Protein AF-A0A6N9PZ25-F1 (afdb_monomer_lite)

Foldseek 3Di:
DDDDDDDDDDDDDDDDDPPPPVPVPDDDLQRLQVVCVVLVLDDDDPVRDLQQQAFDFQLNLLSNLCSLLVFDLPDFDPDQQAPPQDPPDPSRSSQRRLVVLVLADADDPRHNRRGHTDFQLSSLSSLQSSCCSVPVDDQDPDDAAAAADDPVRGSSVVSCVVLVLFDHDNHRGDGDGNSSSSSNSSSSSVVVVVVVLLVVLVQFAEEAEQEDQDPVDCLQVVLCVVCVVLHQEYEYQFWEADLQLAIDGDQSLSNLVVCVVSNRAYAHEYEHDDPQDQVSVVSQLVDPVSLVSNLVNRVVVCVVNVHQAYEYERWQHQLVCQVSVLVSLQVSLVVAVVVRYFYEYEAEQDLDADSRDGGHNSHQLQSNQVRGQAYEYQQFPPDALVDDDDARRFLLSQVSSLVNNVVRHVQLRYAYEDEQWKWKAFPVDSVPIDIGGVQRVVVVVVVFPQKDKDADPRRRWIKIWGQDPVRIIMIITHDFLRNLLSSQLVCVVSVHSHYYYPHGSSDDPRNSVSNSNSSD

Sequence (520 aa):
MKKILSALLTSAMVFSLMTTFTTVEAKTTEQMFKELKDEKIFSGYEDGLPHLEDKMNREQAAKIIALLFELDLSNISEDPTFSDVHKSSWSYKYIEAAAEFGIINGIGDGKFAPKETVTYEQFAKMLTVGYEKINGEKIAKKQNVEGNVSTWAVNYVAAALNWKFIKSHEDYTISANRKFLVESAYSVFSIVKEKSSLSDVEDKKVLAFYTKYSSQDLSSYDSLMLYKDSINSIATTTFTLTESGEIDGLFAKKGVNFANDNNITTYAAINNGHDFDSDLASLILNDEQLSKRTINNIEKLLKDYDYNGVNLDIENMHPEDRDVYTQFVQKLANQLQPKGYEVIVSVSAKSSDNPNAAWSGAFDYAALGEIVDYVQLMSYDQNGPWGSAGPVSGLNWVEDVVKYAVSQIDYNKILIGIPSYGYDWNLDDSSKNKTILWSELSKIMTNNESTKMYRDEAANSPYLTYTDANGQEHIVWYEDSESVIDKVELIDQYGLAGVSVWEIGSTNDGFWAAVEKGLQ

InterPro domains:
  IPR001119 S-layer homology domain [PF00395] (81-124)
  IPR001119 S-layer homology domain [PS51272] (78-141)
  IPR001223 Glycoside hydrolase family 18, catalytic domain [PF00704] (259-505)
  IPR001223 Glycoside hydrolase family 18, catalytic domain [PS51910] (204-520)
  IPR001579 Glycosyl hydrolase family 18, active site [PS01095] (307-315)
  IPR011583 Chitinase II/V-like, catalytic domain [SM00636] (204-507)
  IPR017853 Glycoside hydrolase superfamily [SSF51445] (204-512)
  IPR029070 Chitinase insertion domain superfamily [G3DSA:3.10.50.10] (421-478)
  IPR041704 CFLE, GH18 catalytic domain [cd02874] (206-512)

Structure (mmCIF, N/CA/C/O backbone):
data_AF-A0A6N9PZ25-F1
#
_entry.id   AF-A0A6N9PZ25-F1
#
loop_
_atom_site.group_PDB
_atom_site.id
_atom_site.type_symbol
_atom_site.label_atom_id
_atom_site.label_alt_id
_atom_site.label_comp_id
_atom_site.label_asym_id
_atom_site.label_entity_id
_atom_site.label_seq_id
_atom_site.pdbx_PDB_ins_code
_atom_site.Cartn_x
_atom_site.Cartn_y
_atom_site.Cartn_z
_atom_site.occupancy
_atom_site.B_iso_or_equiv
_atom_site.auth_seq_id
_atom_site.auth_comp_id
_atom_site.auth_asym_id
_atom_site.auth_atom_id
_atom_site.pdbx_PDB_model_num
ATOM 1 N N . MET A 1 1 ? 62.758 -10.212 -29.746 1.00 33.06 1 MET A N 1
ATOM 2 C CA . MET A 1 1 ? 62.118 -10.129 -31.083 1.00 33.06 1 MET A CA 1
ATOM 3 C C . MET A 1 1 ? 60.966 -11.123 -31.090 1.00 33.06 1 MET A C 1
ATOM 5 O O . MET A 1 1 ? 61.229 -12.276 -30.809 1.00 33.06 1 MET A O 1
ATOM 9 N N . LYS A 1 2 ? 59.711 -10.640 -31.069 1.00 32.47 2 LYS A N 1
ATOM 10 C CA . LYS A 1 2 ? 58.733 -10.714 -32.189 1.00 32.47 2 LYS A CA 1
ATOM 11 C C . LYS A 1 2 ? 58.404 -12.172 -32.580 1.00 32.47 2 LYS A C 1
ATOM 13 O O . LYS A 1 2 ? 59.335 -12.894 -32.875 1.00 32.47 2 LYS A O 1
ATOM 18 N N . LYS A 1 3 ? 57.176 -12.672 -32.738 1.00 33.25 3 LYS A N 1
ATOM 19 C CA . LYS A 1 3 ? 55.792 -12.163 -32.857 1.00 33.25 3 LYS A CA 1
ATOM 20 C C . LYS A 1 3 ? 54.929 -13.456 -33.062 1.00 33.25 3 LYS A C 1
ATOM 22 O O . LYS A 1 3 ? 55.425 -14.356 -33.720 1.00 33.25 3 LYS A O 1
ATOM 27 N N . ILE A 1 4 ? 53.786 -13.648 -32.388 1.00 32.91 4 ILE A N 1
ATOM 28 C CA . ILE A 1 4 ? 52.396 -13.521 -32.914 1.00 32.91 4 ILE A CA 1
ATOM 29 C C . ILE A 1 4 ? 51.785 -14.775 -33.609 1.00 32.91 4 ILE A C 1
ATOM 31 O O . ILE A 1 4 ? 52.372 -15.293 -34.549 1.00 32.91 4 ILE A O 1
ATOM 35 N N . LEU A 1 5 ? 50.529 -15.073 -33.198 1.00 29.06 5 LEU A N 1
ATOM 36 C CA . LEU A 1 5 ? 49.408 -15.835 -33.818 1.00 29.06 5 LEU A CA 1
ATOM 37 C C . LEU A 1 5 ? 49.567 -17.360 -34.032 1.00 29.06 5 LEU A C 1
ATOM 39 O O . LEU A 1 5 ? 50.644 -17.823 -34.362 1.00 29.06 5 LEU A O 1
ATOM 43 N N . SER A 1 6 ? 48.523 -18.200 -34.049 1.00 26.27 6 SER A N 1
ATOM 44 C CA . SER A 1 6 ? 47.135 -18.229 -33.533 1.00 26.27 6 SER A CA 1
ATOM 45 C C . SER A 1 6 ? 46.455 -19.479 -34.125 1.00 26.27 6 SER A C 1
ATOM 47 O O . SER A 1 6 ? 46.786 -19.869 -35.239 1.00 26.27 6 SER A O 1
ATOM 49 N N . ALA A 1 7 ? 45.501 -20.030 -33.367 1.00 26.94 7 ALA A N 1
ATOM 50 C CA . ALA A 1 7 ? 44.284 -20.747 -33.770 1.00 26.94 7 ALA A CA 1
ATOM 51 C C . ALA A 1 7 ? 44.344 -21.886 -34.808 1.00 26.94 7 ALA A C 1
ATOM 53 O O . ALA A 1 7 ? 44.575 -21.653 -35.988 1.00 26.94 7 ALA A O 1
ATOM 54 N N . LEU A 1 8 ? 43.917 -23.082 -34.377 1.00 26.61 8 LEU A N 1
ATOM 55 C CA . LEU A 1 8 ? 42.761 -23.807 -34.942 1.00 26.61 8 LEU A CA 1
ATOM 56 C C . LEU A 1 8 ? 42.607 -25.169 -34.248 1.00 26.61 8 LEU A C 1
ATOM 58 O O . LEU A 1 8 ? 43.338 -26.104 -34.551 1.00 26.61 8 LEU A O 1
ATOM 62 N N . LEU A 1 9 ? 41.627 -25.292 -33.352 1.00 29.33 9 LEU A N 1
ATOM 63 C CA . LEU A 1 9 ? 40.968 -26.572 -33.081 1.00 29.33 9 LEU A CA 1
ATOM 64 C C . LEU A 1 9 ? 39.541 -26.291 -32.593 1.00 29.33 9 LEU A C 1
ATOM 66 O O . LEU A 1 9 ? 39.267 -26.124 -31.409 1.00 29.33 9 LEU A O 1
ATOM 70 N N . THR A 1 10 ? 38.644 -26.158 -33.562 1.00 31.67 10 THR A N 1
ATOM 71 C CA . THR A 1 10 ? 37.194 -26.135 -33.394 1.00 31.67 10 THR A CA 1
ATOM 72 C C . THR A 1 10 ? 36.659 -27.546 -33.616 1.00 31.67 10 THR A C 1
ATOM 74 O O . THR A 1 10 ? 36.907 -28.127 -34.668 1.00 31.67 10 THR A O 1
ATOM 77 N N . SER A 1 11 ? 35.931 -28.084 -32.633 1.00 28.20 11 SER A N 1
ATOM 78 C CA . SER A 1 11 ? 34.731 -28.927 -32.802 1.00 28.20 11 SER A CA 1
ATOM 79 C C . SER A 1 11 ? 34.497 -29.791 -31.559 1.00 28.20 11 SER A C 1
ATOM 81 O O . SER A 1 11 ? 35.117 -30.843 -31.427 1.00 28.20 11 SER A O 1
ATOM 83 N N . ALA A 1 12 ? 33.562 -29.382 -30.696 1.00 28.41 12 ALA A N 1
ATOM 84 C CA . ALA A 1 12 ? 32.539 -30.267 -30.124 1.00 28.41 12 ALA A CA 1
ATOM 85 C C . ALA A 1 12 ? 31.560 -29.467 -29.243 1.00 28.41 12 ALA A C 1
ATOM 87 O O . ALA A 1 12 ? 31.976 -28.787 -28.314 1.00 28.41 12 ALA A O 1
ATOM 88 N N . MET A 1 13 ? 30.265 -29.626 -29.535 1.00 27.89 13 MET A N 1
ATOM 89 C CA . MET A 1 13 ? 29.093 -29.257 -28.725 1.00 27.89 13 MET A CA 1
ATOM 90 C C . MET A 1 13 ? 28.791 -27.763 -28.532 1.00 27.89 13 MET A C 1
ATOM 92 O O . MET A 1 13 ? 28.939 -27.201 -27.456 1.00 27.89 13 MET A O 1
ATOM 96 N N . VAL A 1 14 ? 28.194 -27.169 -29.567 1.00 28.67 14 VAL A N 1
ATOM 97 C CA . VAL A 1 14 ? 27.127 -26.178 -29.378 1.00 28.67 14 VAL A CA 1
ATOM 98 C C . VAL A 1 14 ? 25.833 -26.865 -29.803 1.00 28.67 14 VAL A C 1
ATOM 100 O O . VAL A 1 14 ? 25.542 -26.972 -30.991 1.00 28.67 14 VAL A O 1
ATOM 103 N N . PHE A 1 15 ? 25.086 -27.389 -28.834 1.00 31.14 15 PHE A N 1
ATOM 104 C CA . PHE A 1 15 ? 23.665 -27.673 -28.992 1.00 31.14 15 PHE A CA 1
ATOM 105 C C . PHE A 1 15 ? 22.923 -26.705 -28.070 1.00 31.14 15 PHE A C 1
ATOM 107 O O . PHE A 1 15 ? 22.952 -26.850 -26.857 1.00 31.14 15 PHE A O 1
ATOM 114 N N . SER A 1 16 ? 22.307 -25.701 -28.697 1.00 35.66 16 SER A N 1
ATOM 115 C CA . SER A 1 16 ? 20.963 -25.217 -28.382 1.00 35.66 16 SER A CA 1
ATOM 116 C C . SER A 1 16 ? 20.622 -24.944 -26.911 1.00 35.66 16 SER A C 1
ATOM 118 O O . SER A 1 16 ? 19.970 -25.757 -26.264 1.00 35.66 16 SER A O 1
ATOM 120 N N . LEU A 1 17 ? 20.870 -23.710 -26.480 1.00 30.30 17 LEU A N 1
ATOM 121 C CA . LEU A 1 17 ? 19.859 -22.923 -25.772 1.00 30.30 17 LEU A CA 1
ATOM 122 C C . LEU A 1 17 ? 19.790 -21.565 -26.479 1.00 30.30 17 LEU A C 1
ATOM 124 O O . LEU A 1 17 ? 20.341 -20.567 -26.030 1.00 30.30 17 LEU A O 1
ATOM 128 N N . MET A 1 18 ? 19.166 -21.558 -27.661 1.00 30.47 18 MET A N 1
ATOM 129 C CA . MET A 1 18 ? 18.490 -20.348 -28.117 1.00 30.47 18 MET A CA 1
ATOM 130 C C . MET A 1 18 ? 17.415 -20.091 -27.065 1.00 30.47 18 MET A C 1
ATOM 132 O O . MET A 1 18 ? 16.463 -20.863 -26.967 1.00 30.47 18 MET A O 1
ATOM 136 N N . THR A 1 19 ? 17.602 -19.068 -26.241 1.00 29.61 19 THR A N 1
ATOM 137 C CA . THR A 1 19 ? 16.516 -18.461 -25.482 1.00 29.61 19 THR A CA 1
ATOM 138 C C . THR A 1 19 ? 15.441 -18.091 -26.491 1.00 29.61 19 THR A C 1
ATOM 140 O O . THR A 1 19 ? 15.568 -17.128 -27.247 1.00 29.61 19 THR A O 1
ATOM 143 N N . THR A 1 20 ? 14.389 -18.900 -26.565 1.00 27.39 20 THR A N 1
ATOM 144 C CA . THR A 1 20 ? 13.146 -18.465 -27.175 1.00 27.39 20 THR A CA 1
ATOM 145 C C . THR A 1 20 ? 12.624 -17.371 -26.261 1.00 27.39 20 THR A C 1
ATOM 147 O O . THR A 1 20 ? 11.952 -17.652 -25.274 1.00 27.39 20 THR A O 1
ATOM 150 N N . PHE A 1 21 ? 12.936 -16.114 -26.579 1.00 30.59 21 PHE A N 1
ATOM 151 C CA . PHE A 1 21 ? 11.940 -15.080 -26.369 1.00 30.59 21 PHE A CA 1
ATOM 152 C C . PHE A 1 21 ? 10.710 -15.604 -27.099 1.00 30.59 21 PHE A C 1
ATOM 154 O O . PHE A 1 21 ? 10.679 -15.628 -28.330 1.00 30.59 21 PHE A O 1
ATOM 161 N N . THR A 1 22 ? 9.737 -16.133 -26.363 1.00 27.70 22 THR A N 1
ATOM 162 C CA . THR A 1 22 ? 8.388 -16.206 -26.890 1.00 27.70 22 THR A CA 1
ATOM 163 C C . THR A 1 22 ? 8.016 -14.755 -27.130 1.00 27.70 22 THR A C 1
ATOM 165 O O . THR A 1 22 ? 7.612 -14.043 -26.216 1.00 27.70 22 THR A O 1
ATOM 168 N N . THR A 1 23 ? 8.244 -14.271 -28.351 1.00 33.62 23 THR A N 1
ATOM 169 C CA . THR A 1 23 ? 7.483 -13.140 -28.855 1.00 33.62 23 THR A CA 1
ATOM 170 C C . THR A 1 23 ? 6.043 -13.504 -28.555 1.00 33.62 23 THR A C 1
ATOM 172 O O . THR A 1 23 ? 5.601 -14.562 -29.009 1.00 33.62 23 THR A O 1
ATOM 175 N N . VAL A 1 24 ? 5.343 -12.709 -27.745 1.00 37.38 24 VAL A N 1
ATOM 176 C CA . VAL A 1 24 ? 3.887 -12.819 -27.676 1.00 37.38 24 VAL A CA 1
ATOM 177 C C . VAL A 1 24 ? 3.439 -12.736 -29.129 1.00 37.38 24 VAL A C 1
ATOM 179 O O . VAL A 1 24 ? 3.662 -11.714 -29.781 1.00 37.38 24 VAL A O 1
ATOM 182 N N . GLU A 1 25 ? 2.981 -13.853 -29.694 1.00 48.47 25 GLU A N 1
ATOM 183 C CA . GLU A 1 25 ? 2.569 -13.869 -31.090 1.00 48.47 25 GLU A CA 1
ATOM 184 C C . GLU A 1 25 ? 1.486 -12.804 -31.238 1.00 48.47 25 GLU A C 1
ATOM 186 O O . GLU A 1 25 ? 0.527 -12.764 -30.462 1.00 48.47 25 GLU A O 1
ATOM 191 N N . ALA A 1 26 ? 1.668 -11.894 -32.196 1.00 64.44 26 ALA A N 1
ATOM 192 C CA . ALA A 1 26 ? 0.661 -10.885 -32.472 1.00 64.44 26 ALA A CA 1
ATOM 193 C C . ALA A 1 26 ? -0.659 -11.604 -32.777 1.00 64.44 26 ALA A C 1
ATOM 195 O O . ALA A 1 26 ? -0.700 -12.459 -33.667 1.00 64.44 26 ALA A O 1
ATOM 196 N N . LYS A 1 27 ? -1.721 -11.277 -32.027 1.00 81.00 27 LYS A N 1
ATOM 197 C CA . LYS A 1 27 ? -3.028 -11.919 -32.202 1.00 81.00 27 LYS A CA 1
ATOM 198 C C . LYS A 1 27 ? -3.468 -11.818 -33.662 1.00 81.00 27 LYS A C 1
ATOM 200 O O . LYS A 1 27 ? -3.368 -10.769 -34.299 1.00 81.00 27 LYS A O 1
ATOM 205 N N . THR A 1 28 ? -3.975 -12.926 -34.182 1.00 91.94 28 THR A N 1
ATOM 206 C CA . THR A 1 28 ? -4.643 -12.975 -35.485 1.00 91.94 28 THR A CA 1
ATOM 207 C C . THR A 1 28 ? -5.952 -12.188 -35.437 1.00 91.94 28 THR A C 1
ATOM 209 O O . THR A 1 28 ? -6.567 -12.050 -34.374 1.00 91.94 28 THR A O 1
ATOM 212 N N . THR A 1 29 ? -6.423 -11.697 -36.585 1.00 90.19 29 THR A N 1
ATOM 213 C CA . THR A 1 29 ? -7.697 -10.969 -36.646 1.00 90.19 29 THR A CA 1
ATOM 214 C C . THR A 1 29 ? -8.871 -11.848 -36.195 1.00 90.19 29 THR A C 1
ATOM 216 O O . THR A 1 29 ? -9.829 -11.359 -35.606 1.00 90.19 29 THR A O 1
ATOM 219 N N . GLU A 1 30 ? -8.796 -13.161 -36.411 1.00 89.38 30 GLU A N 1
ATOM 220 C CA . GLU A 1 30 ? -9.778 -14.141 -35.951 1.00 89.38 30 GLU A CA 1
ATOM 221 C C . GLU A 1 30 ? -9.820 -14.255 -34.421 1.00 89.38 30 GLU A C 1
ATOM 223 O O . GLU A 1 30 ? -10.906 -14.349 -33.846 1.00 89.38 30 GLU A O 1
ATOM 228 N N . GLN A 1 31 ? -8.663 -14.212 -33.752 1.00 89.50 31 GLN A N 1
ATOM 229 C CA . GLN A 1 31 ? -8.587 -14.179 -32.287 1.00 89.50 31 GLN A CA 1
ATOM 230 C C . GLN A 1 31 ? -9.154 -12.867 -31.736 1.00 89.50 31 GLN A C 1
ATOM 232 O O . GLN A 1 31 ? -9.988 -12.900 -30.834 1.00 89.50 31 GLN A O 1
ATOM 237 N N . MET A 1 32 ? -8.784 -11.731 -32.336 1.00 91.06 32 MET A N 1
ATOM 238 C CA . MET A 1 32 ? -9.342 -10.419 -31.980 1.00 91.06 32 MET A CA 1
ATOM 239 C C . MET A 1 32 ? -10.869 -10.398 -32.135 1.00 91.06 32 MET A C 1
ATOM 241 O O . MET A 1 32 ? -11.589 -9.949 -31.247 1.00 91.06 32 MET A O 1
ATOM 245 N N . PHE A 1 33 ? -11.378 -10.938 -33.247 1.00 91.50 33 PHE A N 1
ATOM 246 C CA . PHE A 1 33 ? -12.812 -11.056 -33.495 1.00 91.50 33 PHE A CA 1
ATOM 247 C C . PHE A 1 33 ? -13.510 -11.918 -32.442 1.00 91.50 33 PHE A C 1
ATOM 249 O O . PHE A 1 33 ? -14.601 -11.566 -31.995 1.00 91.50 33 PHE A O 1
ATOM 256 N N . LYS A 1 34 ? -12.902 -13.047 -32.060 1.00 89.75 34 LYS A N 1
ATOM 257 C CA . LYS A 1 34 ? -13.455 -13.941 -31.043 1.00 89.75 34 LYS A CA 1
ATOM 258 C C . LYS A 1 34 ? -13.627 -13.213 -29.710 1.00 89.75 34 LYS A C 1
ATOM 260 O O . LYS A 1 34 ? -14.714 -13.256 -29.154 1.00 89.75 34 LYS A O 1
ATOM 265 N N . GLU A 1 35 ? -12.610 -12.490 -29.256 1.00 89.06 35 GLU A N 1
ATOM 266 C CA . GLU A 1 35 ? -12.670 -11.757 -27.985 1.00 89.06 35 GLU A CA 1
ATOM 267 C C . GLU A 1 35 ? -13.707 -10.638 -28.013 1.00 89.06 35 GLU A C 1
ATOM 269 O O . GLU A 1 35 ? -14.569 -10.571 -27.143 1.00 89.06 35 GLU A O 1
ATOM 274 N N . LEU A 1 36 ? -13.725 -9.825 -29.072 1.00 90.06 36 LEU A N 1
ATOM 275 C CA . LEU A 1 36 ? -14.751 -8.791 -29.224 1.00 90.06 36 LEU A CA 1
ATOM 276 C C . LEU A 1 36 ? -16.170 -9.371 -29.321 1.00 90.06 36 LEU A C 1
ATOM 278 O O . LEU A 1 36 ? -17.145 -8.693 -28.997 1.00 90.06 36 LEU A O 1
ATOM 282 N N . LYS A 1 37 ? -16.318 -10.605 -29.811 1.00 89.44 37 LYS A N 1
ATOM 283 C CA . LYS A 1 37 ? -17.600 -11.314 -29.839 1.00 89.44 37 LYS A CA 1
ATOM 284 C C . LYS A 1 37 ? -17.995 -11.818 -28.451 1.00 89.44 37 LYS A C 1
ATOM 286 O O . LYS A 1 37 ? -19.175 -11.723 -28.114 1.00 89.44 37 LYS A O 1
ATOM 291 N N . ASP A 1 38 ? -17.046 -12.326 -27.669 1.00 88.38 38 ASP A N 1
ATOM 292 C CA . ASP A 1 38 ? -17.275 -12.785 -26.293 1.00 88.38 38 ASP A CA 1
ATOM 293 C C . ASP A 1 38 ? -17.734 -11.615 -25.399 1.00 88.38 38 ASP A C 1
ATOM 295 O O . ASP A 1 38 ? -18.691 -11.752 -24.637 1.00 88.38 38 ASP A O 1
ATOM 299 N N . GLU A 1 39 ? -17.180 -10.422 -25.630 1.00 85.69 39 GLU A N 1
ATOM 300 C CA . GLU A 1 39 ? -17.580 -9.151 -24.998 1.00 85.69 39 GLU A CA 1
ATOM 301 C C . GLU A 1 39 ? -18.834 -8.518 -25.629 1.00 85.69 39 GLU A C 1
ATOM 303 O O . GLU A 1 39 ? -19.258 -7.419 -25.281 1.00 85.69 39 GLU A O 1
ATOM 308 N N . LYS A 1 40 ? -19.461 -9.204 -26.593 1.00 90.44 40 LYS A N 1
ATOM 309 C CA . LYS A 1 40 ? -20.685 -8.790 -27.305 1.00 90.44 40 LYS A CA 1
ATOM 310 C C . LYS A 1 40 ? -20.557 -7.517 -28.155 1.00 90.44 40 LYS A C 1
ATOM 312 O O . LYS A 1 40 ? -21.553 -7.118 -28.767 1.00 90.44 40 LYS A O 1
ATOM 317 N N . ILE A 1 41 ? -19.363 -6.932 -28.274 1.00 90.94 41 ILE A N 1
ATOM 318 C CA . ILE A 1 41 ? -19.057 -5.772 -29.130 1.00 90.94 41 ILE A CA 1
ATOM 319 C C . ILE A 1 41 ? -19.283 -6.132 -30.605 1.00 90.94 41 ILE A C 1
ATOM 321 O O . ILE A 1 41 ? -19.920 -5.385 -31.354 1.00 90.94 41 ILE A O 1
ATOM 325 N N . PHE A 1 42 ? -18.829 -7.318 -31.019 1.00 91.94 42 PHE A N 1
ATOM 326 C CA . PHE A 1 42 ? -19.110 -7.883 -32.337 1.00 91.94 42 PHE A CA 1
ATOM 327 C C . PHE A 1 42 ? -20.163 -8.991 -32.273 1.00 91.94 42 PHE A C 1
ATOM 329 O O . PHE A 1 42 ? -20.321 -9.712 -31.294 1.00 91.94 42 PHE A O 1
ATOM 336 N N . SER A 1 43 ? -20.901 -9.161 -33.368 1.00 81.19 43 SER A N 1
ATOM 337 C CA . SER A 1 43 ? -21.823 -10.288 -33.560 1.00 81.19 43 SER A CA 1
ATOM 338 C C . SER A 1 43 ? -21.368 -11.109 -34.759 1.00 81.19 43 SER A C 1
ATOM 340 O O . SER A 1 43 ? -20.985 -10.526 -35.769 1.00 81.19 43 SER A O 1
ATOM 342 N N . GLY A 1 44 ? -21.384 -12.440 -34.654 1.00 72.75 44 GLY A N 1
ATOM 343 C CA . GLY A 1 44 ? -21.073 -13.337 -35.774 1.00 72.75 44 GLY A CA 1
ATOM 344 C C . GLY A 1 44 ? -22.235 -13.499 -36.751 1.00 72.75 44 GLY A C 1
ATOM 345 O O . GLY A 1 44 ? -23.364 -13.123 -36.441 1.00 72.75 44 GLY A O 1
ATOM 346 N N . TYR A 1 45 ? -21.942 -14.071 -37.917 1.00 76.44 45 TYR A N 1
ATOM 347 C CA . TYR A 1 45 ? -22.958 -14.535 -38.860 1.00 76.44 45 TYR A CA 1
ATOM 348 C C . TYR A 1 45 ? -23.515 -15.899 -38.417 1.00 76.44 45 TYR A C 1
ATOM 350 O O . TYR A 1 45 ? -22.936 -16.559 -37.550 1.00 76.44 45 TYR A O 1
ATOM 358 N N . GLU A 1 46 ? -24.646 -16.319 -38.993 1.00 75.31 46 GLU A N 1
ATOM 359 C CA . GLU A 1 46 ? -25.326 -17.581 -38.642 1.00 75.31 46 GLU A CA 1
ATOM 360 C C . GLU A 1 46 ? -24.447 -18.823 -38.852 1.00 75.31 46 GLU A C 1
ATOM 362 O O . GLU A 1 46 ? -24.608 -19.822 -38.156 1.00 75.31 46 GLU A O 1
ATOM 367 N N . ASP A 1 47 ? -23.482 -18.747 -39.767 1.00 77.94 47 ASP A N 1
ATOM 368 C CA . ASP A 1 47 ? -22.517 -19.813 -40.047 1.00 77.94 47 ASP A CA 1
ATOM 369 C C . ASP A 1 47 ? -21.333 -19.859 -39.064 1.00 77.94 47 ASP A C 1
ATOM 371 O O . ASP A 1 47 ? -20.467 -20.727 -39.169 1.00 77.94 47 ASP A O 1
ATOM 375 N N . GLY A 1 48 ? -21.285 -18.939 -38.096 1.00 69.62 48 GLY A N 1
ATOM 376 C CA . GLY A 1 48 ? -20.245 -18.871 -37.075 1.00 69.62 48 GLY A CA 1
ATOM 377 C C . GLY A 1 48 ? -18.905 -18.308 -37.556 1.00 69.62 48 GLY A C 1
ATOM 378 O O . GLY A 1 48 ? -17.993 -18.190 -36.734 1.00 69.62 48 GLY A O 1
ATOM 379 N N . LEU A 1 49 ? -18.781 -17.924 -38.831 1.00 78.44 49 LEU A N 1
ATOM 380 C CA . LEU A 1 49 ? -17.546 -17.399 -39.414 1.00 78.44 49 LEU A CA 1
ATOM 381 C C . LEU A 1 49 ? -17.424 -15.870 -39.239 1.00 78.44 49 LEU A C 1
ATOM 383 O O . LEU A 1 49 ? -18.427 -15.166 -39.066 1.00 78.44 49 LEU A O 1
ATOM 387 N N . PRO A 1 50 ? -16.191 -15.322 -39.258 1.00 80.38 50 PRO A N 1
ATOM 388 C CA . PRO A 1 50 ? -15.960 -13.898 -39.030 1.00 80.38 50 PRO A CA 1
ATOM 389 C C . PRO A 1 50 ? -16.256 -13.012 -40.250 1.00 80.38 50 PRO A C 1
ATOM 391 O O . PRO A 1 50 ? -16.510 -11.828 -40.047 1.00 80.38 50 PRO A O 1
ATOM 394 N N . HIS A 1 51 ? -16.223 -13.561 -41.476 1.00 90.31 51 HIS A N 1
ATOM 395 C CA . HIS A 1 51 ? -16.418 -12.854 -42.762 1.00 90.31 51 HIS A CA 1
ATOM 396 C C . HIS A 1 51 ? -15.626 -11.544 -42.879 1.00 90.31 51 HIS A C 1
ATOM 398 O O . HIS A 1 51 ? -16.165 -10.482 -43.177 1.00 90.31 51 HIS A O 1
ATOM 404 N N . LEU A 1 52 ? -14.320 -11.608 -42.606 1.00 91.19 52 LEU A N 1
ATOM 405 C CA . LEU A 1 52 ? -13.456 -10.429 -42.470 1.00 91.19 52 LEU A CA 1
ATOM 406 C C . LEU A 1 52 ? -13.379 -9.546 -43.733 1.00 91.19 52 LEU A C 1
ATOM 408 O O . LEU A 1 52 ? -13.125 -8.349 -43.624 1.00 91.19 52 LEU A O 1
ATOM 412 N N . GLU A 1 53 ? -13.651 -10.092 -44.915 1.00 93.19 53 GLU A N 1
ATOM 413 C CA . GLU A 1 53 ? -13.617 -9.332 -46.172 1.00 93.19 53 GLU A CA 1
ATOM 414 C C . GLU A 1 53 ? -14.920 -8.576 -46.482 1.00 93.19 53 GLU A C 1
ATOM 416 O O . GLU A 1 53 ? -14.949 -7.738 -47.386 1.00 93.19 53 GLU A O 1
ATOM 421 N N . ASP A 1 54 ? -15.991 -8.816 -45.722 1.00 94.12 54 ASP A N 1
ATOM 422 C CA . ASP A 1 54 ? -17.275 -8.157 -45.947 1.00 94.12 54 ASP A CA 1
ATOM 423 C C . ASP A 1 54 ? -17.203 -6.660 -45.650 1.00 94.12 54 ASP A C 1
ATOM 425 O O . ASP A 1 54 ? -16.588 -6.216 -44.679 1.00 94.12 54 ASP A O 1
ATOM 429 N N . LYS A 1 55 ? -17.914 -5.859 -46.447 1.00 94.62 55 LYS A N 1
ATOM 430 C CA . LYS A 1 55 ? -18.143 -4.449 -46.120 1.00 94.62 55 LYS A CA 1
ATOM 431 C C . LYS A 1 55 ? -19.136 -4.337 -44.968 1.00 94.62 55 LYS A C 1
ATOM 433 O O . LYS A 1 55 ? -20.139 -5.046 -44.942 1.00 94.62 55 LYS A O 1
ATOM 438 N N . MET A 1 56 ? -18.901 -3.388 -44.066 1.00 93.56 56 MET A N 1
ATOM 439 C CA . MET A 1 56 ? -19.821 -3.100 -42.963 1.00 93.56 56 MET A CA 1
ATOM 440 C C . MET A 1 56 ? -20.576 -1.796 -43.191 1.00 93.56 56 MET A C 1
ATOM 442 O O . MET A 1 56 ? -20.058 -0.850 -43.791 1.00 93.56 56 MET A O 1
ATOM 446 N N . ASN A 1 57 ? -21.820 -1.749 -42.722 1.00 96.19 57 ASN A N 1
ATOM 447 C CA . ASN A 1 57 ? -22.648 -0.556 -42.810 1.00 96.19 57 ASN A CA 1
ATOM 448 C C . ASN A 1 57 ? -22.492 0.348 -41.573 1.00 96.19 57 ASN A C 1
ATOM 450 O O . ASN A 1 57 ? -21.913 -0.029 -40.549 1.00 96.19 57 ASN A O 1
ATOM 454 N N . ARG A 1 58 ? -22.993 1.578 -41.677 1.00 97.44 58 ARG A N 1
ATOM 455 C CA . ARG A 1 58 ? -22.847 2.604 -40.636 1.00 97.44 58 ARG A CA 1
ATOM 456 C C . ARG A 1 58 ? -23.601 2.269 -39.350 1.00 97.44 58 ARG A C 1
ATOM 458 O O . ARG A 1 58 ? -23.115 2.592 -38.271 1.00 97.44 58 ARG A O 1
ATOM 465 N N . GLU A 1 59 ? -24.744 1.587 -39.426 1.00 96.69 59 GLU A N 1
ATOM 466 C CA . GLU A 1 59 ? -25.472 1.139 -38.227 1.00 96.69 59 GLU A CA 1
ATOM 467 C C . GLU A 1 59 ? -24.741 0.026 -37.453 1.00 96.69 59 GLU A C 1
ATOM 469 O O . GLU A 1 59 ? -24.791 -0.001 -36.223 1.00 96.69 59 GLU A O 1
ATOM 474 N N . GLN A 1 60 ? -24.010 -0.857 -38.142 1.00 95.44 60 GLN A N 1
ATOM 475 C CA . GLN A 1 60 ? -23.135 -1.843 -37.504 1.00 95.44 60 GLN A CA 1
ATOM 476 C C . GLN A 1 60 ? -21.932 -1.166 -36.841 1.00 95.44 60 GLN A C 1
ATOM 478 O O . GLN A 1 60 ? -21.594 -1.509 -35.710 1.00 95.44 60 GLN A O 1
ATOM 483 N N . ALA A 1 61 ? -21.324 -0.180 -37.509 1.00 97.25 61 ALA A N 1
ATOM 484 C CA . ALA A 1 61 ? -20.244 0.617 -36.932 1.00 97.25 61 ALA A CA 1
ATOM 485 C C . ALA A 1 61 ? -20.696 1.360 -35.663 1.00 97.25 61 ALA A C 1
ATOM 487 O O . ALA A 1 61 ? -19.995 1.326 -34.656 1.00 97.25 61 ALA A O 1
ATOM 488 N N . ALA A 1 62 ? -21.892 1.959 -35.674 1.00 97.25 62 ALA A N 1
ATOM 489 C CA . ALA A 1 62 ? -22.457 2.630 -34.504 1.00 97.25 62 ALA A CA 1
ATOM 490 C C . ALA A 1 62 ? -22.657 1.675 -33.318 1.00 97.25 62 ALA A C 1
ATOM 492 O O . ALA A 1 62 ? -22.305 2.025 -32.196 1.00 97.25 62 ALA A O 1
ATOM 493 N N . LYS A 1 63 ? -23.156 0.452 -33.559 1.00 96.12 63 LYS A N 1
ATOM 494 C CA . LYS A 1 63 ? -23.262 -0.578 -32.512 1.00 96.12 63 LYS A CA 1
ATOM 495 C C . LYS A 1 63 ? -21.903 -0.928 -31.911 1.00 96.12 63 LYS A C 1
ATOM 497 O O . LYS A 1 63 ? -21.797 -0.968 -30.691 1.00 96.12 63 LYS A O 1
ATOM 502 N N . ILE A 1 64 ? -20.892 -1.172 -32.748 1.00 96.25 64 ILE A N 1
ATOM 503 C CA . ILE A 1 64 ? -19.538 -1.499 -32.275 1.00 96.25 64 ILE A CA 1
ATOM 504 C C . ILE A 1 64 ? -19.024 -0.384 -31.370 1.00 96.25 64 ILE A C 1
ATOM 506 O O . ILE A 1 64 ? -18.595 -0.662 -30.265 1.00 96.25 64 ILE A O 1
ATOM 510 N N . ILE A 1 65 ? -19.129 0.870 -31.808 1.00 95.81 65 ILE A N 1
ATOM 511 C CA . ILE A 1 65 ? -18.652 2.037 -31.060 1.00 95.81 65 ILE A CA 1
ATOM 512 C C . ILE A 1 65 ? -19.407 2.217 -29.742 1.00 95.81 65 ILE A C 1
ATOM 514 O O . ILE A 1 65 ? -18.783 2.432 -28.710 1.00 95.81 65 ILE A O 1
ATOM 518 N N . ALA A 1 66 ? -20.735 2.106 -29.763 1.00 93.12 66 ALA A N 1
ATOM 519 C CA . ALA A 1 66 ? -21.541 2.270 -28.561 1.00 93.12 66 ALA A CA 1
ATOM 520 C C . ALA A 1 66 ? -21.242 1.198 -27.504 1.00 93.12 66 ALA A C 1
ATOM 522 O O . ALA A 1 66 ? -21.225 1.508 -26.320 1.00 93.12 66 ALA A O 1
ATOM 523 N N . LEU A 1 67 ? -20.985 -0.044 -27.927 1.00 92.00 67 LEU A N 1
ATOM 524 C CA . LEU A 1 67 ? -20.618 -1.130 -27.017 1.00 92.00 67 LEU A CA 1
ATOM 525 C C . LEU A 1 67 ? -19.157 -1.048 -26.569 1.00 92.00 67 LEU A C 1
ATOM 527 O O . LEU A 1 67 ? -18.874 -1.278 -25.404 1.00 92.00 67 LEU A O 1
ATOM 531 N N . LEU A 1 68 ? -18.247 -0.688 -27.474 1.00 90.06 68 LEU A N 1
ATOM 532 C CA . LEU A 1 68 ? -16.818 -0.533 -27.196 1.00 90.06 68 LEU A CA 1
ATOM 533 C C . LEU A 1 68 ? -16.535 0.525 -26.123 1.00 90.06 68 LEU A C 1
ATOM 535 O O . LEU A 1 68 ? -15.580 0.383 -25.371 1.00 90.06 68 LEU A O 1
ATOM 539 N N . PHE A 1 69 ? -17.342 1.586 -26.081 1.00 85.69 69 PHE A N 1
ATOM 540 C CA . PHE A 1 69 ? -17.231 2.666 -25.097 1.00 85.69 69 PHE A CA 1
ATOM 541 C C . PHE A 1 69 ? -18.326 2.616 -24.022 1.00 85.69 69 PHE A C 1
ATOM 543 O O . PHE A 1 69 ? -18.547 3.622 -23.357 1.00 85.69 69 PHE A O 1
ATOM 550 N N . GLU A 1 70 ? -19.033 1.485 -23.896 1.00 87.75 70 GLU A N 1
ATOM 551 C CA . GLU A 1 70 ? -20.044 1.234 -22.855 1.00 87.75 70 GLU A CA 1
ATOM 552 C C . GLU A 1 70 ? -21.072 2.366 -22.672 1.00 87.75 70 GLU A C 1
ATOM 554 O O . GLU A 1 70 ? -21.441 2.745 -21.562 1.00 87.75 70 GLU A O 1
ATOM 559 N N . LEU A 1 71 ? -21.551 2.936 -23.781 1.00 87.75 71 LEU A N 1
ATOM 560 C CA . LEU A 1 71 ? -22.488 4.059 -23.732 1.00 87.75 71 LEU A CA 1
ATOM 561 C C . LEU A 1 71 ? -23.829 3.642 -23.106 1.00 87.75 71 LEU A C 1
ATOM 563 O O . LEU A 1 71 ? -24.323 2.539 -23.353 1.00 87.75 71 LEU A O 1
ATOM 567 N N . ASP A 1 72 ? -24.467 4.551 -22.360 1.00 86.31 72 ASP A N 1
ATOM 568 C CA . ASP A 1 72 ? -25.782 4.303 -21.759 1.00 86.31 72 ASP A CA 1
ATOM 569 C C . ASP A 1 72 ? -26.858 4.105 -22.842 1.00 86.31 72 ASP A C 1
ATOM 571 O O . ASP A 1 72 ? -27.152 4.999 -23.632 1.00 86.31 72 ASP A O 1
ATOM 575 N N . LEU A 1 73 ? -27.469 2.915 -22.870 1.00 89.06 73 LEU A N 1
ATOM 576 C CA . LEU A 1 73 ? -28.559 2.549 -23.789 1.00 89.06 73 LEU A CA 1
ATOM 577 C C . LEU A 1 73 ? -29.938 2.515 -23.104 1.00 89.06 73 LEU A C 1
ATOM 579 O O . LEU A 1 73 ? -30.945 2.131 -23.725 1.00 89.06 73 LEU A O 1
ATOM 583 N N . SER A 1 74 ? -29.986 2.828 -21.809 1.00 83.62 74 SER A N 1
AT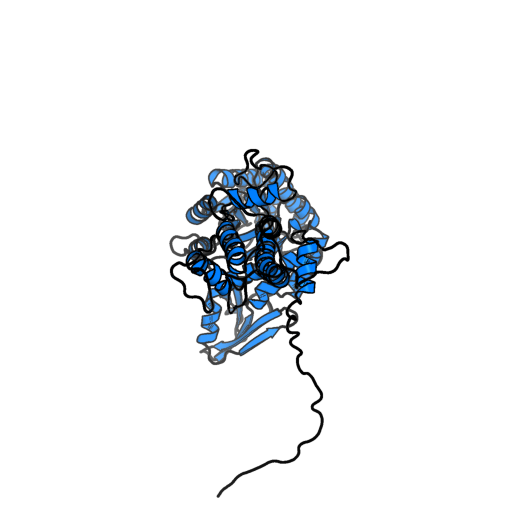OM 584 C CA . SER A 1 74 ? -31.192 2.775 -20.985 1.00 83.62 74 SER A CA 1
ATOM 585 C C . SER A 1 74 ? -32.016 4.060 -21.083 1.00 83.62 74 SER A C 1
ATOM 587 O O . SER A 1 74 ? -33.241 3.970 -21.153 1.00 83.62 74 SER A O 1
ATOM 589 N N . ASN A 1 75 ? -31.359 5.217 -21.221 1.00 83.25 75 ASN A N 1
ATOM 590 C CA . ASN A 1 75 ? -31.986 6.543 -21.196 1.00 83.25 75 ASN A CA 1
ATOM 591 C C . ASN A 1 75 ? -31.948 7.269 -22.552 1.00 83.25 75 ASN A C 1
ATOM 593 O O . ASN A 1 75 ? -31.631 8.450 -22.629 1.00 83.25 75 ASN A O 1
ATOM 597 N N . ILE A 1 76 ? -32.284 6.568 -23.636 1.00 89.69 76 ILE A N 1
ATOM 598 C CA . ILE A 1 76 ? -32.261 7.146 -24.987 1.00 89.69 76 ILE A CA 1
ATOM 599 C C . ILE A 1 76 ? -33.511 7.982 -25.266 1.00 89.69 76 ILE A C 1
ATOM 601 O O . ILE A 1 76 ? -34.631 7.528 -25.026 1.00 89.69 76 ILE A O 1
ATOM 605 N N . SER A 1 77 ? -33.307 9.171 -25.844 1.00 83.81 77 SER A N 1
ATOM 606 C CA . SER A 1 77 ? -34.374 10.058 -26.317 1.00 83.81 77 SER A CA 1
ATOM 607 C C . SER A 1 77 ? -35.393 9.330 -27.200 1.00 83.81 77 SER A C 1
ATOM 609 O O . SER A 1 77 ? -35.059 8.583 -28.126 1.00 83.81 77 SER A O 1
ATOM 611 N N . GLU A 1 78 ? -36.670 9.612 -26.949 1.00 84.50 78 GLU A N 1
ATOM 612 C CA . GLU A 1 78 ? -37.765 9.199 -27.820 1.00 84.50 78 GLU A CA 1
ATOM 613 C C . GLU A 1 78 ? -37.855 10.067 -29.082 1.00 84.50 78 GLU A C 1
ATOM 615 O O . GLU A 1 78 ? -38.569 9.707 -30.001 1.00 84.50 78 GLU A O 1
ATOM 620 N N . ASP A 1 79 ? -37.160 11.188 -29.200 1.00 89.19 79 ASP A N 1
ATOM 621 C CA . ASP A 1 79 ? -37.137 11.955 -30.448 1.00 89.19 79 ASP A CA 1
ATOM 622 C C . ASP A 1 79 ? -35.843 11.638 -31.214 1.00 89.19 79 ASP A C 1
ATOM 624 O O . ASP A 1 79 ? -34.769 11.953 -30.695 1.00 89.19 79 ASP A O 1
ATOM 628 N N . PRO A 1 80 ? -35.913 11.008 -32.413 1.00 92.38 80 PRO A N 1
ATOM 629 C CA . PRO A 1 80 ? -34.722 10.622 -33.167 1.00 92.38 80 PRO A CA 1
ATOM 630 C C . PRO A 1 80 ? -33.886 11.835 -33.571 1.00 92.38 80 PRO A C 1
ATOM 632 O O . PRO A 1 80 ? -34.409 12.789 -34.156 1.00 92.38 80 PRO A O 1
ATOM 635 N N . THR A 1 81 ? -32.573 11.759 -33.357 1.00 95.50 81 THR A N 1
ATOM 636 C CA . THR A 1 81 ? -31.624 12.785 -33.810 1.00 95.50 81 THR A CA 1
ATOM 637 C C . THR A 1 81 ? -31.577 12.869 -35.337 1.00 95.50 81 THR A C 1
ATOM 639 O O . THR A 1 81 ? -31.397 13.948 -35.908 1.00 95.50 81 THR A O 1
ATOM 642 N N . PHE A 1 82 ? -31.759 11.733 -36.020 1.00 97.06 82 PHE A N 1
ATOM 643 C CA . PHE A 1 82 ? -31.708 11.639 -37.477 1.00 97.06 82 PHE A CA 1
ATOM 644 C C . PHE A 1 82 ? -33.044 11.189 -38.073 1.00 97.06 82 PHE A C 1
ATOM 646 O O . PHE A 1 82 ? -33.657 10.214 -37.644 1.00 97.06 82 PHE A O 1
ATOM 653 N N . SER A 1 83 ? -33.464 11.873 -39.135 1.00 96.19 83 SER A N 1
ATOM 654 C CA . SER A 1 83 ? -34.749 11.657 -39.816 1.00 96.19 83 SER A CA 1
ATOM 655 C C . SER A 1 83 ? -34.900 10.280 -40.476 1.00 96.19 83 SER A C 1
ATOM 657 O O . SER A 1 83 ? -36.021 9.833 -40.717 1.00 96.19 83 SER A O 1
ATOM 659 N N . ASP A 1 84 ? -33.790 9.606 -40.775 1.00 96.88 84 ASP A N 1
ATOM 660 C CA . ASP A 1 84 ? -33.722 8.291 -41.417 1.00 96.88 84 ASP A CA 1
ATOM 661 C C . ASP A 1 84 ? -33.383 7.147 -40.441 1.00 96.88 84 ASP A C 1
ATOM 663 O O . ASP A 1 84 ? -33.099 6.024 -40.867 1.00 96.88 84 ASP A O 1
ATOM 667 N N . VAL A 1 85 ? -33.439 7.411 -39.131 1.00 96.38 85 VAL A N 1
ATOM 668 C CA . VAL A 1 85 ? -33.209 6.430 -38.063 1.00 96.38 85 VAL A CA 1
ATOM 669 C C . VAL A 1 85 ? -34.530 6.160 -37.340 1.00 96.38 85 VAL A C 1
ATOM 671 O O . VAL A 1 85 ? -35.016 6.945 -36.531 1.00 96.38 85 VAL A O 1
ATOM 674 N N . HIS A 1 86 ? -35.160 5.030 -37.666 1.00 94.25 86 HIS A N 1
ATOM 675 C CA . HIS A 1 86 ? -36.454 4.651 -37.096 1.00 94.25 86 HIS A CA 1
ATOM 676 C C . HIS A 1 86 ? -36.302 3.976 -35.728 1.00 94.25 86 HIS A C 1
ATOM 678 O O . HIS A 1 86 ? -35.489 3.066 -35.581 1.00 94.25 86 HIS A O 1
ATOM 684 N N . LYS A 1 87 ? -37.168 4.327 -34.767 1.00 91.94 87 LYS A N 1
ATOM 685 C CA . LYS A 1 87 ? -37.211 3.742 -33.408 1.00 91.94 87 LYS A CA 1
ATOM 686 C C . LYS A 1 87 ? -37.314 2.222 -33.364 1.00 91.94 87 LYS A C 1
ATOM 688 O O . LYS A 1 87 ? -36.809 1.582 -32.452 1.00 91.94 87 LYS A O 1
ATOM 693 N N . SER A 1 88 ? -37.997 1.642 -34.347 1.00 92.56 88 SER A N 1
ATOM 694 C CA . SER A 1 88 ? -38.153 0.193 -34.477 1.00 92.56 88 SER A CA 1
ATOM 695 C C . SER A 1 88 ? -36.899 -0.505 -35.014 1.00 92.56 88 SER A C 1
ATOM 697 O O . SER A 1 88 ? -36.870 -1.734 -35.068 1.00 92.56 88 SER A O 1
ATOM 699 N N . SER A 1 89 ? -35.872 0.243 -35.431 1.00 93.94 89 SER A N 1
ATOM 700 C CA . SER A 1 89 ? -34.607 -0.327 -35.884 1.00 93.94 89 SER A CA 1
ATOM 701 C C . SER A 1 89 ? -33.830 -0.902 -34.705 1.00 93.94 89 SER A C 1
ATOM 703 O O . SER A 1 89 ? -33.669 -0.249 -33.677 1.00 93.94 89 SER A O 1
ATOM 705 N N . TRP A 1 90 ? -33.247 -2.089 -34.888 1.00 95.19 90 TRP A N 1
ATOM 706 C CA . TRP A 1 90 ? -32.353 -2.709 -33.901 1.00 95.19 90 TRP A CA 1
ATOM 707 C C . TRP A 1 90 ? -31.164 -1.806 -33.537 1.00 95.19 90 TRP A C 1
ATOM 709 O O . TRP A 1 90 ? -30.604 -1.915 -32.450 1.00 95.19 90 TRP A O 1
ATOM 719 N N . SER A 1 91 ? -30.779 -0.919 -34.458 1.00 95.88 91 SER A N 1
ATOM 720 C CA . SER A 1 91 ? -29.653 -0.003 -34.327 1.00 95.88 91 SER A CA 1
ATOM 721 C C . SER A 1 91 ? -29.997 1.328 -33.652 1.00 95.88 91 SER A C 1
ATOM 723 O O . SER A 1 91 ? -29.075 2.077 -33.342 1.00 95.88 91 SER A O 1
ATOM 725 N N . TYR A 1 92 ? -31.285 1.611 -33.396 1.00 96.69 92 TYR A N 1
ATOM 726 C CA . TYR A 1 92 ? -31.762 2.910 -32.901 1.00 96.69 92 TYR A CA 1
ATOM 727 C C . TYR A 1 92 ? -30.985 3.380 -31.669 1.00 96.69 92 TYR A C 1
ATOM 729 O O . TYR A 1 92 ? -30.309 4.403 -31.713 1.00 96.69 92 TYR A O 1
ATOM 737 N N . LYS A 1 93 ? -31.000 2.575 -30.600 1.00 96.44 93 LYS A N 1
ATOM 738 C CA . LYS A 1 93 ? -30.376 2.936 -29.320 1.00 96.44 93 LYS A CA 1
ATOM 739 C C . LYS A 1 93 ? -28.879 3.203 -29.441 1.00 96.44 93 LYS A C 1
ATOM 741 O O . LYS A 1 93 ? -28.384 4.140 -28.836 1.00 96.44 93 LYS A O 1
ATOM 746 N N . TYR A 1 94 ? -28.168 2.409 -30.239 1.00 96.62 94 TYR A N 1
ATOM 747 C CA . TYR A 1 94 ? -26.726 2.572 -30.422 1.00 96.62 94 TYR A CA 1
ATOM 748 C C . TYR A 1 94 ? -26.379 3.847 -31.197 1.00 96.62 94 TYR A C 1
ATOM 750 O O . TYR A 1 94 ? -25.409 4.524 -30.867 1.00 96.62 94 TYR A O 1
ATOM 758 N N . ILE A 1 95 ? -27.163 4.169 -32.232 1.00 97.69 95 ILE A N 1
ATOM 759 C CA . ILE A 1 95 ? -26.957 5.375 -33.041 1.00 97.69 95 ILE A CA 1
ATOM 760 C C . ILE A 1 95 ? -27.233 6.623 -32.202 1.00 97.69 95 ILE A C 1
ATOM 762 O O . ILE A 1 95 ? -26.416 7.540 -32.211 1.00 97.69 95 ILE A O 1
ATOM 766 N N . GLU A 1 96 ? -28.345 6.641 -31.466 1.00 96.38 96 GLU A N 1
ATOM 767 C CA . GLU A 1 96 ? -28.717 7.775 -30.618 1.00 96.38 96 GLU A CA 1
ATOM 768 C C . GLU A 1 96 ? -27.727 7.957 -29.457 1.00 96.38 96 GLU A C 1
ATOM 770 O O . GLU A 1 96 ? -27.238 9.066 -29.271 1.00 96.38 96 GLU A O 1
ATOM 775 N N . ALA A 1 97 ? -27.315 6.883 -28.768 1.00 94.38 97 ALA A N 1
ATOM 776 C CA . ALA A 1 97 ? -26.308 6.958 -27.701 1.00 94.38 97 ALA A CA 1
ATOM 777 C C . ALA A 1 97 ? -24.987 7.563 -28.197 1.00 94.38 97 ALA A C 1
ATOM 779 O O . ALA A 1 97 ? -24.419 8.469 -27.589 1.00 94.38 97 ALA A O 1
ATOM 780 N N . ALA A 1 98 ? -24.497 7.092 -29.347 1.00 95.25 98 ALA A N 1
ATOM 781 C CA . ALA A 1 98 ? -23.260 7.596 -29.932 1.00 95.25 98 ALA A CA 1
ATOM 782 C C . ALA A 1 98 ? -23.397 9.033 -30.471 1.00 95.25 98 ALA A C 1
ATOM 784 O O . ALA A 1 98 ? -22.397 9.753 -30.547 1.00 95.25 98 ALA A O 1
ATOM 785 N N . ALA A 1 99 ? -24.601 9.464 -30.855 1.00 94.94 99 ALA A N 1
ATOM 786 C CA . ALA A 1 99 ? -24.876 10.841 -31.256 1.00 94.94 99 ALA A CA 1
ATOM 787 C C . ALA A 1 99 ? -24.945 11.784 -30.046 1.00 94.94 99 ALA A C 1
ATOM 789 O O . ALA A 1 99 ? -24.289 12.824 -30.055 1.00 94.94 99 ALA A O 1
ATOM 790 N N . GLU A 1 100 ? -25.648 11.389 -28.984 1.00 91.50 100 GLU A N 1
ATOM 791 C CA . GLU A 1 100 ? -25.735 12.119 -27.715 1.00 91.50 100 GLU A CA 1
ATOM 792 C C . GLU A 1 100 ? -24.359 12.272 -27.061 1.00 91.50 100 GLU A C 1
ATOM 794 O O . GLU A 1 100 ? -23.965 13.369 -26.658 1.00 91.50 100 GLU A O 1
ATOM 799 N N . PHE A 1 101 ? -23.554 11.206 -27.079 1.00 87.94 101 PHE A N 1
ATOM 800 C CA . PHE A 1 101 ? -22.170 11.258 -26.617 1.00 87.94 101 PHE A CA 1
ATOM 801 C C . PHE A 1 101 ? -21.267 12.095 -27.540 1.00 87.94 101 PHE A C 1
ATOM 803 O O . PHE A 1 101 ? -20.130 12.401 -27.187 1.00 87.94 101 PHE A O 1
ATOM 810 N N . GLY A 1 102 ? -21.744 12.518 -28.714 1.00 91.50 102 GLY A N 1
ATOM 811 C CA . GLY A 1 102 ? -21.031 13.383 -29.658 1.00 91.50 102 GLY A CA 1
ATOM 812 C C . GLY A 1 102 ? -19.995 12.666 -30.527 1.00 91.50 102 GLY A C 1
ATOM 813 O O . GLY A 1 102 ? -19.131 13.319 -31.117 1.00 91.50 102 GLY A O 1
ATOM 814 N N . ILE A 1 103 ? -20.048 11.335 -30.611 1.00 94.00 103 ILE A N 1
ATOM 815 C CA . ILE A 1 103 ? -19.181 10.532 -31.485 1.00 94.00 103 ILE A CA 1
ATOM 816 C C . ILE A 1 103 ? -19.691 10.580 -32.931 1.00 94.00 103 ILE A C 1
ATOM 818 O O . ILE A 1 103 ? -18.903 10.671 -33.881 1.00 94.00 103 ILE A O 1
ATOM 822 N N . ILE A 1 104 ? -21.011 10.576 -33.125 1.00 93.69 104 ILE A N 1
ATOM 823 C CA . ILE A 1 104 ? -21.667 10.537 -34.437 1.00 93.69 104 ILE A CA 1
ATOM 824 C C . ILE A 1 104 ? -22.393 11.855 -34.724 1.00 93.69 104 ILE A C 1
ATOM 826 O O . ILE A 1 104 ? -23.191 12.315 -33.925 1.00 93.69 104 ILE A O 1
ATOM 830 N N . ASN A 1 105 ? -22.168 12.422 -35.918 1.00 88.12 105 ASN A N 1
ATOM 831 C CA . ASN A 1 105 ? -22.790 13.686 -36.359 1.00 88.12 105 ASN A CA 1
ATOM 832 C C . ASN A 1 105 ? -23.640 13.533 -37.641 1.00 88.12 105 ASN A C 1
ATOM 834 O O . ASN A 1 105 ? -24.025 14.526 -38.251 1.00 88.12 105 ASN A O 1
ATOM 838 N N . GLY A 1 106 ? -23.894 12.300 -38.094 1.00 90.06 106 GLY A N 1
ATOM 839 C CA . GLY A 1 106 ? -24.587 12.035 -39.360 1.00 90.06 106 GLY A CA 1
ATOM 840 C C . GLY A 1 106 ? -23.746 12.323 -40.610 1.00 90.06 106 GLY A C 1
ATOM 841 O O . GLY A 1 106 ? -22.515 12.316 -40.552 1.00 90.06 106 GLY A O 1
ATOM 842 N N . ILE A 1 107 ? -24.421 12.518 -41.745 1.00 90.44 107 ILE A N 1
ATOM 843 C CA . ILE A 1 107 ? -23.828 12.851 -43.056 1.00 90.44 107 ILE A CA 1
ATOM 844 C C . ILE A 1 107 ? -24.248 14.239 -43.578 1.00 90.44 107 ILE A C 1
ATOM 846 O O . ILE A 1 107 ? -23.911 14.600 -44.701 1.00 90.44 107 ILE A O 1
ATOM 850 N N . GLY A 1 108 ? -24.976 15.017 -42.770 1.00 89.19 108 GLY A N 1
ATOM 851 C CA . GLY A 1 108 ? -25.629 16.264 -43.186 1.00 89.19 108 GLY A CA 1
ATOM 852 C C . GLY A 1 108 ? -27.146 16.110 -43.343 1.00 89.19 108 GLY A C 1
ATOM 853 O O . GLY A 1 108 ? -27.676 15.004 -43.247 1.00 89.19 108 GLY A O 1
ATOM 854 N N . ASP A 1 109 ? -27.851 17.232 -43.516 1.00 90.88 109 ASP A N 1
ATOM 855 C CA . ASP A 1 109 ? -29.309 17.310 -43.737 1.00 90.88 109 ASP A CA 1
ATOM 856 C C . ASP A 1 109 ? -30.179 16.532 -42.727 1.00 90.88 109 ASP A C 1
ATOM 858 O O . ASP A 1 109 ? -31.266 16.057 -43.055 1.00 90.88 109 ASP A O 1
ATOM 862 N N . GLY A 1 110 ? -29.696 16.371 -41.490 1.00 92.62 110 GLY A N 1
ATOM 863 C CA . GLY A 1 110 ? -30.392 15.605 -40.453 1.00 92.62 110 GLY A CA 1
ATOM 864 C C . GLY A 1 110 ? -30.493 14.104 -40.753 1.00 92.62 110 GLY A C 1
ATOM 865 O O . GLY A 1 110 ? -31.465 13.471 -40.338 1.00 92.62 110 GLY A O 1
ATOM 866 N N . LYS A 1 111 ? -29.537 13.530 -41.498 1.00 96.88 111 LYS A N 1
ATOM 867 C CA . LYS A 1 111 ? -29.489 12.100 -41.847 1.00 96.88 111 LYS A CA 1
ATOM 868 C C . LYS A 1 111 ? -28.251 11.396 -41.305 1.00 96.88 111 LYS A C 1
ATOM 870 O O . LYS A 1 111 ? -27.168 11.981 -41.237 1.00 96.88 111 LYS A O 1
ATOM 875 N N . PHE A 1 112 ? -28.398 10.112 -40.992 1.00 97.44 112 PHE A N 1
ATOM 876 C CA . PHE A 1 112 ? -27.314 9.219 -40.587 1.00 97.44 112 PHE A CA 1
ATOM 877 C C . PHE A 1 112 ? -26.858 8.266 -41.697 1.00 97.44 112 PHE A C 1
ATOM 879 O O . PHE A 1 112 ? -25.677 7.914 -41.719 1.00 97.44 112 PHE A O 1
ATOM 886 N N . ALA A 1 113 ? -27.756 7.871 -42.603 1.00 97.31 113 ALA A N 1
ATOM 887 C CA . ALA A 1 113 ? -27.576 6.855 -43.639 1.00 97.31 113 ALA A CA 1
ATOM 888 C C . ALA A 1 113 ? -27.164 5.468 -43.094 1.00 97.31 113 ALA A C 1
ATOM 890 O O . ALA A 1 113 ? -26.086 4.964 -43.413 1.00 97.31 113 ALA A O 1
ATOM 891 N N . PRO A 1 114 ? -28.012 4.800 -42.284 1.00 96.94 114 PRO A N 1
ATOM 892 C CA . PRO A 1 114 ? -27.641 3.571 -41.572 1.00 96.94 114 PRO A CA 1
ATOM 893 C C . PRO A 1 114 ? -27.198 2.418 -42.486 1.00 96.94 114 PRO A C 1
ATOM 895 O O . PRO A 1 114 ? -26.345 1.622 -42.097 1.00 96.94 114 PRO A O 1
ATOM 898 N N . LYS A 1 115 ? -27.755 2.323 -43.701 1.00 97.06 115 LYS A N 1
ATOM 899 C CA . LYS A 1 115 ? -27.488 1.219 -44.641 1.00 97.06 115 LYS A CA 1
ATOM 900 C C . LYS A 1 115 ? -26.295 1.454 -45.568 1.00 97.06 115 LYS A C 1
ATOM 902 O O . LYS A 1 115 ? -25.898 0.523 -46.264 1.00 97.06 115 LYS A O 1
ATOM 907 N N . GLU A 1 116 ? -25.724 2.655 -45.591 1.00 97.31 116 GLU A N 1
ATOM 908 C CA . GLU A 1 116 ? -24.514 2.918 -46.372 1.00 97.31 116 GLU A CA 1
ATOM 909 C C . GLU A 1 116 ? -23.293 2.264 -45.725 1.00 97.31 116 GLU A C 1
ATOM 911 O O . GLU A 1 116 ? -23.237 2.084 -44.506 1.00 97.31 116 GLU A O 1
ATOM 916 N N . THR A 1 117 ? -22.303 1.904 -46.544 1.00 97.81 117 THR A N 1
ATOM 917 C CA . THR A 1 117 ? -21.043 1.342 -46.045 1.00 97.81 117 THR A CA 1
ATOM 918 C C . THR A 1 117 ? -20.248 2.403 -45.298 1.00 97.81 117 THR A C 1
ATOM 920 O O . THR A 1 117 ? -20.110 3.518 -45.800 1.00 97.81 117 THR A O 1
ATOM 923 N N . VAL A 1 118 ? -19.681 2.053 -44.146 1.00 97.81 118 VAL A N 1
ATOM 924 C CA . VAL A 1 118 ? -18.772 2.946 -43.415 1.00 97.81 118 VAL A CA 1
ATOM 925 C C . VAL A 1 118 ? -17.411 3.000 -44.112 1.00 97.81 118 VAL A C 1
ATOM 927 O O . VAL A 1 118 ? -16.940 1.987 -44.633 1.00 97.81 118 VAL A O 1
ATOM 930 N N . THR A 1 119 ? -16.777 4.171 -44.150 1.00 98.12 119 THR A N 1
ATOM 931 C CA . THR A 1 119 ? -15.417 4.334 -44.694 1.00 98.12 119 THR A CA 1
ATOM 932 C C . THR A 1 119 ? -14.348 4.224 -43.605 1.00 98.12 119 THR A C 1
ATOM 934 O O . THR A 1 119 ? -14.651 4.363 -42.415 1.00 98.12 119 THR A O 1
ATOM 937 N N . TYR A 1 120 ? -13.088 4.009 -43.999 1.00 98.00 120 TYR A N 1
ATOM 938 C CA . TYR A 1 120 ? -11.953 3.978 -43.064 1.00 98.00 120 TYR A CA 1
ATOM 939 C C . TYR A 1 120 ? -11.874 5.269 -42.233 1.00 98.00 120 TYR A C 1
ATOM 941 O O . TYR A 1 120 ? -11.777 5.220 -41.007 1.00 98.00 120 TYR A O 1
ATOM 949 N N . GLU A 1 121 ? -11.985 6.432 -42.883 1.00 97.50 121 GLU A N 1
ATOM 950 C CA . GLU A 1 121 ? -11.899 7.735 -42.218 1.00 97.50 121 GLU A CA 1
ATOM 951 C C . GLU A 1 121 ? -13.087 8.028 -41.285 1.00 97.50 121 GLU A C 1
ATOM 953 O O . GLU A 1 121 ? -12.927 8.668 -40.243 1.00 97.50 121 GLU A O 1
ATOM 958 N N . GLN A 1 122 ? -14.279 7.519 -41.613 1.00 98.00 122 GLN A N 1
ATOM 959 C CA . GLN A 1 122 ? -15.458 7.647 -40.757 1.00 98.00 122 GLN A CA 1
ATOM 960 C C . GLN A 1 122 ? -15.309 6.830 -39.475 1.00 98.00 122 GLN A C 1
ATOM 962 O O . GLN A 1 122 ? -15.604 7.345 -38.396 1.00 98.00 122 GLN A O 1
ATOM 967 N N . PHE A 1 123 ? -14.840 5.586 -39.575 1.00 98.00 123 PHE A N 1
ATOM 968 C CA . PHE A 1 123 ? -14.656 4.740 -38.397 1.00 98.00 123 PHE A CA 1
ATOM 969 C C . PHE A 1 123 ? -13.491 5.228 -37.524 1.00 98.00 123 PHE A C 1
ATOM 971 O O . PHE A 1 123 ? -13.640 5.306 -36.307 1.00 98.00 123 PHE A O 1
ATOM 978 N N . ALA A 1 124 ? -12.388 5.687 -38.131 1.00 97.44 124 ALA A N 1
ATOM 979 C CA . ALA A 1 124 ? -11.282 6.324 -37.409 1.00 97.44 124 ALA A CA 1
ATOM 980 C C . ALA A 1 124 ? -11.750 7.540 -36.589 1.00 97.44 124 ALA A C 1
ATOM 982 O O . ALA A 1 124 ? -11.371 7.697 -35.427 1.00 97.44 124 ALA A O 1
ATOM 983 N N . LYS A 1 125 ? -12.633 8.375 -37.155 1.00 97.38 125 LYS A N 1
ATOM 984 C CA . LYS A 1 125 ? -13.266 9.487 -36.430 1.00 97.38 125 LYS A CA 1
ATOM 985 C C . LYS A 1 125 ? -14.127 9.016 -35.264 1.00 97.38 125 LYS A C 1
ATOM 987 O O . LYS A 1 125 ? -14.091 9.641 -34.210 1.00 97.38 125 LYS A O 1
ATOM 992 N N . MET A 1 126 ? -14.889 7.935 -35.423 1.00 97.88 126 MET A N 1
ATOM 993 C CA . MET A 1 126 ? -15.697 7.408 -34.320 1.00 97.88 126 MET A CA 1
ATOM 994 C C . MET A 1 126 ? -14.820 6.899 -33.165 1.00 97.88 126 MET A C 1
ATOM 996 O O . MET A 1 126 ? -15.061 7.271 -32.020 1.00 97.88 126 MET A O 1
ATOM 1000 N N . LEU A 1 127 ? -13.778 6.116 -33.467 1.00 96.38 127 LEU A N 1
ATOM 1001 C CA . LEU A 1 127 ? -12.846 5.584 -32.464 1.00 96.38 127 LEU A CA 1
ATOM 1002 C C . LEU A 1 127 ? -12.118 6.703 -31.714 1.00 96.38 127 LEU A C 1
ATOM 1004 O O . LEU A 1 127 ? -12.096 6.720 -30.489 1.00 96.38 127 LEU A O 1
ATOM 1008 N N . THR A 1 128 ? -11.550 7.664 -32.444 1.00 94.38 128 THR A N 1
ATOM 1009 C CA . THR A 1 128 ? -10.730 8.722 -31.836 1.00 94.38 128 THR A CA 1
ATOM 1010 C C . THR A 1 128 ? -11.545 9.707 -31.011 1.00 94.38 128 THR A C 1
ATOM 1012 O O . THR A 1 128 ? -11.104 10.096 -29.936 1.00 94.38 128 THR A O 1
ATOM 1015 N N . VAL A 1 129 ? -12.749 10.077 -31.460 1.00 94.62 129 VAL A N 1
ATOM 1016 C CA . VAL A 1 129 ? -13.637 10.952 -30.677 1.00 94.62 129 VAL A CA 1
ATOM 1017 C C . VAL A 1 129 ? -14.175 10.236 -29.441 1.00 94.62 129 VAL A C 1
ATOM 1019 O O . VAL A 1 129 ? -14.257 10.853 -28.382 1.00 94.62 129 VAL A O 1
ATOM 1022 N N . GLY A 1 130 ? -14.534 8.952 -29.560 1.00 90.06 130 GLY A N 1
ATOM 1023 C CA . GLY A 1 130 ? -14.929 8.148 -28.404 1.00 90.06 130 GLY A CA 1
ATOM 1024 C C . GLY A 1 130 ? -13.806 8.082 -27.372 1.00 90.06 130 GLY A C 1
ATOM 1025 O O . GLY A 1 130 ? -14.011 8.464 -26.222 1.00 90.06 130 GLY A O 1
ATOM 1026 N N . TYR A 1 131 ? -12.596 7.737 -27.816 1.00 87.19 131 TYR A N 1
ATOM 1027 C CA . TYR A 1 131 ? -11.417 7.649 -26.960 1.00 87.19 131 TYR A CA 1
ATOM 1028 C C . TYR A 1 131 ? -11.028 8.990 -26.314 1.00 87.19 131 TYR A C 1
ATOM 1030 O O . TYR A 1 131 ? -10.814 9.038 -25.109 1.00 87.19 131 TYR A O 1
ATOM 1038 N N . GLU A 1 132 ? -11.015 10.105 -27.057 1.00 87.31 132 GLU A N 1
ATOM 1039 C CA . GLU A 1 132 ? -10.757 11.446 -26.495 1.00 87.31 132 GLU A CA 1
ATOM 1040 C C . GLU A 1 132 ? -11.736 11.795 -25.362 1.00 87.31 132 GLU A C 1
ATOM 1042 O O . GLU A 1 132 ? -11.356 12.437 -24.380 1.00 87.31 132 GLU A O 1
ATOM 1047 N N . LYS A 1 133 ? -13.004 11.389 -25.488 1.00 81.75 133 LYS A N 1
ATOM 1048 C CA . LYS A 1 133 ? -14.046 11.688 -24.499 1.00 81.75 133 LYS A CA 1
ATOM 1049 C C . LYS A 1 133 ? -13.916 10.867 -23.222 1.00 81.75 133 LYS A C 1
ATOM 1051 O O . LYS A 1 133 ? -14.182 11.417 -22.159 1.00 81.75 133 LYS A O 1
ATOM 1056 N N . ILE A 1 134 ? -13.499 9.605 -23.321 1.00 73.19 134 ILE A N 1
ATOM 1057 C CA . ILE A 1 134 ? -13.326 8.731 -22.150 1.00 73.19 134 ILE A CA 1
ATOM 1058 C C . ILE A 1 134 ? -11.925 8.823 -21.524 1.00 73.19 134 ILE A C 1
ATOM 1060 O O . ILE A 1 134 ? -11.760 8.563 -20.338 1.00 73.19 134 ILE A O 1
ATOM 1064 N N . ASN A 1 135 ? -10.903 9.202 -22.299 1.00 69.12 135 ASN A N 1
ATOM 1065 C CA . ASN A 1 135 ? -9.509 9.226 -21.848 1.00 69.12 135 ASN A CA 1
ATOM 1066 C C . ASN A 1 135 ? -8.948 10.642 -21.647 1.00 69.12 135 ASN A C 1
ATOM 1068 O O . ASN A 1 135 ? -7.884 10.809 -21.064 1.00 69.12 135 ASN A O 1
ATOM 1072 N N . GLY A 1 136 ? -9.622 11.679 -22.148 1.00 69.00 136 GLY A N 1
ATOM 1073 C CA . GLY A 1 136 ? -9.170 13.069 -22.040 1.00 69.00 136 GLY A CA 1
ATOM 1074 C C . GLY A 1 136 ? -8.032 13.456 -22.993 1.00 69.00 136 GLY A C 1
ATOM 1075 O O . GLY A 1 136 ? -7.754 14.652 -23.137 1.00 69.00 136 GLY A O 1
ATOM 1076 N N . GLU A 1 137 ? -7.415 12.491 -23.685 1.00 79.12 137 GLU A N 1
ATOM 1077 C CA . GLU A 1 137 ? -6.346 12.730 -24.655 1.00 79.12 137 GLU A CA 1
ATOM 1078 C C . GLU A 1 137 ? -6.861 13.499 -25.879 1.00 79.12 137 GLU A C 1
ATOM 1080 O O . GLU A 1 137 ? -7.767 13.059 -26.587 1.00 79.12 137 GLU A O 1
ATOM 1085 N N . LYS A 1 138 ? -6.292 14.683 -26.124 1.00 88.38 138 LYS A N 1
ATOM 1086 C CA . LYS A 1 138 ? -6.827 15.628 -27.108 1.00 88.38 138 LYS A CA 1
ATOM 1087 C C . LYS A 1 138 ? -6.373 15.329 -28.527 1.00 88.38 138 LYS A C 1
ATOM 1089 O O . LYS A 1 138 ? -5.183 15.174 -28.798 1.00 88.38 138 LYS A O 1
ATOM 1094 N N . ILE A 1 139 ? -7.316 15.392 -29.466 1.00 90.25 139 ILE A N 1
ATOM 1095 C CA . ILE A 1 139 ? -7.023 15.242 -30.894 1.00 90.25 139 ILE A CA 1
ATOM 1096 C C . ILE A 1 139 ? -6.263 16.477 -31.394 1.00 90.25 139 ILE A C 1
ATOM 1098 O O . ILE A 1 139 ? -6.782 17.600 -31.431 1.00 90.25 139 ILE A O 1
ATOM 1102 N N . ALA A 1 140 ? -5.012 16.267 -31.805 1.00 87.00 140 ALA A N 1
ATOM 1103 C CA . ALA A 1 140 ? -4.151 17.328 -32.310 1.00 87.00 140 ALA A CA 1
ATOM 1104 C C . ALA A 1 140 ? -4.689 17.925 -33.624 1.00 87.00 140 ALA A C 1
ATOM 1106 O O . ALA A 1 140 ? -5.163 17.224 -34.518 1.00 87.00 140 ALA A O 1
ATOM 1107 N N . LYS A 1 141 ? -4.588 19.251 -33.768 1.00 88.25 141 LYS A N 1
ATOM 1108 C CA . LYS A 1 141 ? -5.037 19.979 -34.968 1.00 88.25 141 LYS A CA 1
ATOM 1109 C C . LYS A 1 141 ? -3.898 20.136 -35.982 1.00 88.25 141 LYS A C 1
ATOM 1111 O O . LYS A 1 141 ? -2.730 20.146 -35.600 1.00 88.25 141 LYS A O 1
ATOM 1116 N N . LYS A 1 142 ? -4.258 20.361 -37.253 1.00 78.75 142 LYS A N 1
ATOM 1117 C CA . LYS A 1 142 ? -3.343 20.681 -38.373 1.00 78.75 142 LYS A CA 1
ATOM 1118 C C . LYS A 1 142 ? -2.293 19.591 -38.626 1.00 78.75 142 LYS A C 1
ATOM 1120 O O . LYS A 1 142 ? -1.113 19.888 -38.786 1.00 78.75 142 LYS A O 1
ATOM 1125 N N . GLN A 1 143 ? -2.737 18.341 -38.622 1.00 85.25 143 GLN A N 1
ATOM 1126 C CA . GLN A 1 143 ? -1.877 17.191 -38.883 1.00 85.25 143 GLN A CA 1
ATOM 1127 C C . GLN A 1 143 ? -1.737 16.921 -40.386 1.00 85.25 143 GLN A C 1
ATOM 1129 O O . GLN A 1 143 ? -2.540 17.403 -41.183 1.00 85.25 143 GLN A O 1
ATOM 1134 N N . ASN A 1 144 ? -0.727 16.132 -40.752 1.00 83.88 144 ASN A N 1
ATOM 1135 C CA . ASN A 1 144 ? -0.574 15.566 -42.089 1.00 83.88 144 ASN A CA 1
ATOM 1136 C C . ASN A 1 144 ? -0.702 14.045 -41.993 1.00 83.88 144 ASN A C 1
ATOM 1138 O O . ASN A 1 144 ? -0.213 13.445 -41.039 1.00 83.88 144 ASN A O 1
ATOM 1142 N N . VAL A 1 145 ? -1.337 13.437 -42.991 1.00 90.75 145 VAL A N 1
ATOM 1143 C CA . VAL A 1 145 ? -1.499 11.986 -43.110 1.00 90.75 145 VAL A CA 1
ATOM 1144 C C . VAL A 1 145 ? -1.039 11.581 -44.502 1.00 90.75 145 VAL A C 1
ATOM 1146 O O . VAL A 1 145 ? -1.373 12.248 -45.480 1.00 90.75 145 VAL A O 1
ATOM 1149 N N . GLU A 1 146 ? -0.258 10.510 -44.588 1.00 90.00 146 GLU A N 1
ATOM 1150 C CA . GLU A 1 146 ? 0.089 9.885 -45.862 1.00 90.00 146 GLU A CA 1
ATOM 1151 C C . GLU A 1 146 ? -1.101 9.060 -46.381 1.00 90.00 146 GLU A C 1
ATOM 1153 O O . GLU A 1 146 ? -1.696 8.294 -45.620 1.00 90.00 146 GLU A O 1
ATOM 1158 N N . GLY A 1 147 ? -1.446 9.231 -47.662 1.00 92.00 147 GLY A N 1
ATOM 1159 C CA . GLY A 1 147 ? -2.625 8.632 -48.303 1.00 92.00 147 GLY A CA 1
ATOM 1160 C C . GLY A 1 147 ? -3.746 9.640 -48.600 1.00 92.00 147 GLY A C 1
ATOM 1161 O O . GLY A 1 147 ? -3.697 10.801 -48.192 1.00 92.00 147 GLY A O 1
ATOM 1162 N N . ASN A 1 148 ? -4.761 9.207 -49.350 1.00 97.12 148 ASN A N 1
ATOM 1163 C CA . ASN A 1 148 ? -5.941 10.011 -49.669 1.00 97.12 148 ASN A CA 1
ATOM 1164 C C . ASN A 1 148 ? -6.882 10.078 -48.454 1.00 97.12 148 ASN A C 1
ATOM 1166 O O . ASN A 1 148 ? -7.395 9.057 -48.004 1.00 97.12 148 ASN A O 1
ATOM 1170 N N . VAL A 1 149 ? -7.110 11.276 -47.917 1.00 97.44 149 VAL A N 1
ATOM 1171 C CA . VAL A 1 149 ? -7.973 11.515 -46.752 1.00 97.44 149 VAL A CA 1
ATOM 1172 C C . VAL A 1 149 ? -8.751 12.814 -46.938 1.00 97.44 149 VAL A C 1
ATOM 1174 O O . VAL A 1 149 ? -8.206 13.831 -47.376 1.00 97.44 149 VAL A O 1
ATOM 1177 N N . SER A 1 150 ? -10.035 12.807 -46.588 1.00 96.38 150 SER A N 1
ATOM 1178 C CA . SER A 1 150 ? -10.863 14.007 -46.656 1.00 96.38 150 SER A CA 1
ATOM 1179 C C . SER A 1 150 ? -10.361 15.075 -45.685 1.00 96.38 150 SER A C 1
ATOM 1181 O O . SER A 1 150 ? -10.012 14.780 -44.544 1.00 96.38 150 SER A O 1
ATOM 1183 N N . THR A 1 151 ? -10.416 16.355 -46.071 1.00 94.50 151 THR A N 1
ATOM 1184 C CA . THR A 1 151 ? -9.935 17.474 -45.231 1.00 94.50 151 THR A CA 1
ATOM 1185 C C . THR A 1 151 ? -10.564 17.502 -43.834 1.00 94.50 151 THR A C 1
ATOM 1187 O O . THR A 1 151 ? -9.892 17.839 -42.862 1.00 94.50 151 THR A O 1
ATOM 1190 N N . TRP A 1 152 ? -11.841 17.123 -43.713 1.00 94.06 152 TRP A N 1
ATOM 1191 C CA . TRP A 1 152 ? -12.535 17.053 -42.423 1.00 94.06 152 TRP A CA 1
ATOM 1192 C C . TRP A 1 152 ? -12.014 15.916 -41.529 1.00 94.06 152 TRP A C 1
ATOM 1194 O O . TRP A 1 152 ? -12.126 16.005 -40.307 1.00 94.06 152 TRP A O 1
ATOM 1204 N N . ALA A 1 153 ? -11.443 14.867 -42.127 1.00 95.69 153 ALA A N 1
ATOM 1205 C CA . ALA A 1 153 ? -11.035 13.646 -41.450 1.00 95.69 153 ALA A CA 1
ATOM 1206 C C . ALA A 1 153 ? -9.555 13.617 -41.039 1.00 95.69 153 ALA A C 1
ATOM 1208 O O . ALA A 1 153 ? -9.185 12.828 -40.172 1.00 95.69 153 ALA A O 1
ATOM 1209 N N . VAL A 1 154 ? -8.718 14.488 -41.618 1.00 96.94 154 VAL A N 1
ATOM 1210 C CA . VAL A 1 154 ? -7.248 14.467 -41.470 1.00 96.94 154 VAL A CA 1
ATOM 1211 C C . VAL A 1 154 ? -6.792 14.332 -40.016 1.00 96.94 154 VAL A C 1
ATOM 1213 O O . VAL A 1 154 ? -5.971 13.473 -39.713 1.00 96.94 154 VAL A O 1
ATOM 1216 N N . ASN A 1 155 ? -7.330 15.144 -39.100 1.00 96.56 155 ASN A N 1
ATOM 1217 C CA . ASN A 1 155 ? -6.894 15.115 -37.698 1.00 96.56 155 ASN A CA 1
ATOM 1218 C C . ASN A 1 155 ? -7.310 13.818 -36.984 1.00 96.56 155 ASN A C 1
ATOM 1220 O O . ASN A 1 155 ? -6.581 13.336 -36.125 1.00 96.56 155 ASN A O 1
ATOM 1224 N N . TYR A 1 156 ? -8.456 13.241 -37.353 1.00 97.06 156 TYR A N 1
ATOM 1225 C CA . TYR A 1 156 ? -8.947 11.992 -36.773 1.00 97.06 156 TYR A CA 1
ATOM 1226 C C . TYR A 1 156 ? -8.139 10.793 -37.265 1.00 97.06 156 TYR A C 1
ATOM 1228 O O . TYR A 1 156 ? -7.745 9.946 -36.473 1.00 97.06 156 TYR A O 1
ATOM 1236 N N . VAL A 1 157 ? -7.841 10.737 -38.565 1.00 97.56 157 VAL A N 1
ATOM 1237 C CA . VAL A 1 157 ? -6.992 9.679 -39.127 1.00 97.56 157 VAL A CA 1
ATOM 1238 C C . VAL A 1 157 ? -5.569 9.788 -38.571 1.00 97.56 157 VAL A C 1
ATOM 1240 O O . VAL A 1 157 ? -4.998 8.779 -38.171 1.00 97.56 157 VAL A O 1
ATOM 1243 N N . ALA A 1 158 ? -5.026 11.004 -38.447 1.00 95.69 158 ALA A N 1
ATOM 1244 C CA . ALA A 1 158 ? -3.730 11.227 -37.807 1.00 95.69 158 ALA A CA 1
ATOM 1245 C C . ALA A 1 158 ? -3.711 10.749 -36.348 1.00 95.69 158 ALA A C 1
ATOM 1247 O O . ALA A 1 158 ? -2.784 10.051 -35.951 1.00 95.69 158 ALA A O 1
ATOM 1248 N N . ALA A 1 159 ? -4.740 11.082 -35.560 1.00 91.62 159 ALA A N 1
ATOM 1249 C CA . ALA A 1 159 ? -4.855 10.610 -34.181 1.00 91.62 159 ALA A CA 1
ATOM 1250 C C . ALA A 1 159 ? -4.944 9.080 -34.113 1.00 91.62 159 ALA A C 1
ATOM 1252 O O . ALA A 1 159 ? -4.212 8.465 -33.350 1.00 91.62 159 ALA A O 1
ATOM 1253 N N . ALA A 1 160 ? -5.751 8.453 -34.971 1.00 94.31 160 ALA A N 1
ATOM 1254 C CA . ALA A 1 160 ? -5.885 7.000 -35.008 1.00 94.31 160 ALA A CA 1
ATOM 1255 C C . ALA A 1 160 ? -4.564 6.290 -35.368 1.00 94.31 160 ALA A C 1
ATOM 1257 O O . ALA A 1 160 ? -4.289 5.215 -34.839 1.00 94.31 160 ALA A O 1
ATOM 1258 N N . LEU A 1 161 ? -3.738 6.878 -36.242 1.00 91.06 161 LEU A N 1
ATOM 1259 C CA . LEU A 1 161 ? -2.398 6.367 -36.561 1.00 91.06 161 LEU A CA 1
ATOM 1260 C C . LEU A 1 161 ? -1.425 6.562 -35.391 1.00 91.06 161 LEU A C 1
ATOM 1262 O O . LEU A 1 161 ? -0.723 5.626 -35.014 1.00 91.06 161 LEU A O 1
ATOM 1266 N N . ASN A 1 162 ? -1.407 7.757 -34.794 1.00 87.69 162 ASN A N 1
ATOM 1267 C CA . ASN A 1 162 ? -0.526 8.089 -33.670 1.00 87.69 162 ASN A CA 1
ATOM 1268 C C . ASN A 1 162 ? -0.816 7.218 -32.441 1.00 87.69 162 ASN A C 1
ATOM 1270 O O . ASN A 1 162 ? 0.109 6.725 -31.800 1.00 87.69 162 ASN A O 1
ATOM 1274 N N . TRP A 1 163 ? -2.096 6.979 -32.158 1.00 85.38 163 TRP A N 1
ATOM 1275 C CA . TRP A 1 163 ? -2.568 6.113 -31.075 1.00 85.38 163 TRP A CA 1
ATOM 1276 C C . TRP A 1 163 ? -2.556 4.628 -31.442 1.00 85.38 163 TRP A C 1
ATOM 1278 O O . TRP A 1 163 ? -2.951 3.790 -30.639 1.00 85.38 163 TRP A O 1
ATOM 1288 N N . LYS A 1 164 ? -2.081 4.284 -32.647 1.00 89.69 164 LYS A N 1
ATOM 1289 C CA . LYS A 1 164 ? -1.958 2.907 -33.146 1.00 89.69 164 LYS A CA 1
ATOM 1290 C C . LYS A 1 164 ? -3.288 2.140 -33.185 1.00 89.69 164 LYS A C 1
ATOM 1292 O O . LYS A 1 164 ? -3.293 0.913 -33.140 1.00 89.69 164 LYS A O 1
ATOM 1297 N N . PHE A 1 165 ? -4.410 2.846 -33.318 1.00 91.81 165 PHE A N 1
ATOM 1298 C CA . PHE A 1 165 ? -5.731 2.242 -33.525 1.00 91.81 165 PHE A CA 1
ATOM 1299 C C . PHE A 1 165 ? -5.875 1.690 -34.939 1.00 91.81 165 PHE A C 1
ATOM 1301 O O . PHE A 1 165 ? -6.634 0.759 -35.174 1.00 91.81 165 PHE A O 1
ATOM 1308 N N . ILE A 1 166 ? -5.173 2.282 -35.906 1.00 93.56 166 ILE A N 1
ATOM 1309 C CA . ILE A 1 166 ? -5.210 1.861 -37.306 1.00 93.56 166 ILE A CA 1
ATOM 1310 C C . ILE A 1 166 ? -3.798 1.781 -37.883 1.00 93.56 166 ILE A C 1
ATOM 1312 O O . ILE A 1 166 ? -2.867 2.421 -37.395 1.00 93.56 166 ILE A O 1
ATOM 1316 N N . LYS A 1 167 ? -3.652 1.013 -38.964 1.00 91.69 167 LYS A N 1
ATOM 1317 C CA . LYS A 1 167 ? -2.451 0.997 -39.810 1.00 91.69 167 LYS A CA 1
ATOM 1318 C C . LYS A 1 167 ? -2.603 2.007 -40.947 1.00 91.69 167 LYS A C 1
ATOM 1320 O O . LYS A 1 167 ? -3.724 2.388 -41.290 1.00 91.69 167 LYS A O 1
ATOM 1325 N N . SER A 1 168 ? -1.482 2.412 -41.543 1.00 93.56 168 SER A N 1
ATOM 1326 C CA . SER A 1 168 ? -1.505 3.275 -42.722 1.00 93.56 168 SER A CA 1
ATOM 1327 C C . SER A 1 168 ? -2.215 2.598 -43.897 1.00 93.56 168 SER A C 1
ATOM 1329 O O . SER A 1 168 ? -2.139 1.382 -44.081 1.00 93.56 168 SER A O 1
ATOM 1331 N N . HIS A 1 169 ? -2.923 3.400 -44.687 1.00 94.50 169 HIS A N 1
ATOM 1332 C CA . HIS A 1 169 ? -3.664 2.966 -45.863 1.00 94.50 169 HIS A CA 1
ATOM 1333 C C . HIS A 1 169 ? -3.531 4.007 -46.982 1.00 94.50 169 HIS A C 1
ATOM 1335 O O . HIS A 1 169 ? -3.427 5.202 -46.710 1.00 94.50 169 HIS A O 1
ATOM 1341 N N . GLU A 1 170 ? -3.539 3.564 -48.241 1.00 95.69 170 GLU A N 1
ATOM 1342 C CA . GLU A 1 170 ? -3.364 4.461 -49.395 1.00 95.69 170 GLU A CA 1
ATOM 1343 C C . GLU A 1 170 ? -4.561 5.402 -49.600 1.00 95.69 170 GLU A C 1
ATOM 1345 O O . GLU A 1 170 ? -4.385 6.526 -50.065 1.00 95.69 170 GLU A O 1
ATOM 1350 N N . ASP A 1 171 ? -5.772 4.965 -49.238 1.00 97.50 171 ASP A N 1
ATOM 1351 C CA . ASP A 1 171 ? -7.004 5.752 -49.365 1.00 97.50 171 ASP A CA 1
ATOM 1352 C C . ASP A 1 171 ? -7.989 5.483 -48.216 1.00 97.50 171 ASP A C 1
ATOM 1354 O O . ASP A 1 171 ? -8.531 4.387 -48.099 1.00 97.50 171 ASP A O 1
ATOM 1358 N N . TYR A 1 172 ? -8.241 6.471 -47.359 1.00 97.69 172 TYR A N 1
ATOM 1359 C CA . TYR A 1 172 ? -9.165 6.350 -46.228 1.00 97.69 172 TYR A CA 1
ATOM 1360 C C . TYR A 1 172 ? -10.620 6.703 -46.590 1.00 97.69 172 TYR A C 1
ATOM 1362 O O . TYR A 1 172 ? -11.524 6.522 -45.770 1.00 97.69 172 TYR A O 1
ATOM 1370 N N . THR A 1 173 ? -10.872 7.187 -47.810 1.00 97.19 173 THR A N 1
ATOM 1371 C CA . THR A 1 173 ? -12.198 7.631 -48.275 1.00 97.19 173 THR A CA 1
ATOM 1372 C C . THR A 1 173 ? -13.078 6.483 -48.784 1.00 97.19 173 THR A C 1
ATOM 1374 O O . THR A 1 173 ? -14.280 6.660 -48.983 1.00 97.19 173 THR A O 1
ATOM 1377 N N . ILE A 1 174 ? -12.512 5.285 -48.961 1.00 97.00 174 ILE A N 1
ATOM 1378 C CA . ILE A 1 174 ? -13.223 4.100 -49.464 1.00 97.00 174 ILE A CA 1
ATOM 1379 C C . ILE A 1 174 ? -13.950 3.324 -48.354 1.00 97.00 174 ILE A C 1
ATOM 1381 O O . ILE A 1 174 ? -13.657 3.481 -47.168 1.00 97.00 174 ILE A O 1
ATOM 1385 N N . SER A 1 175 ? -14.885 2.445 -48.740 1.00 97.94 175 SER A N 1
ATOM 1386 C CA . SER A 1 175 ? -15.571 1.533 -47.810 1.00 97.94 175 SER A CA 1
ATOM 1387 C C . SER A 1 175 ? -14.572 0.663 -47.040 1.00 97.94 175 SER A C 1
ATOM 1389 O O . SER A 1 175 ? -13.741 -0.002 -47.658 1.00 97.94 175 SER A O 1
ATOM 1391 N N . ALA A 1 176 ? -14.720 0.594 -45.719 1.00 96.44 176 ALA A N 1
ATOM 1392 C CA . ALA A 1 176 ? -13.966 -0.319 -44.875 1.00 96.44 176 ALA A CA 1
ATOM 1393 C C . ALA A 1 176 ? -14.557 -1.735 -44.897 1.00 96.44 176 ALA A C 1
ATOM 1395 O O . ALA A 1 176 ? -15.779 -1.922 -44.964 1.00 96.44 176 ALA A O 1
ATOM 1396 N N . ASN A 1 177 ? -13.676 -2.732 -44.821 1.00 95.12 177 ASN A N 1
ATOM 1397 C CA . ASN A 1 177 ? -14.067 -4.116 -44.591 1.00 95.12 177 ASN A CA 1
ATOM 1398 C C . ASN A 1 177 ? -14.118 -4.431 -43.090 1.00 95.12 177 ASN A C 1
ATOM 1400 O O . ASN A 1 177 ? -13.629 -3.693 -42.231 1.00 95.12 177 ASN A O 1
ATOM 1404 N N . ARG A 1 178 ? -14.733 -5.559 -42.770 1.00 95.12 178 ARG A N 1
ATOM 1405 C CA . ARG A 1 178 ? -14.927 -6.041 -41.412 1.00 95.12 178 ARG A CA 1
ATOM 1406 C C . ARG A 1 178 ? -13.611 -6.314 -40.696 1.00 95.12 178 ARG A C 1
ATOM 1408 O O . ARG A 1 178 ? -13.521 -6.041 -39.504 1.00 95.12 178 ARG A O 1
ATOM 1415 N N . LYS A 1 179 ? -12.585 -6.766 -41.421 1.00 95.50 179 LYS A N 1
ATOM 1416 C CA . LYS A 1 179 ? -11.215 -6.932 -40.928 1.00 95.50 179 LYS A CA 1
ATOM 1417 C C . LYS A 1 179 ? -10.706 -5.652 -40.279 1.00 95.50 179 LYS A C 1
ATOM 1419 O O . LYS A 1 179 ? -10.263 -5.682 -39.137 1.00 95.50 179 LYS A O 1
ATOM 1424 N N . PHE A 1 180 ? -10.822 -4.528 -40.985 1.00 96.62 180 PHE A N 1
ATOM 1425 C CA . PHE A 1 180 ? -10.400 -3.233 -40.471 1.00 96.62 180 PHE A CA 1
ATOM 1426 C C . PHE A 1 180 ? -11.160 -2.848 -39.200 1.00 96.62 180 PHE A C 1
ATOM 1428 O O . PHE A 1 180 ? -10.534 -2.425 -38.230 1.00 96.62 180 PHE A O 1
ATOM 1435 N N . LEU A 1 181 ? -12.487 -3.022 -39.177 1.00 96.94 181 LEU A N 1
ATOM 1436 C CA . LEU A 1 181 ? -13.286 -2.697 -37.993 1.00 96.94 181 LEU A CA 1
ATOM 1437 C C . LEU A 1 181 ? -12.909 -3.582 -36.797 1.00 96.94 181 LEU A C 1
ATOM 1439 O O . LEU A 1 181 ? -12.854 -3.072 -35.686 1.00 96.94 181 LEU A O 1
ATOM 1443 N N . VAL A 1 182 ? -12.629 -4.873 -37.010 1.00 95.88 182 VAL A N 1
ATOM 1444 C CA . VAL A 1 182 ? -12.172 -5.786 -35.949 1.00 95.88 182 VAL A CA 1
ATOM 1445 C C . VAL A 1 182 ? -10.812 -5.361 -35.413 1.00 95.88 182 VAL A C 1
ATOM 1447 O O . VAL A 1 182 ? -10.683 -5.183 -34.209 1.00 95.88 182 VAL A O 1
ATOM 1450 N N . GLU A 1 183 ? -9.811 -5.182 -36.281 1.00 94.19 183 GLU A N 1
ATOM 1451 C CA . GLU A 1 183 ? -8.454 -4.825 -35.843 1.00 94.19 183 GLU A CA 1
ATOM 1452 C C . GLU A 1 183 ? -8.456 -3.494 -35.085 1.00 94.19 183 GLU A C 1
ATOM 1454 O O . GLU A 1 183 ? -7.889 -3.399 -34.001 1.00 94.19 183 GLU A O 1
ATOM 1459 N N . SER A 1 184 ? -9.151 -2.486 -35.616 1.00 94.75 184 SER A N 1
ATOM 1460 C CA . SER A 1 184 ? -9.149 -1.148 -35.022 1.00 94.75 184 SER A CA 1
ATOM 1461 C C . SER A 1 184 ? -10.013 -1.016 -33.771 1.00 94.75 184 SER A C 1
ATOM 1463 O O . SER A 1 184 ? -9.611 -0.337 -32.827 1.00 94.75 184 SER A O 1
ATOM 1465 N N . ALA A 1 185 ? -11.158 -1.704 -33.709 1.00 94.94 185 ALA A N 1
ATOM 1466 C CA . ALA A 1 185 ? -11.927 -1.798 -32.472 1.00 94.94 185 ALA A CA 1
ATOM 1467 C C . ALA A 1 185 ? -11.164 -2.590 -31.407 1.00 94.94 185 ALA A C 1
ATOM 1469 O O . ALA A 1 185 ? -11.198 -2.199 -30.249 1.00 94.94 185 ALA A O 1
ATOM 1470 N N . TYR A 1 186 ? -10.449 -3.656 -31.787 1.00 92.12 186 TYR A N 1
ATOM 1471 C CA . TYR A 1 186 ? -9.647 -4.441 -30.851 1.00 92.12 186 TYR A CA 1
ATOM 1472 C C . TYR A 1 186 ? -8.499 -3.616 -30.265 1.00 92.12 186 TYR A C 1
ATOM 1474 O O . TYR A 1 186 ? -8.294 -3.660 -29.060 1.00 92.12 186 TYR A O 1
ATOM 1482 N N . SER A 1 187 ? -7.793 -2.824 -31.080 1.00 88.06 187 SER A N 1
ATOM 1483 C CA . SER A 1 187 ? -6.732 -1.930 -30.594 1.00 88.06 187 SER A CA 1
ATOM 1484 C C . SER A 1 187 ? -7.225 -0.948 -29.531 1.00 88.06 187 SER A C 1
ATOM 1486 O O . SER A 1 187 ? -6.507 -0.672 -28.578 1.00 88.06 187 SER A O 1
ATOM 1488 N N . VAL A 1 188 ? -8.448 -0.432 -29.673 1.00 87.31 188 VAL A N 1
ATOM 1489 C CA . VAL A 1 188 ? -9.058 0.428 -28.651 1.00 87.31 188 VAL A CA 1
ATOM 1490 C C . VAL A 1 188 ? -9.553 -0.399 -27.468 1.00 87.31 188 VAL A C 1
ATOM 1492 O O . VAL A 1 188 ? -9.296 -0.032 -26.330 1.00 87.31 188 VAL A O 1
ATOM 1495 N N . PHE A 1 189 ? -10.217 -1.526 -27.720 1.00 86.50 189 PHE A N 1
ATOM 1496 C CA . PHE A 1 189 ? -10.736 -2.430 -26.694 1.00 86.50 189 PHE A CA 1
ATOM 1497 C C . PHE A 1 189 ? -9.636 -2.921 -25.758 1.00 86.50 189 PHE A C 1
ATOM 1499 O O . PHE A 1 189 ? -9.845 -2.916 -24.556 1.00 86.50 189 PHE A O 1
ATOM 1506 N N . SER A 1 190 ? -8.462 -3.298 -26.273 1.00 79.25 190 SER A N 1
ATOM 1507 C CA . SER A 1 190 ? -7.351 -3.734 -25.428 1.00 79.25 190 SER A CA 1
ATOM 1508 C C . SER A 1 190 ? -6.882 -2.621 -24.500 1.00 79.25 190 SER A C 1
ATOM 1510 O O . SER A 1 190 ? -6.623 -2.899 -23.344 1.00 79.25 190 SER A O 1
ATOM 1512 N N . ILE A 1 191 ? -6.853 -1.370 -24.971 1.00 72.50 191 ILE A N 1
ATOM 1513 C CA . ILE A 1 191 ? -6.461 -0.211 -24.157 1.00 72.50 191 ILE A CA 1
ATOM 1514 C C . ILE A 1 191 ? -7.551 0.131 -23.135 1.00 72.50 191 ILE A C 1
ATOM 1516 O O . ILE A 1 191 ? -7.246 0.422 -21.986 1.00 72.50 191 ILE A O 1
ATOM 1520 N N . VAL A 1 192 ? -8.827 0.102 -23.534 1.00 67.88 192 VAL A N 1
ATOM 1521 C CA . VAL A 1 192 ? -9.959 0.367 -22.631 1.00 67.88 192 VAL A CA 1
ATOM 1522 C C . VAL A 1 192 ? -10.072 -0.727 -21.571 1.00 67.88 192 VAL A C 1
ATOM 1524 O O . VAL A 1 192 ? -10.295 -0.399 -20.415 1.00 67.88 192 VAL A O 1
ATOM 1527 N N . LYS A 1 193 ? -9.855 -1.994 -21.939 1.00 66.75 193 LYS A N 1
ATOM 1528 C CA . LYS A 1 193 ? -9.860 -3.138 -21.024 1.00 66.75 193 LYS A CA 1
ATOM 1529 C C . LYS A 1 193 ? -8.651 -3.153 -20.094 1.00 66.75 193 LYS A C 1
ATOM 1531 O O . LYS A 1 193 ? -8.813 -3.431 -18.919 1.00 66.75 193 LYS A O 1
ATOM 1536 N N . GLU A 1 194 ? -7.465 -2.820 -20.599 1.00 54.62 194 GLU A N 1
ATOM 1537 C CA . GLU A 1 194 ? -6.267 -2.600 -19.779 1.00 54.62 194 GLU A CA 1
ATOM 1538 C C . GLU A 1 194 ? -6.493 -1.428 -18.813 1.00 54.62 194 GLU A C 1
ATOM 1540 O O . GLU A 1 194 ? -6.146 -1.505 -17.645 1.00 54.62 194 GLU A O 1
ATOM 1545 N N . LYS A 1 195 ? -7.188 -0.368 -19.243 1.00 50.41 195 LYS A N 1
ATOM 1546 C CA . LYS A 1 195 ? -7.575 0.741 -18.365 1.00 50.41 195 LYS A CA 1
ATOM 1547 C C . LYS A 1 195 ? -8.693 0.388 -17.375 1.00 50.41 195 LYS A C 1
ATOM 1549 O O . LYS A 1 195 ? -8.698 0.935 -16.281 1.00 50.41 195 LYS A O 1
ATOM 1554 N N . SER A 1 196 ? -9.621 -0.504 -17.721 1.00 44.22 196 SER A N 1
ATOM 1555 C CA . SER A 1 196 ? -10.641 -0.989 -16.785 1.00 44.22 196 SER A CA 1
ATOM 1556 C C . SER A 1 196 ? -10.068 -2.000 -15.787 1.00 44.22 196 SER A C 1
ATOM 1558 O O . SER A 1 196 ? -10.474 -2.001 -14.635 1.00 44.22 196 SER A O 1
ATOM 1560 N N . SER A 1 197 ? -9.070 -2.804 -16.173 1.00 40.19 197 SER A N 1
ATOM 1561 C CA . SER A 1 197 ? -8.276 -3.569 -15.199 1.00 40.19 197 SER A CA 1
ATOM 1562 C C . SER A 1 197 ? -7.404 -2.649 -14.338 1.00 40.19 197 SER A C 1
ATOM 1564 O O . SER A 1 197 ? -7.173 -2.947 -13.178 1.00 40.19 197 SER A O 1
ATOM 1566 N N . LEU A 1 198 ? -7.011 -1.473 -14.847 1.00 39.56 198 LEU A N 1
ATOM 1567 C CA . LEU A 1 198 ? -6.418 -0.405 -14.031 1.00 39.56 198 LEU A CA 1
ATOM 1568 C C . LEU A 1 198 ? -7.443 0.336 -13.148 1.00 39.56 198 LEU A C 1
ATOM 1570 O O . LEU A 1 198 ? -7.031 1.002 -12.207 1.00 39.56 198 LEU A O 1
ATOM 1574 N N . SER A 1 199 ? -8.757 0.240 -13.399 1.00 38.78 199 SER A N 1
ATOM 1575 C CA . SER A 1 199 ? -9.782 0.746 -12.465 1.00 38.78 199 SER A CA 1
ATOM 1576 C C . SER A 1 199 ? -10.107 -0.233 -11.336 1.00 38.78 199 SER A C 1
ATOM 1578 O O . SER A 1 199 ? -10.658 0.192 -10.332 1.00 38.78 199 SER A O 1
ATOM 1580 N N . ASP A 1 200 ? -9.683 -1.498 -11.423 1.00 39.53 200 ASP A N 1
ATOM 1581 C CA . ASP A 1 200 ? -9.667 -2.400 -10.259 1.00 39.53 200 ASP A CA 1
ATOM 1582 C C . ASP A 1 200 ? -8.517 -2.050 -9.277 1.00 39.53 200 ASP A C 1
ATOM 1584 O O . ASP A 1 200 ? -8.490 -2.525 -8.141 1.00 39.53 200 ASP A O 1
ATOM 1588 N N . VAL A 1 201 ? -7.597 -1.150 -9.670 1.00 44.91 201 VAL A N 1
ATOM 1589 C CA . VAL A 1 201 ? -6.586 -0.538 -8.782 1.00 44.91 201 VAL A CA 1
ATOM 1590 C C . VAL A 1 201 ? -7.210 0.521 -7.860 1.00 44.91 201 VAL A C 1
ATOM 1592 O O . VAL A 1 201 ? -6.666 0.767 -6.785 1.00 44.91 201 VAL A O 1
ATOM 1595 N N . GLU A 1 202 ? -8.373 1.102 -8.203 1.00 47.22 202 GLU A N 1
ATOM 1596 C CA . GLU A 1 202 ? -9.075 2.065 -7.327 1.00 47.22 202 GLU A CA 1
ATOM 1597 C C . GLU A 1 202 ? -9.521 1.434 -5.989 1.00 47.22 202 GLU A C 1
ATOM 1599 O O . GLU A 1 202 ? -9.660 2.158 -5.003 1.00 47.22 202 GLU A O 1
ATOM 1604 N N . ASP A 1 203 ? -9.645 0.101 -5.911 1.00 64.12 203 ASP A N 1
ATOM 1605 C CA . ASP A 1 203 ? -10.002 -0.619 -4.679 1.00 64.12 203 ASP A CA 1
ATOM 1606 C C . ASP A 1 203 ? -8.790 -1.029 -3.819 1.00 64.12 203 ASP A C 1
ATOM 1608 O O . ASP A 1 203 ? -8.956 -1.366 -2.641 1.00 64.12 203 ASP A O 1
ATOM 1612 N N . LYS A 1 204 ? -7.559 -1.021 -4.356 1.00 88.81 204 LYS A N 1
ATOM 1613 C CA . LYS A 1 204 ? -6.380 -1.446 -3.585 1.00 88.81 204 LYS A CA 1
ATOM 1614 C C . LYS A 1 204 ? -5.872 -0.305 -2.716 1.00 88.81 204 LYS A C 1
ATOM 1616 O O . LYS A 1 204 ? -5.524 0.776 -3.189 1.00 88.81 204 LYS A O 1
ATOM 1621 N N . LYS A 1 205 ? -5.778 -0.544 -1.410 1.00 95.56 205 LYS A N 1
ATOM 1622 C CA . LYS A 1 205 ? -5.247 0.447 -0.471 1.00 95.56 205 LYS A CA 1
ATOM 1623 C C . LYS A 1 205 ? -3.742 0.624 -0.684 1.00 95.56 205 LYS A C 1
ATOM 1625 O O . LYS A 1 205 ? -2.992 -0.346 -0.686 1.00 95.56 205 LYS A O 1
ATOM 1630 N N . VAL A 1 206 ? -3.297 1.870 -0.807 1.00 97.62 206 VAL A N 1
ATOM 1631 C CA . VAL A 1 206 ? -1.882 2.256 -0.840 1.00 97.62 206 VAL A CA 1
ATOM 1632 C C . VAL A 1 206 ? -1.617 3.135 0.376 1.00 97.62 206 VAL A C 1
ATOM 1634 O O . VAL A 1 206 ? -1.832 4.348 0.347 1.00 97.62 206 VAL A O 1
ATOM 1637 N N . LEU A 1 207 ? -1.208 2.490 1.472 1.00 98.62 207 LEU A N 1
ATOM 1638 C CA . LEU A 1 207 ? -0.963 3.115 2.769 1.00 98.62 207 LEU A CA 1
ATOM 1639 C C . LEU A 1 207 ? 0.489 3.589 2.891 1.00 98.62 207 LEU A C 1
ATOM 1641 O O . LEU A 1 207 ? 1.420 2.801 3.007 1.00 98.62 207 LEU A O 1
ATOM 1645 N N . ALA A 1 208 ? 0.690 4.895 2.927 1.00 98.25 208 ALA A N 1
ATOM 1646 C CA . ALA A 1 208 ? 1.998 5.518 3.065 1.00 98.25 208 ALA A CA 1
ATOM 1647 C C . ALA A 1 208 ? 2.278 5.938 4.519 1.00 98.25 208 ALA A C 1
ATOM 1649 O O . ALA A 1 208 ? 1.561 6.776 5.073 1.00 98.25 208 ALA A O 1
ATOM 1650 N N . PHE A 1 209 ? 3.352 5.429 5.132 1.00 98.31 209 PHE A N 1
ATOM 1651 C CA . PHE A 1 209 ? 3.778 5.894 6.456 1.00 98.31 209 PHE A CA 1
ATOM 1652 C C . PHE A 1 209 ? 4.470 7.258 6.352 1.00 98.31 209 PHE A C 1
ATOM 1654 O O . PHE A 1 209 ? 5.548 7.396 5.770 1.00 98.31 209 PHE A O 1
ATOM 1661 N N . TYR A 1 210 ? 3.807 8.277 6.901 1.00 97.06 210 TYR A N 1
ATOM 1662 C CA . TYR A 1 210 ? 4.243 9.665 6.971 1.00 97.06 210 TYR A CA 1
ATOM 1663 C C . TYR A 1 210 ? 4.991 9.881 8.291 1.00 97.06 210 TYR A C 1
ATOM 1665 O O . TYR A 1 210 ? 4.369 9.951 9.354 1.00 97.06 210 TYR A O 1
ATOM 1673 N N . THR A 1 211 ? 6.310 10.066 8.221 1.00 92.50 211 THR A N 1
ATOM 1674 C CA . THR A 1 211 ? 7.173 10.080 9.415 1.00 92.50 211 THR A CA 1
ATOM 1675 C C . THR A 1 211 ? 7.886 11.415 9.656 1.00 92.50 211 THR A C 1
ATOM 1677 O O . THR A 1 211 ? 8.232 11.739 10.793 1.00 92.50 211 THR A O 1
ATOM 1680 N N . LYS A 1 212 ? 8.044 12.263 8.626 1.00 83.94 212 LYS A N 1
ATOM 1681 C CA . LYS A 1 212 ? 8.784 13.540 8.708 1.00 83.94 212 LYS A CA 1
ATOM 1682 C C . LYS A 1 212 ? 7.857 14.751 8.578 1.00 83.94 212 LYS A C 1
ATOM 1684 O O . LYS A 1 212 ? 7.318 15.061 7.515 1.00 83.94 212 LYS A O 1
ATOM 1689 N N . TYR A 1 213 ? 7.649 15.450 9.693 1.00 76.06 213 TYR A N 1
ATOM 1690 C CA . TYR A 1 213 ? 6.628 16.504 9.847 1.00 76.06 213 TYR A CA 1
ATOM 1691 C C . TYR A 1 213 ? 7.161 17.807 10.471 1.00 76.06 213 TYR A C 1
ATOM 1693 O O . TYR A 1 213 ? 6.375 18.667 10.879 1.00 76.06 213 TYR A O 1
ATOM 1701 N N . SER A 1 214 ? 8.481 17.975 10.580 1.00 74.12 214 SER A N 1
ATOM 1702 C CA . SER A 1 214 ? 9.074 19.174 11.187 1.00 74.12 214 SER A CA 1
ATOM 1703 C C . SER A 1 214 ? 9.254 20.306 10.167 1.00 74.12 214 SER A C 1
ATOM 1705 O O . SER A 1 214 ? 9.245 20.093 8.959 1.00 74.12 214 SER A O 1
ATOM 1707 N N . SER A 1 215 ? 9.480 21.539 10.634 1.00 70.62 215 SER A N 1
ATOM 1708 C CA . SER A 1 215 ? 9.805 22.663 9.739 1.00 70.62 215 SER A CA 1
ATOM 1709 C C . SER A 1 215 ? 11.164 22.529 9.041 1.00 70.62 215 SER A C 1
ATOM 1711 O O . SER A 1 215 ? 11.443 23.295 8.121 1.00 70.62 215 SER A O 1
ATOM 1713 N N . GLN A 1 216 ? 12.010 21.598 9.489 1.00 79.06 216 GLN A N 1
ATOM 1714 C CA . GLN A 1 216 ? 13.357 21.379 8.961 1.00 79.06 216 GLN A CA 1
ATOM 1715 C C . GLN A 1 216 ? 13.415 20.213 7.969 1.00 79.06 216 GLN A C 1
ATOM 1717 O O . GLN A 1 216 ? 14.326 20.177 7.149 1.00 79.06 216 GLN A O 1
ATOM 1722 N N . ASP A 1 217 ? 12.442 19.300 8.021 1.00 84.75 217 ASP A N 1
ATOM 1723 C CA . ASP A 1 217 ? 12.351 18.148 7.128 1.00 84.75 217 ASP A CA 1
ATOM 1724 C C . ASP A 1 217 ? 10.908 17.969 6.649 1.00 84.75 217 ASP A C 1
ATOM 1726 O O . ASP A 1 217 ? 10.027 17.536 7.396 1.00 84.75 217 ASP A O 1
ATOM 1730 N N . LEU A 1 218 ? 10.689 18.354 5.391 1.00 88.38 218 LEU A N 1
ATOM 1731 C CA . LEU A 1 218 ? 9.411 18.266 4.692 1.00 88.38 218 LEU A CA 1
ATOM 1732 C C . LEU A 1 218 ? 9.360 17.084 3.720 1.00 88.38 218 LEU A C 1
ATOM 1734 O O . LEU A 1 218 ? 8.423 17.010 2.934 1.00 88.38 218 LEU A O 1
ATOM 1738 N N . SER A 1 219 ? 10.325 16.163 3.747 1.00 90.44 219 SER A N 1
ATOM 1739 C CA . SER A 1 219 ? 10.427 15.119 2.719 1.00 90.44 219 SER A CA 1
ATOM 1740 C C . SER A 1 219 ? 9.182 14.230 2.626 1.00 90.44 219 SER A C 1
ATOM 1742 O O . SER A 1 219 ? 8.737 13.952 1.514 1.00 90.44 219 SER A O 1
ATOM 1744 N N . SER A 1 220 ? 8.544 13.856 3.745 1.00 94.00 220 SER A N 1
ATOM 1745 C CA . SER A 1 220 ? 7.264 13.129 3.698 1.00 94.00 220 SER A CA 1
ATOM 1746 C C . SER A 1 220 ? 6.135 13.979 3.100 1.00 94.00 220 SER A C 1
ATOM 1748 O O . SER A 1 220 ? 5.355 13.469 2.301 1.00 94.00 220 SER A O 1
ATOM 1750 N N . TYR A 1 221 ? 6.067 15.280 3.412 1.00 93.81 221 TYR A N 1
ATOM 1751 C CA . TYR A 1 221 ? 5.086 16.194 2.807 1.00 93.81 221 TYR A CA 1
ATOM 1752 C C . TYR A 1 221 ? 5.303 16.355 1.300 1.00 93.81 221 TYR A C 1
ATOM 1754 O O . TYR A 1 221 ? 4.353 16.275 0.525 1.00 93.81 221 TYR A O 1
ATOM 1762 N N . ASP A 1 222 ? 6.545 16.594 0.886 1.00 91.69 222 ASP A N 1
ATOM 1763 C CA . ASP A 1 222 ? 6.897 16.807 -0.515 1.00 91.69 222 ASP A CA 1
ATOM 1764 C C . ASP A 1 222 ? 6.648 15.529 -1.329 1.00 91.69 222 ASP A C 1
ATOM 1766 O O . ASP A 1 222 ? 6.113 15.602 -2.434 1.00 91.69 222 ASP A O 1
ATOM 1770 N N . SER A 1 223 ? 6.940 14.358 -0.749 1.00 93.12 223 SER A N 1
ATOM 1771 C CA . SER A 1 223 ? 6.606 13.054 -1.330 1.00 93.12 223 SER A CA 1
ATOM 1772 C C . SER A 1 223 ? 5.094 12.856 -1.447 1.00 93.12 223 SER A C 1
ATOM 1774 O O . SER A 1 223 ? 4.619 12.505 -2.521 1.00 93.12 223 SER A O 1
ATOM 1776 N N . LEU A 1 224 ? 4.322 13.121 -0.388 1.00 95.62 224 LEU A N 1
ATOM 1777 C CA . LEU A 1 224 ? 2.859 13.016 -0.433 1.00 95.62 224 LEU A CA 1
ATOM 1778 C C . LEU A 1 224 ? 2.265 13.910 -1.527 1.00 95.62 224 LEU A C 1
ATOM 1780 O O . LEU A 1 224 ? 1.378 13.489 -2.256 1.00 95.62 224 LEU A O 1
ATOM 1784 N N . MET A 1 225 ? 2.763 15.140 -1.663 1.00 94.56 225 MET A N 1
ATOM 1785 C CA . MET A 1 225 ? 2.292 16.072 -2.684 1.00 94.56 225 MET A CA 1
ATOM 1786 C C . MET A 1 225 ? 2.622 15.603 -4.106 1.00 94.56 225 MET A C 1
ATOM 1788 O O . MET A 1 225 ? 1.814 15.806 -5.011 1.00 94.56 225 MET A O 1
ATOM 1792 N N . LEU A 1 226 ? 3.805 15.015 -4.302 1.00 91.12 226 LEU A N 1
ATOM 1793 C CA . LEU A 1 226 ? 4.282 14.571 -5.610 1.00 91.12 226 LEU A CA 1
ATOM 1794 C C . LEU A 1 226 ? 3.589 13.287 -6.086 1.00 91.12 226 LEU A C 1
ATOM 1796 O O . LEU A 1 226 ? 3.269 13.190 -7.265 1.00 91.12 226 LEU A O 1
ATOM 1800 N N . TYR A 1 227 ? 3.320 12.346 -5.177 1.00 92.56 227 TYR A N 1
ATOM 1801 C CA . TYR A 1 227 ? 2.767 11.020 -5.491 1.00 92.56 227 TYR A CA 1
ATOM 1802 C C . TYR A 1 227 ? 1.331 10.835 -4.984 1.00 92.56 227 TYR A C 1
ATOM 1804 O O . TYR A 1 227 ? 0.888 9.722 -4.722 1.00 92.56 227 TYR A O 1
ATOM 1812 N N . LYS A 1 228 ? 0.586 11.934 -4.830 1.00 91.81 228 LYS A N 1
ATOM 1813 C CA . LYS A 1 228 ? -0.801 11.930 -4.336 1.00 91.81 228 LYS A CA 1
ATOM 1814 C C . LYS A 1 228 ? -1.768 11.087 -5.176 1.00 91.81 228 LYS A C 1
ATOM 1816 O O . LYS A 1 228 ? -2.804 10.691 -4.667 1.00 91.81 228 LYS A O 1
ATOM 1821 N N . ASP A 1 229 ? -1.451 10.864 -6.452 1.00 90.06 229 ASP A N 1
ATOM 1822 C CA . ASP A 1 229 ? -2.285 10.071 -7.360 1.00 90.06 229 ASP A CA 1
ATOM 1823 C C . ASP A 1 229 ? -1.960 8.566 -7.244 1.00 90.06 229 ASP A C 1
ATOM 1825 O O . ASP A 1 229 ? -2.774 7.732 -7.626 1.00 90.06 229 ASP A O 1
ATOM 1829 N N . SER A 1 230 ? -0.805 8.220 -6.662 1.00 92.06 230 SER A N 1
ATOM 1830 C CA . SER A 1 230 ? -0.384 6.846 -6.356 1.00 92.06 230 SER A CA 1
ATOM 1831 C C . SER A 1 230 ? -0.743 6.433 -4.921 1.00 92.06 230 SER A C 1
ATOM 1833 O O . SER A 1 230 ? -0.739 5.251 -4.599 1.00 92.06 230 SER A O 1
ATOM 1835 N N . ILE A 1 231 ? -1.006 7.401 -4.034 1.00 95.38 231 ILE A N 1
ATOM 1836 C CA . ILE A 1 231 ? -1.252 7.205 -2.600 1.00 95.38 231 ILE A CA 1
ATOM 1837 C C . ILE A 1 231 ? -2.705 7.549 -2.284 1.00 95.38 231 ILE A C 1
ATOM 1839 O O . ILE A 1 231 ? -3.101 8.705 -2.397 1.00 95.38 231 ILE A O 1
ATOM 1843 N N . ASN A 1 232 ? -3.473 6.585 -1.776 1.00 96.12 232 ASN A N 1
ATOM 1844 C CA . ASN A 1 232 ? -4.857 6.818 -1.341 1.00 96.12 232 ASN A CA 1
ATOM 1845 C C . ASN A 1 232 ? -5.039 6.777 0.185 1.00 96.12 232 ASN A C 1
ATOM 1847 O O . ASN A 1 232 ? -6.134 7.024 0.689 1.00 96.12 232 ASN A O 1
ATOM 1851 N N . SER A 1 233 ? -3.985 6.487 0.950 1.00 98.19 233 SER A N 1
ATOM 1852 C CA . SER A 1 233 ? -4.030 6.458 2.411 1.00 98.19 233 SER A CA 1
ATOM 1853 C C . SER A 1 233 ? -2.690 6.865 3.031 1.00 98.19 233 SER A C 1
ATOM 1855 O O . SER A 1 233 ? -1.635 6.492 2.525 1.00 98.19 233 SER A O 1
ATOM 1857 N N . ILE A 1 234 ? -2.701 7.586 4.156 1.00 98.56 234 ILE A N 1
ATOM 1858 C CA . ILE A 1 234 ? -1.493 7.886 4.943 1.00 98.56 234 ILE A CA 1
ATOM 1859 C C . ILE A 1 234 ? -1.663 7.543 6.421 1.00 98.56 234 ILE A C 1
ATOM 1861 O O . ILE A 1 234 ? -2.708 7.810 7.007 1.00 98.56 234 ILE A O 1
ATOM 1865 N N . ALA A 1 235 ? -0.604 7.034 7.045 1.00 98.50 235 ALA A N 1
ATOM 1866 C CA . ALA A 1 235 ? -0.508 6.848 8.491 1.00 98.50 235 ALA A CA 1
ATOM 1867 C C . ALA A 1 235 ? 0.560 7.790 9.060 1.00 98.50 235 ALA A C 1
ATOM 1869 O O . ALA A 1 235 ? 1.727 7.703 8.685 1.00 98.50 235 ALA A O 1
ATOM 1870 N N . THR A 1 236 ? 0.186 8.717 9.946 1.00 97.56 236 THR A N 1
ATOM 1871 C CA . THR A 1 236 ? 1.137 9.677 10.531 1.00 97.56 236 THR A CA 1
ATOM 1872 C C . THR A 1 236 ? 1.786 9.096 11.787 1.00 97.56 236 THR A C 1
ATOM 1874 O O . THR A 1 236 ? 1.128 9.013 12.827 1.00 97.56 236 THR A O 1
ATOM 1877 N N . THR A 1 237 ? 3.067 8.726 11.724 1.00 93.94 237 THR A N 1
ATOM 1878 C CA . THR A 1 237 ? 3.820 8.098 12.832 1.00 93.94 237 THR A CA 1
ATOM 1879 C C . THR A 1 237 ? 4.339 9.146 13.814 1.00 93.94 237 THR A C 1
ATOM 1881 O O . THR A 1 237 ? 5.540 9.401 13.933 1.00 93.94 237 THR A O 1
ATOM 1884 N N . THR A 1 238 ? 3.416 9.851 14.461 1.00 92.06 238 THR A N 1
ATOM 1885 C CA . THR A 1 238 ? 3.738 11.070 15.217 1.00 92.06 238 THR A CA 1
ATOM 1886 C C . THR A 1 238 ? 3.164 11.079 16.625 1.00 92.06 238 THR A C 1
ATOM 1888 O O . THR A 1 238 ? 3.280 12.101 17.308 1.00 92.06 238 THR A O 1
ATOM 1891 N N . PHE A 1 239 ? 2.558 9.966 17.050 1.00 96.31 239 PHE 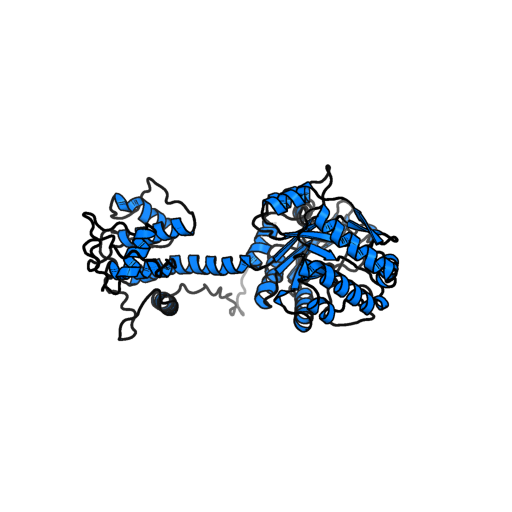A N 1
ATOM 1892 C CA . PHE A 1 239 ? 1.887 9.817 18.333 1.00 96.31 239 PHE A CA 1
ATOM 1893 C C . PHE A 1 239 ? 2.403 8.605 19.110 1.00 96.31 239 PHE A C 1
ATOM 1895 O O . PHE A 1 239 ? 2.630 7.536 18.548 1.00 96.31 239 PHE A O 1
ATOM 1902 N N . THR A 1 240 ? 2.530 8.775 20.422 1.00 96.75 240 THR A N 1
ATOM 1903 C CA . THR A 1 240 ? 2.977 7.752 21.365 1.00 96.75 240 THR A CA 1
ATOM 1904 C C . THR A 1 240 ? 2.040 7.679 22.561 1.00 96.75 240 THR A C 1
ATOM 1906 O O . THR A 1 240 ? 1.514 8.691 23.034 1.00 96.75 240 THR A O 1
ATOM 1909 N N . LEU A 1 241 ? 1.860 6.475 23.092 1.00 97.00 241 LEU A N 1
ATOM 1910 C CA . LEU A 1 241 ? 1.223 6.260 24.382 1.00 97.00 241 LEU A CA 1
ATOM 1911 C C . LEU A 1 241 ? 2.100 6.790 25.522 1.00 97.00 241 LEU A C 1
ATOM 1913 O O . LEU A 1 241 ? 3.323 6.884 25.414 1.00 97.00 241 LEU A O 1
ATOM 1917 N N . THR A 1 242 ? 1.449 7.110 26.636 1.00 96.81 242 THR A N 1
ATOM 1918 C CA . THR A 1 242 ? 2.083 7.498 27.901 1.00 96.81 242 THR A CA 1
ATOM 1919 C C . THR A 1 242 ? 1.553 6.627 29.038 1.00 96.81 242 THR A C 1
ATOM 1921 O O . THR A 1 242 ? 0.444 6.098 28.957 1.00 96.81 242 THR A O 1
ATOM 1924 N N . GLU A 1 243 ? 2.298 6.527 30.142 1.00 96.56 243 GLU A N 1
ATOM 1925 C CA . GLU A 1 243 ? 1.923 5.711 31.315 1.00 96.56 243 GLU A CA 1
ATOM 1926 C C . GLU A 1 243 ? 0.548 6.070 31.911 1.00 96.56 243 GLU A C 1
ATOM 1928 O O . GLU A 1 243 ? -0.088 5.260 32.583 1.00 96.56 243 GLU A O 1
ATOM 1933 N N . SER A 1 244 ? 0.067 7.297 31.687 1.00 96.81 244 SER A N 1
ATOM 1934 C CA . SER A 1 244 ? -1.225 7.767 32.191 1.00 96.81 244 SER A CA 1
ATO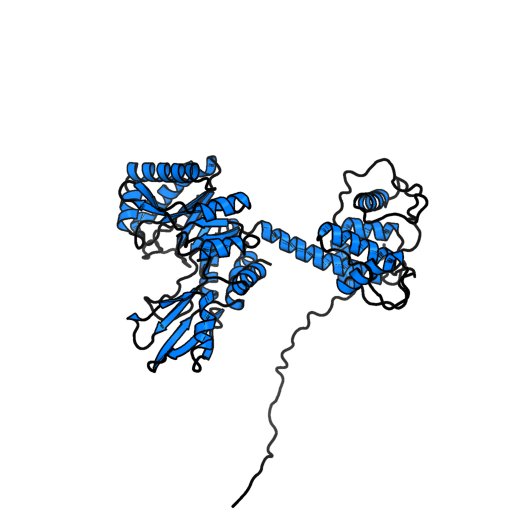M 1935 C C . SER A 1 244 ? -2.406 7.432 31.273 1.00 96.81 244 SER A C 1
ATOM 1937 O O . SER A 1 244 ? -3.543 7.740 31.650 1.00 96.81 244 SER A O 1
ATOM 1939 N N . GLY A 1 245 ? -2.163 6.819 30.108 1.00 95.56 245 GLY A N 1
ATOM 1940 C CA . GLY A 1 245 ? -3.152 6.573 29.054 1.00 95.56 245 GLY A CA 1
ATOM 1941 C C . GLY A 1 245 ? -3.459 7.802 28.187 1.00 95.56 245 GLY A C 1
ATOM 1942 O O . GLY A 1 245 ? -4.478 7.831 27.495 1.00 95.56 245 GLY A O 1
ATOM 1943 N N . GLU A 1 246 ? -2.631 8.848 28.255 1.00 97.25 246 GLU A N 1
ATOM 1944 C CA . GLU A 1 246 ? -2.675 9.985 27.327 1.00 97.25 246 GLU A CA 1
ATOM 1945 C C . GLU A 1 246 ? -1.894 9.674 26.044 1.00 97.25 246 GLU A C 1
ATOM 1947 O O . GLU A 1 246 ? -1.000 8.823 26.051 1.00 97.25 246 GLU A O 1
ATOM 1952 N N . ILE A 1 247 ? -2.220 10.390 24.966 1.00 97.06 247 ILE A N 1
ATOM 1953 C CA . ILE A 1 247 ? -1.498 10.328 23.693 1.00 97.06 247 ILE A CA 1
ATOM 1954 C C . ILE A 1 247 ? -0.623 11.577 23.583 1.00 97.06 247 ILE A C 1
ATOM 1956 O O . ILE A 1 247 ? -1.151 12.688 23.491 1.00 97.06 247 ILE A O 1
ATOM 1960 N N . ASP A 1 248 ? 0.695 11.403 23.614 1.00 94.88 248 ASP A N 1
ATOM 1961 C CA . ASP A 1 248 ? 1.651 12.474 23.327 1.00 94.88 248 ASP A CA 1
ATOM 1962 C C . ASP A 1 248 ? 2.038 12.442 21.846 1.00 94.88 248 ASP A C 1
ATOM 1964 O O . ASP A 1 248 ? 1.908 11.416 21.181 1.00 94.88 248 ASP A O 1
ATOM 1968 N N . GLY A 1 249 ? 2.487 13.567 21.302 1.00 90.31 249 GLY A N 1
ATOM 1969 C CA . GLY A 1 249 ? 2.874 13.647 19.902 1.00 90.31 249 GLY A CA 1
ATOM 1970 C C . GLY A 1 249 ? 2.567 14.977 19.240 1.00 90.31 249 GLY A C 1
ATOM 1971 O O . GLY A 1 249 ? 2.020 15.908 19.838 1.00 90.31 249 GLY A O 1
ATOM 1972 N N . LEU A 1 250 ? 2.914 15.067 17.958 1.00 88.06 250 LEU A N 1
ATOM 1973 C CA . LEU A 1 250 ? 2.673 16.266 17.165 1.00 88.06 250 LEU A CA 1
ATOM 1974 C C . LEU A 1 250 ? 1.686 15.974 16.046 1.00 88.06 250 LEU A C 1
ATOM 1976 O O . LEU A 1 250 ? 1.877 15.073 15.235 1.00 88.06 250 LEU A O 1
ATOM 1980 N N . PHE A 1 251 ? 0.657 16.808 15.952 1.00 92.31 251 PHE A N 1
ATOM 1981 C CA . PHE A 1 251 ? -0.240 16.785 14.811 1.00 92.31 251 PHE A CA 1
ATOM 1982 C C . PHE A 1 251 ? 0.495 17.248 13.546 1.00 92.31 251 PHE A C 1
ATOM 1984 O O . PHE A 1 251 ? 0.880 18.418 13.435 1.00 92.31 251 PHE A O 1
ATOM 1991 N N . ALA A 1 252 ? 0.645 16.347 12.570 1.00 92.44 252 ALA A N 1
ATOM 1992 C CA . ALA A 1 252 ? 1.223 16.611 11.252 1.00 92.44 252 ALA A CA 1
ATOM 1993 C C . ALA A 1 252 ? 0.274 17.437 10.357 1.00 92.44 252 ALA A C 1
ATOM 1995 O O . ALA A 1 252 ? -0.050 17.059 9.232 1.00 92.44 252 ALA A O 1
ATOM 1996 N N . LYS A 1 253 ? -0.154 18.606 10.853 1.00 92.38 253 LYS A N 1
ATOM 1997 C CA . LYS A 1 253 ? -1.224 19.447 10.295 1.00 92.38 253 LYS A CA 1
ATOM 1998 C C . LYS A 1 253 ? -1.133 19.657 8.788 1.00 92.38 253 LYS A C 1
ATOM 2000 O O . LYS A 1 253 ? -2.143 19.642 8.101 1.00 92.38 253 LYS A O 1
ATOM 2005 N N . LYS A 1 254 ? 0.073 19.902 8.270 1.00 91.62 254 LYS A N 1
ATOM 2006 C CA . LYS A 1 254 ? 0.277 20.178 6.843 1.00 91.62 254 LYS A CA 1
ATOM 2007 C C . LYS A 1 254 ? -0.029 18.948 5.980 1.00 91.62 254 LYS A C 1
ATOM 2009 O O . LYS A 1 254 ? -0.687 19.095 4.958 1.00 91.62 254 LYS A O 1
ATOM 2014 N N . GLY A 1 255 ? 0.439 17.771 6.402 1.00 94.00 255 GLY A N 1
ATOM 2015 C CA . GLY A 1 255 ? 0.213 16.505 5.704 1.00 94.00 255 GLY A CA 1
ATOM 2016 C C . GLY A 1 255 ? -1.244 16.064 5.785 1.00 94.00 255 GLY A C 1
ATOM 2017 O O . GLY A 1 255 ? -1.841 15.789 4.753 1.00 94.00 255 GLY A O 1
ATOM 2018 N N . VAL A 1 256 ? -1.837 16.098 6.983 1.00 96.38 256 VAL A N 1
ATOM 2019 C CA . VAL A 1 256 ? -3.237 15.686 7.194 1.00 96.38 256 VAL A CA 1
ATOM 2020 C C . VAL A 1 256 ? -4.210 16.586 6.442 1.00 96.38 256 VAL A C 1
ATOM 2022 O O . VAL A 1 256 ? -5.052 16.084 5.709 1.00 96.38 256 VAL A O 1
ATOM 2025 N N . ASN A 1 257 ? -4.052 17.912 6.530 1.00 95.75 257 ASN A N 1
ATOM 2026 C CA . ASN A 1 257 ? -4.917 18.825 5.783 1.00 95.75 257 ASN A CA 1
ATOM 2027 C C . ASN A 1 257 ? -4.799 18.603 4.269 1.00 95.75 257 ASN A C 1
ATOM 2029 O O . ASN A 1 257 ? -5.809 18.575 3.580 1.00 95.75 257 ASN A O 1
ATOM 2033 N N . PHE A 1 258 ? -3.576 18.429 3.751 1.00 96.56 258 PHE A N 1
ATOM 2034 C CA . PHE A 1 258 ? -3.374 18.161 2.329 1.00 96.56 258 PHE A CA 1
ATOM 2035 C C . PHE A 1 258 ? -4.025 16.842 1.897 1.00 96.56 258 PHE A C 1
ATOM 2037 O O . PHE A 1 258 ? -4.654 16.801 0.841 1.00 96.56 258 PHE A O 1
ATOM 2044 N N . ALA A 1 259 ? -3.886 15.785 2.700 1.00 97.56 259 ALA A N 1
ATOM 2045 C CA . ALA A 1 259 ? -4.498 14.490 2.436 1.00 97.56 259 ALA A CA 1
ATOM 2046 C C . ALA A 1 259 ? -6.031 14.594 2.401 1.00 97.56 259 ALA A C 1
ATOM 2048 O O . ALA A 1 259 ? -6.634 14.241 1.388 1.00 97.56 259 ALA A O 1
ATOM 2049 N N . ASN A 1 260 ? -6.644 15.189 3.430 1.00 95.00 260 ASN A N 1
ATOM 2050 C CA . ASN A 1 260 ? -8.095 15.389 3.494 1.00 95.00 260 ASN A CA 1
ATOM 2051 C C . ASN A 1 260 ? -8.603 16.240 2.310 1.00 95.00 260 ASN A C 1
ATOM 2053 O O . ASN A 1 260 ? -9.591 15.878 1.675 1.00 95.00 260 ASN A O 1
ATOM 2057 N N . ASP A 1 261 ? -7.892 17.316 1.942 1.00 96.50 261 ASP A N 1
ATOM 2058 C CA . ASP A 1 261 ? -8.233 18.174 0.792 1.00 96.50 261 ASP A CA 1
ATOM 2059 C C . ASP A 1 261 ? -8.132 17.446 -0.570 1.00 96.50 261 ASP A C 1
ATOM 2061 O O . ASP A 1 261 ? -8.681 17.924 -1.566 1.00 96.50 261 ASP A O 1
ATOM 2065 N N . ASN A 1 262 ? -7.432 16.306 -0.636 1.00 94.38 262 ASN A N 1
ATOM 2066 C CA . ASN A 1 262 ? -7.253 15.491 -1.844 1.00 94.38 262 ASN A CA 1
ATOM 2067 C C . ASN A 1 262 ? -7.928 14.107 -1.747 1.00 94.38 262 ASN A C 1
ATOM 2069 O O . ASN A 1 262 ? -7.648 13.253 -2.581 1.00 94.38 262 ASN A O 1
ATOM 2073 N N . ASN A 1 263 ? -8.837 13.893 -0.787 1.00 94.44 263 ASN A N 1
ATOM 2074 C CA . ASN A 1 263 ? -9.533 12.615 -0.561 1.00 94.44 263 ASN A CA 1
ATOM 2075 C C . ASN A 1 263 ? -8.599 11.419 -0.279 1.00 94.44 263 ASN A C 1
ATOM 2077 O O . ASN A 1 263 ? -8.923 10.285 -0.617 1.00 94.44 263 ASN A O 1
ATOM 2081 N N . ILE A 1 264 ? -7.450 11.664 0.348 1.00 97.44 264 ILE A N 1
ATOM 2082 C CA . ILE A 1 264 ? -6.538 10.621 0.827 1.00 97.44 264 ILE A CA 1
ATOM 2083 C C . ILE A 1 264 ? -6.918 10.302 2.274 1.00 97.44 264 ILE A C 1
ATOM 2085 O O . ILE A 1 264 ? -6.925 11.199 3.117 1.00 97.44 264 ILE A O 1
ATOM 2089 N N . THR A 1 265 ? -7.218 9.037 2.574 1.00 98.25 265 THR A N 1
ATOM 2090 C CA . THR A 1 265 ? -7.631 8.604 3.918 1.00 98.25 265 THR A CA 1
ATOM 2091 C C . THR A 1 265 ? -6.493 8.773 4.923 1.00 98.25 265 THR A C 1
ATOM 2093 O O . THR A 1 265 ? -5.359 8.372 4.663 1.00 98.25 265 THR A O 1
ATOM 2096 N N . THR A 1 266 ? -6.771 9.347 6.092 1.00 98.62 266 THR A N 1
ATOM 2097 C CA . THR A 1 266 ? -5.750 9.624 7.110 1.00 98.62 266 THR A CA 1
ATOM 2098 C C . THR A 1 266 ? -5.925 8.763 8.359 1.00 98.62 266 THR A C 1
ATOM 2100 O O . THR A 1 266 ? -7.011 8.684 8.936 1.00 98.62 266 THR A O 1
ATOM 2103 N N . TYR A 1 267 ? -4.825 8.174 8.832 1.00 98.81 267 TYR A N 1
ATOM 2104 C CA . TYR A 1 267 ? -4.766 7.415 10.079 1.00 98.81 267 TYR A CA 1
ATOM 2105 C C . TYR A 1 267 ? -3.776 8.046 11.054 1.00 98.81 267 TYR A C 1
ATOM 2107 O O . TYR A 1 267 ? -2.635 8.351 10.694 1.00 98.81 267 TYR A O 1
ATOM 2115 N N . ALA A 1 268 ? -4.186 8.192 12.311 1.00 98.56 268 ALA A N 1
ATOM 2116 C CA . ALA A 1 268 ? -3.251 8.489 13.388 1.00 98.56 268 ALA A CA 1
ATOM 2117 C C . ALA A 1 268 ? -2.512 7.196 13.756 1.00 98.56 268 ALA A C 1
ATOM 2119 O O . ALA A 1 268 ? -3.134 6.284 14.304 1.00 98.56 268 ALA A O 1
ATOM 2120 N N . ALA A 1 269 ? -1.213 7.099 13.454 1.00 98.19 269 ALA A N 1
ATOM 2121 C CA . ALA A 1 269 ? -0.404 5.971 13.905 1.00 98.19 269 ALA A CA 1
ATOM 2122 C C . ALA A 1 269 ? 0.099 6.211 15.331 1.00 98.19 269 ALA A C 1
ATOM 2124 O O . ALA A 1 269 ? 0.671 7.266 15.617 1.00 98.19 269 ALA A O 1
ATOM 2125 N N . ILE A 1 270 ? -0.164 5.250 16.218 1.00 98.12 270 ILE A N 1
ATOM 2126 C CA . ILE A 1 270 ? 0.088 5.352 17.658 1.00 98.12 270 ILE A CA 1
ATOM 2127 C C . ILE A 1 270 ? 0.947 4.172 18.101 1.00 98.12 270 ILE A C 1
ATOM 2129 O O . ILE A 1 270 ? 0.498 3.030 17.999 1.00 98.12 270 ILE A O 1
ATOM 2133 N N . ASN A 1 271 ? 2.128 4.464 18.648 1.00 97.44 271 ASN A N 1
ATOM 2134 C CA . ASN A 1 271 ? 3.048 3.457 19.180 1.00 97.44 271 ASN A CA 1
ATOM 2135 C C . ASN A 1 271 ? 3.094 3.423 20.717 1.00 97.44 271 ASN A C 1
ATOM 2137 O O . ASN A 1 271 ? 2.596 4.321 21.401 1.00 97.44 271 ASN A O 1
ATOM 2141 N N . ASN A 1 272 ? 3.690 2.371 21.277 1.00 97.06 272 ASN A N 1
ATOM 2142 C CA . ASN A 1 272 ? 3.847 2.155 22.718 1.00 97.06 272 ASN A CA 1
ATOM 2143 C C . ASN A 1 272 ? 5.151 2.727 23.292 1.00 97.06 272 ASN A C 1
ATOM 2145 O O . ASN A 1 272 ? 5.839 2.042 24.043 1.00 97.06 272 ASN A O 1
ATOM 2149 N N . GLY A 1 273 ? 5.480 3.986 23.008 1.00 90.25 273 GLY A N 1
ATOM 2150 C CA . GLY A 1 273 ? 6.600 4.653 23.677 1.00 90.25 273 GLY A CA 1
ATOM 2151 C C . GLY A 1 273 ? 7.887 4.697 22.864 1.00 90.25 273 GLY A C 1
ATOM 2152 O O . GLY A 1 273 ? 7.995 4.176 21.755 1.00 90.25 273 GLY A O 1
ATOM 2153 N N . HIS A 1 274 ? 8.892 5.338 23.459 1.00 83.44 274 HIS A N 1
ATOM 2154 C CA . HIS A 1 274 ? 10.248 5.374 22.919 1.00 83.44 274 HIS A CA 1
ATOM 2155 C C . HIS A 1 274 ? 10.810 3.947 22.817 1.00 83.44 274 HIS A C 1
ATOM 2157 O O . HIS A 1 274 ? 10.771 3.212 23.799 1.00 83.44 274 HIS A O 1
ATOM 2163 N N . ASP A 1 275 ? 11.344 3.579 21.649 1.00 86.19 275 ASP A N 1
ATOM 2164 C CA . ASP A 1 275 ? 11.879 2.241 21.342 1.00 86.19 275 ASP A CA 1
ATOM 2165 C C . ASP A 1 275 ? 10.894 1.069 21.561 1.00 86.19 275 ASP A C 1
ATOM 2167 O O . ASP A 1 275 ? 11.336 -0.052 21.804 1.00 86.19 275 ASP A O 1
ATOM 2171 N N . PHE A 1 276 ? 9.577 1.308 21.462 1.00 95.38 276 PHE A N 1
ATOM 2172 C CA . PHE A 1 276 ? 8.529 0.293 21.660 1.00 95.38 276 PHE A CA 1
ATOM 2173 C C . PHE A 1 276 ? 8.630 -0.394 23.036 1.00 95.38 276 PHE A C 1
ATOM 2175 O O . PHE A 1 276 ? 9.055 -1.545 23.178 1.00 95.38 276 PHE A O 1
ATOM 2182 N N . ASP A 1 277 ? 8.240 0.339 24.078 1.00 97.00 277 ASP A N 1
ATOM 2183 C CA . ASP A 1 277 ? 8.334 -0.092 25.471 1.00 97.00 277 ASP A CA 1
ATOM 2184 C C . ASP A 1 277 ? 7.293 -1.186 25.787 1.00 97.00 277 ASP A C 1
ATOM 2186 O O . ASP A 1 277 ? 6.073 -0.964 25.789 1.00 97.00 277 ASP A O 1
ATOM 2190 N N . SER A 1 278 ? 7.794 -2.393 26.063 1.00 97.12 278 SER A N 1
ATOM 2191 C CA . SER A 1 278 ? 6.996 -3.575 26.394 1.00 97.12 278 SER A CA 1
ATOM 2192 C C . SER A 1 278 ? 6.226 -3.421 27.708 1.00 97.12 278 SER A C 1
ATOM 2194 O O . SER A 1 278 ? 5.083 -3.864 27.818 1.00 97.12 278 SER A O 1
ATOM 2196 N N . ASP A 1 279 ? 6.834 -2.777 28.709 1.00 97.75 279 ASP A N 1
ATOM 2197 C CA . ASP A 1 279 ? 6.245 -2.600 30.038 1.00 97.75 279 ASP A CA 1
ATOM 2198 C C . ASP A 1 279 ? 5.154 -1.529 30.005 1.00 97.75 279 ASP A C 1
ATOM 2200 O O . ASP A 1 279 ? 4.121 -1.677 30.663 1.00 97.75 279 ASP A O 1
ATOM 2204 N N . LEU A 1 280 ? 5.333 -0.488 29.186 1.00 98.06 280 LEU A N 1
ATOM 2205 C CA . LEU A 1 280 ? 4.290 0.502 28.928 1.00 98.06 280 LEU A CA 1
ATOM 2206 C C . LEU A 1 280 ? 3.065 -0.130 28.256 1.00 98.06 280 LEU A C 1
ATOM 2208 O O . LEU A 1 280 ? 1.934 0.123 28.685 1.00 98.06 280 LEU A O 1
ATOM 2212 N N . ALA A 1 281 ? 3.272 -0.962 27.229 1.00 98.00 281 ALA A N 1
ATOM 2213 C CA . ALA A 1 281 ? 2.178 -1.699 26.601 1.00 98.00 281 ALA A CA 1
ATOM 2214 C C . ALA A 1 281 ? 1.458 -2.571 27.641 1.00 98.00 281 ALA A C 1
ATOM 2216 O O . ALA A 1 281 ? 0.248 -2.436 27.825 1.00 98.00 281 ALA A O 1
ATOM 2217 N N . SER A 1 282 ? 2.204 -3.377 28.400 1.00 98.38 282 SER A N 1
ATOM 2218 C CA . SER A 1 282 ? 1.644 -4.257 29.430 1.00 98.38 282 SER A CA 1
ATOM 2219 C C . SER A 1 282 ? 0.841 -3.505 30.493 1.00 98.38 282 SER A C 1
ATOM 2221 O O . SER A 1 282 ? -0.269 -3.917 30.841 1.00 98.38 282 SER A O 1
ATOM 2223 N N . LEU A 1 283 ? 1.351 -2.361 30.965 1.00 98.38 283 LEU A N 1
ATOM 2224 C CA . LEU A 1 283 ? 0.676 -1.492 31.930 1.00 98.38 283 LEU A CA 1
ATOM 2225 C C . LEU A 1 283 ? -0.697 -1.034 31.421 1.00 98.38 283 LEU A C 1
ATOM 2227 O O . LEU A 1 283 ? -1.687 -1.109 32.151 1.00 98.38 283 LEU A O 1
ATOM 2231 N N . ILE A 1 284 ? -0.761 -0.551 30.179 1.00 98.31 284 ILE A N 1
ATOM 2232 C CA . ILE A 1 284 ? -1.998 -0.022 29.589 1.00 98.31 284 ILE A CA 1
ATOM 2233 C C . ILE A 1 284 ? -2.990 -1.149 29.294 1.00 98.31 284 ILE A C 1
ATOM 2235 O O . ILE A 1 284 ? -4.189 -0.987 29.535 1.00 98.31 284 ILE A O 1
ATOM 2239 N N . LEU A 1 285 ? -2.508 -2.277 28.769 1.00 98.44 285 LEU A N 1
ATOM 2240 C CA . LEU A 1 285 ? -3.345 -3.401 28.351 1.00 98.44 285 LEU A CA 1
ATOM 2241 C C . LEU A 1 285 ? -3.977 -4.136 29.541 1.00 98.44 285 LEU A C 1
ATOM 2243 O O . LEU A 1 285 ? -5.132 -4.556 29.451 1.00 98.44 285 LEU A O 1
ATOM 2247 N N . ASN A 1 286 ? -3.256 -4.258 30.660 1.00 98.38 286 ASN A N 1
ATOM 2248 C CA . ASN A 1 286 ? -3.705 -5.019 31.831 1.00 98.38 286 ASN A CA 1
ATOM 2249 C C . ASN A 1 286 ? -4.511 -4.199 32.860 1.00 98.38 286 ASN A C 1
ATOM 2251 O O . ASN A 1 286 ? -5.098 -4.783 33.774 1.00 98.38 286 ASN A O 1
ATOM 2255 N N . ASP A 1 287 ? -4.586 -2.868 32.735 1.00 98.50 287 ASP A N 1
ATOM 2256 C CA . ASP A 1 287 ? -5.429 -2.023 33.592 1.00 98.50 287 ASP A CA 1
ATOM 2257 C C . ASP A 1 287 ? -6.690 -1.555 32.848 1.00 98.50 287 ASP A C 1
ATOM 2259 O O . ASP A 1 287 ? -6.643 -0.750 31.919 1.00 98.50 287 ASP A O 1
ATOM 2263 N N . GLU A 1 288 ? -7.861 -2.020 33.293 1.00 98.12 288 GLU A N 1
ATOM 2264 C CA . GLU A 1 288 ? -9.153 -1.721 32.655 1.00 98.12 288 GLU A CA 1
ATOM 2265 C C . GLU A 1 288 ? -9.459 -0.213 32.569 1.00 98.12 288 GLU A C 1
ATOM 2267 O O . GLU A 1 288 ? -10.084 0.247 31.609 1.00 98.12 288 GLU A O 1
ATOM 2272 N N . GLN A 1 289 ? -9.053 0.576 33.570 1.00 98.31 289 GLN A N 1
ATOM 2273 C CA . GLN A 1 289 ? -9.305 2.017 33.579 1.00 98.31 289 GLN A CA 1
ATOM 2274 C C . GLN A 1 289 ? -8.330 2.756 32.662 1.00 98.31 289 GLN A C 1
ATOM 2276 O O . GLN A 1 289 ? -8.757 3.688 31.974 1.00 98.31 289 GLN A O 1
ATOM 2281 N N . LEU A 1 290 ? -7.058 2.345 32.620 1.00 98.25 290 LEU A N 1
ATOM 2282 C CA . LEU A 1 290 ? -6.071 2.900 31.691 1.00 98.25 290 LEU A CA 1
ATOM 2283 C C . LEU A 1 290 ? -6.389 2.520 30.248 1.00 98.25 290 LEU A C 1
ATOM 2285 O O . LEU A 1 290 ? -6.408 3.408 29.397 1.00 98.25 290 LEU A O 1
ATOM 2289 N N . SER A 1 291 ? -6.738 1.262 29.973 1.00 98.62 291 SER A N 1
ATOM 2290 C CA . SER A 1 291 ? -7.212 0.808 28.662 1.00 98.62 291 SER A CA 1
ATOM 2291 C C . SER A 1 291 ? -8.390 1.663 28.187 1.00 98.62 291 SER A C 1
ATOM 2293 O O . SER A 1 291 ? -8.336 2.273 27.117 1.00 98.62 291 SER A O 1
ATOM 2295 N N . LYS A 1 292 ? -9.428 1.812 29.022 1.00 98.75 292 LYS A N 1
ATOM 2296 C CA . LYS A 1 292 ? -10.601 2.628 28.688 1.00 98.75 292 LYS A CA 1
ATOM 2297 C C . LYS A 1 292 ? -10.257 4.103 28.482 1.00 98.75 292 LYS A C 1
ATOM 2299 O O . LYS A 1 292 ? -10.813 4.740 27.587 1.00 98.75 292 LYS A O 1
ATOM 2304 N N . ARG A 1 293 ? -9.387 4.678 29.318 1.00 98.75 293 ARG A N 1
ATOM 2305 C CA . ARG A 1 293 ? -8.933 6.066 29.154 1.00 98.75 293 ARG A CA 1
ATOM 2306 C C . ARG A 1 293 ? -8.194 6.240 27.831 1.00 98.75 293 ARG A C 1
ATOM 2308 O O . ARG A 1 293 ? -8.533 7.155 27.091 1.00 98.75 293 ARG A O 1
ATOM 2315 N N . THR A 1 294 ? -7.269 5.337 27.527 1.00 98.81 294 THR A N 1
ATOM 2316 C CA . THR A 1 294 ? -6.486 5.339 26.289 1.00 98.81 294 THR A CA 1
ATOM 2317 C C . THR A 1 294 ? -7.406 5.307 25.076 1.00 98.81 294 THR A C 1
ATOM 2319 O O . THR A 1 294 ? -7.323 6.190 24.233 1.00 98.81 294 THR A O 1
ATOM 2322 N N . ILE A 1 295 ? -8.375 4.387 25.038 1.00 98.94 295 ILE A N 1
ATOM 2323 C CA . ILE A 1 295 ? -9.369 4.297 23.955 1.00 98.94 295 ILE A CA 1
ATOM 2324 C C . ILE A 1 295 ? -10.146 5.617 23.783 1.00 98.94 295 ILE A C 1
ATOM 2326 O O . ILE A 1 295 ? -10.317 6.100 22.663 1.00 98.94 295 ILE A O 1
ATOM 2330 N N . ASN A 1 296 ? -10.580 6.248 24.881 1.00 98.88 296 ASN A N 1
ATOM 2331 C CA . ASN A 1 296 ? -11.269 7.544 24.814 1.00 98.88 296 ASN A CA 1
ATOM 2332 C C . ASN A 1 296 ? -10.366 8.669 24.293 1.00 98.88 296 ASN A C 1
ATOM 2334 O O . ASN A 1 296 ? -10.838 9.552 23.577 1.00 98.88 296 ASN A O 1
ATOM 2338 N N . ASN A 1 297 ? -9.085 8.647 24.655 1.00 98.81 297 ASN A N 1
ATOM 2339 C CA . ASN A 1 297 ? -8.111 9.634 24.207 1.00 98.81 297 ASN A CA 1
ATOM 2340 C C . ASN A 1 297 ? -7.743 9.439 22.729 1.00 98.81 297 ASN A C 1
ATOM 2342 O O . ASN A 1 297 ? -7.603 10.434 22.022 1.00 98.81 297 ASN A O 1
ATOM 2346 N N . ILE A 1 298 ? -7.701 8.197 22.235 1.00 98.88 298 ILE A N 1
ATOM 2347 C CA . ILE A 1 298 ? -7.592 7.898 20.800 1.00 98.88 298 ILE A CA 1
ATOM 2348 C C . ILE A 1 298 ? -8.798 8.480 20.059 1.00 98.88 298 ILE A C 1
ATOM 2350 O O . ILE A 1 298 ? -8.619 9.277 19.147 1.00 98.88 298 ILE A O 1
ATOM 2354 N N . GLU A 1 299 ? -10.034 8.180 20.474 1.00 98.81 299 GLU A N 1
ATOM 2355 C CA . GLU A 1 299 ? -11.223 8.748 19.816 1.00 98.81 299 GLU A CA 1
ATOM 2356 C C . GLU A 1 299 ? -11.200 10.284 19.806 1.00 98.81 299 GLU A C 1
ATOM 2358 O O . GLU A 1 299 ? -11.533 10.920 18.802 1.00 98.81 299 GLU A O 1
ATOM 2363 N N . LYS A 1 300 ? -10.805 10.891 20.931 1.00 98.69 300 LYS A N 1
ATOM 2364 C CA . LYS A 1 300 ? -10.679 12.342 21.044 1.00 98.69 300 LYS A CA 1
ATOM 2365 C C . LYS A 1 300 ? -9.646 12.894 20.060 1.00 98.69 300 LYS A C 1
ATOM 2367 O O . LYS A 1 300 ? -9.934 13.900 19.418 1.00 98.69 300 LYS A O 1
ATOM 2372 N N . LEU A 1 301 ? -8.490 12.244 19.934 1.00 98.56 301 LEU A N 1
ATOM 2373 C CA . LEU A 1 301 ? -7.447 12.604 18.976 1.00 98.56 301 LEU A CA 1
ATOM 2374 C C . LEU A 1 301 ? -7.985 12.594 17.542 1.00 98.56 301 LEU A C 1
ATOM 2376 O O . LEU A 1 301 ? -7.819 13.583 16.829 1.00 98.56 301 LEU A O 1
ATOM 2380 N N . LEU A 1 302 ? -8.660 11.508 17.145 1.00 98.69 302 LEU A N 1
ATOM 2381 C CA . LEU A 1 302 ? -9.202 11.364 15.792 1.00 98.69 302 LEU A CA 1
ATOM 2382 C C . LEU A 1 302 ? -10.187 12.488 15.468 1.00 98.69 302 LEU A C 1
ATOM 2384 O O . LEU A 1 302 ? -10.085 13.130 14.426 1.00 98.69 302 LEU A O 1
ATOM 2388 N N . LYS A 1 303 ? -11.087 12.782 16.410 1.00 98.31 303 LYS A N 1
ATOM 2389 C CA . LYS A 1 303 ? -12.087 13.840 16.263 1.00 98.31 303 LYS A CA 1
ATOM 2390 C C . LYS A 1 303 ? -11.477 15.241 16.216 1.00 98.31 303 LYS A C 1
ATOM 2392 O O . LYS A 1 303 ? -11.933 16.076 15.441 1.00 98.31 303 LYS A O 1
ATOM 2397 N N . ASP A 1 304 ? -10.517 15.535 17.089 1.00 97.62 304 ASP A N 1
ATOM 2398 C CA . ASP A 1 304 ? -9.938 16.877 17.203 1.00 97.62 304 ASP A CA 1
ATOM 2399 C C . ASP A 1 304 ? -9.069 17.239 15.989 1.00 97.62 304 ASP A C 1
ATOM 2401 O O . ASP A 1 304 ? -8.954 18.421 15.652 1.00 97.62 304 ASP A O 1
ATOM 2405 N N . TYR A 1 305 ? -8.463 16.235 15.350 1.00 97.31 305 TYR A N 1
ATOM 2406 C CA . TYR A 1 305 ? -7.529 16.405 14.236 1.00 97.31 305 TYR A CA 1
ATOM 2407 C C . TYR A 1 305 ? -8.042 15.903 12.884 1.00 97.31 305 TYR A C 1
ATOM 2409 O O . TYR A 1 305 ? -7.279 15.922 11.923 1.00 97.31 305 TYR A O 1
ATOM 2417 N N . ASP A 1 306 ? -9.328 15.549 12.800 1.00 96.12 306 ASP A N 1
ATOM 2418 C CA . ASP A 1 306 ? -10.018 15.181 11.555 1.00 96.12 306 ASP A CA 1
ATOM 2419 C C . ASP A 1 306 ? -9.369 13.986 10.831 1.00 96.12 306 ASP A C 1
ATOM 2421 O O . ASP A 1 306 ? -9.201 13.985 9.613 1.00 96.12 306 ASP A O 1
ATOM 2425 N N . TYR A 1 307 ? -8.973 12.969 11.603 1.00 98.62 307 TYR A N 1
ATOM 2426 C CA . TYR A 1 307 ? -8.495 11.698 11.056 1.00 98.62 307 TYR A CA 1
ATOM 2427 C C . TYR A 1 307 ? -9.661 10.791 10.666 1.00 98.62 307 TYR A C 1
ATOM 2429 O O . TYR A 1 307 ? -10.697 10.781 11.327 1.00 98.62 307 TYR A O 1
ATOM 2437 N N . ASN A 1 308 ? -9.467 9.955 9.649 1.00 98.62 308 ASN A N 1
ATOM 2438 C CA . ASN A 1 308 ? -10.441 8.938 9.247 1.00 98.62 308 ASN A CA 1
ATOM 2439 C C . ASN A 1 308 ? -10.318 7.630 10.040 1.00 98.62 308 ASN A C 1
ATOM 2441 O O . ASN A 1 308 ? -11.248 6.829 10.039 1.00 98.62 308 ASN A O 1
ATOM 2445 N N . GLY A 1 309 ? -9.207 7.406 10.738 1.00 98.81 309 GLY A N 1
ATOM 2446 C CA . GLY A 1 309 ? -9.008 6.189 11.515 1.00 98.81 309 GLY A CA 1
ATOM 2447 C C . GLY A 1 309 ? -7.744 6.198 12.364 1.00 98.81 309 GLY A C 1
ATOM 2448 O O . GLY A 1 309 ? -7.027 7.196 12.453 1.00 98.81 309 GLY A O 1
ATOM 2449 N N . VAL A 1 310 ? -7.464 5.061 12.990 1.00 98.88 310 VAL A N 1
ATOM 2450 C CA . VAL A 1 310 ? -6.262 4.828 13.801 1.00 98.88 310 VAL A CA 1
ATOM 2451 C C . VAL A 1 310 ? -5.463 3.660 13.231 1.00 98.88 310 VAL A C 1
ATOM 2453 O O . VAL A 1 310 ? -6.041 2.655 12.828 1.00 98.88 310 VAL A O 1
ATOM 2456 N N . ASN A 1 311 ? -4.136 3.784 13.233 1.00 98.94 311 ASN A N 1
ATOM 2457 C CA . ASN A 1 311 ? -3.213 2.671 13.033 1.00 98.94 311 ASN A CA 1
ATOM 2458 C C . ASN A 1 311 ? -2.538 2.377 14.378 1.00 98.94 311 ASN A C 1
ATOM 2460 O 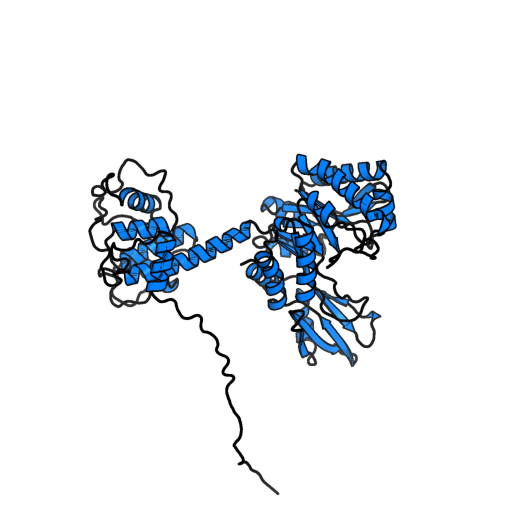O . ASN A 1 311 ? -1.725 3.163 14.857 1.00 98.94 311 ASN A O 1
ATOM 2464 N N . LEU A 1 312 ? -2.859 1.253 15.007 1.00 98.81 312 LEU A N 1
ATOM 2465 C CA . LEU A 1 312 ? -2.159 0.813 16.208 1.00 98.81 312 LEU A CA 1
ATOM 2466 C C . LEU A 1 312 ? -0.840 0.149 15.824 1.00 98.81 312 LEU A C 1
ATOM 2468 O O . LEU A 1 312 ? -0.842 -0.911 15.205 1.00 98.81 312 LEU A O 1
ATOM 2472 N N . ASP A 1 313 ? 0.258 0.773 16.223 1.00 98.44 313 ASP A N 1
ATOM 2473 C CA . ASP A 1 313 ? 1.628 0.342 15.959 1.00 98.44 313 ASP A CA 1
ATOM 2474 C C . ASP A 1 313 ? 2.296 -0.072 17.277 1.00 98.44 313 ASP A C 1
ATOM 2476 O O . ASP A 1 313 ? 3.242 0.541 17.766 1.00 98.44 313 ASP A O 1
ATOM 2480 N N . ILE A 1 314 ? 1.668 -1.040 17.950 1.00 98.31 314 ILE A N 1
ATOM 2481 C CA . ILE A 1 314 ? 2.067 -1.497 19.282 1.00 98.31 314 ILE A CA 1
ATOM 2482 C C . ILE A 1 314 ? 2.979 -2.703 19.102 1.00 98.31 314 ILE A C 1
ATOM 2484 O O . ILE A 1 314 ? 2.499 -3.801 18.832 1.00 98.31 314 ILE A O 1
ATOM 2488 N N . GLU A 1 315 ? 4.282 -2.499 19.245 1.00 97.88 315 GLU A N 1
ATOM 2489 C CA . GLU A 1 315 ? 5.296 -3.517 18.974 1.00 97.88 315 GLU A CA 1
ATOM 2490 C C . GLU A 1 315 ? 6.036 -3.951 20.239 1.00 97.88 315 GLU A C 1
ATOM 2492 O O . GLU A 1 315 ? 5.836 -3.400 21.324 1.00 97.88 315 GLU A O 1
ATOM 2497 N N . ASN A 1 316 ? 6.892 -4.970 20.097 1.00 96.94 316 ASN A N 1
ATOM 2498 C CA . ASN A 1 316 ? 7.747 -5.479 21.172 1.00 96.94 316 ASN A CA 1
ATOM 2499 C C . ASN A 1 316 ? 6.970 -5.821 22.465 1.00 96.94 316 ASN A C 1
ATOM 2501 O O . ASN A 1 316 ? 7.493 -5.733 23.571 1.00 96.94 316 ASN A O 1
ATOM 2505 N N . MET A 1 317 ? 5.700 -6.209 22.344 1.00 97.88 317 MET A N 1
ATOM 2506 C CA . MET A 1 317 ? 4.881 -6.599 23.490 1.00 97.88 317 MET A CA 1
ATOM 2507 C C . MET A 1 317 ? 5.399 -7.889 24.125 1.00 97.88 317 MET A C 1
ATOM 2509 O O . MET A 1 317 ? 5.907 -8.784 23.436 1.00 97.88 317 MET A O 1
ATOM 2513 N N . HIS A 1 318 ? 5.187 -8.019 25.436 1.00 98.00 318 HIS A N 1
ATOM 2514 C CA . HIS A 1 318 ? 5.367 -9.297 26.117 1.00 98.00 318 HIS A CA 1
ATOM 2515 C C . HIS A 1 318 ? 4.441 -10.341 25.476 1.00 98.00 318 HIS A C 1
ATOM 2517 O O . HIS A 1 318 ? 3.253 -10.061 25.292 1.00 98.00 318 HIS A O 1
ATOM 2523 N N . PRO A 1 319 ? 4.930 -11.541 25.114 1.00 97.69 319 PRO A N 1
ATOM 2524 C CA . PRO A 1 319 ? 4.085 -12.565 24.501 1.00 97.69 319 PRO A CA 1
ATOM 2525 C C . PRO A 1 319 ? 2.876 -12.951 25.372 1.00 97.69 319 PRO A C 1
ATOM 2527 O O . PRO A 1 319 ? 1.817 -13.301 24.853 1.00 97.69 319 PRO A O 1
ATOM 2530 N N . GLU A 1 320 ? 3.004 -12.826 26.695 1.00 97.81 320 GLU A N 1
ATOM 2531 C CA . GLU A 1 320 ? 1.938 -13.046 27.675 1.00 97.81 320 GLU A CA 1
ATOM 2532 C C . GLU A 1 320 ? 0.765 -12.062 27.529 1.00 97.81 320 GLU A C 1
ATOM 2534 O O . GLU A 1 320 ? -0.353 -12.388 27.930 1.00 97.81 320 GLU A O 1
ATOM 2539 N N . ASP A 1 321 ? 0.989 -10.896 26.915 1.00 98.44 321 ASP A N 1
ATOM 2540 C CA . ASP A 1 321 ? -0.037 -9.875 26.705 1.00 98.44 321 ASP A CA 1
ATOM 2541 C C . ASP A 1 321 ? -0.910 -10.135 25.461 1.00 98.44 321 ASP A C 1
ATOM 2543 O O . ASP A 1 321 ? -1.806 -9.346 25.159 1.00 98.44 321 ASP A O 1
ATOM 2547 N N . ARG A 1 322 ? -0.717 -11.256 24.748 1.00 98.62 322 ARG A N 1
ATOM 2548 C CA . ARG A 1 322 ? -1.459 -11.609 23.519 1.00 98.62 322 ARG A CA 1
ATOM 2549 C C . ARG A 1 322 ? -2.977 -11.441 23.638 1.00 98.62 322 ARG A C 1
ATOM 2551 O O . ARG A 1 322 ? -3.620 -10.775 22.818 1.00 98.62 322 ARG A O 1
ATOM 2558 N N . ASP A 1 323 ? -3.563 -12.058 24.660 1.00 98.62 323 ASP A N 1
ATOM 2559 C CA . ASP A 1 323 ? -5.018 -12.094 24.826 1.00 98.62 323 ASP A CA 1
ATOM 2560 C C . ASP A 1 323 ? -5.567 -10.727 25.253 1.00 98.62 323 ASP A C 1
ATOM 2562 O O . ASP A 1 323 ? -6.646 -10.320 24.814 1.00 98.62 323 ASP A O 1
ATOM 2566 N N . VAL A 1 324 ? -4.832 -9.998 26.100 1.00 98.69 324 VAL A N 1
ATOM 2567 C CA . VAL A 1 324 ? -5.243 -8.666 26.571 1.00 98.69 324 VAL A CA 1
ATOM 2568 C C . VAL A 1 324 ? -5.064 -7.604 25.489 1.00 98.69 324 VAL A C 1
ATOM 2570 O O . VAL A 1 324 ? -5.914 -6.721 25.376 1.00 98.69 324 VAL A O 1
ATOM 2573 N N . TYR A 1 325 ? -4.056 -7.734 24.622 1.00 98.81 325 TYR A N 1
ATOM 2574 C CA . TYR A 1 325 ? -3.918 -6.919 23.417 1.00 98.81 325 TYR A CA 1
ATOM 2575 C C . TYR A 1 325 ? -5.107 -7.121 22.476 1.00 98.81 325 TYR A C 1
ATOM 2577 O O . TYR A 1 325 ? -5.780 -6.159 22.108 1.00 98.81 325 TYR A O 1
ATOM 2585 N N . THR A 1 326 ? -5.455 -8.373 22.175 1.00 98.88 326 THR A N 1
ATOM 2586 C CA . THR A 1 326 ? -6.622 -8.696 21.338 1.00 98.88 326 THR A CA 1
ATOM 2587 C C . THR A 1 326 ? -7.916 -8.103 21.918 1.00 98.88 326 THR A C 1
ATOM 2589 O O . THR A 1 326 ? -8.711 -7.488 21.204 1.00 98.88 326 THR A O 1
ATOM 2592 N N . GLN A 1 327 ? -8.116 -8.203 23.237 1.00 98.88 327 GLN A N 1
ATOM 2593 C CA . GLN A 1 327 ? -9.265 -7.594 23.918 1.00 98.88 327 GLN A CA 1
ATOM 2594 C C . GLN A 1 327 ? -9.251 -6.061 23.863 1.00 98.88 327 GLN A C 1
ATOM 2596 O O . GLN A 1 327 ? -10.310 -5.447 23.708 1.00 98.88 327 GLN A O 1
ATOM 2601 N N . PHE A 1 328 ? -8.082 -5.431 23.988 1.00 98.94 328 PHE A N 1
ATOM 2602 C CA . PHE A 1 328 ? -7.930 -3.986 23.835 1.00 98.94 328 PHE A CA 1
ATOM 2603 C C . PHE A 1 328 ? -8.345 -3.535 22.430 1.00 98.94 328 PHE A C 1
ATOM 2605 O O . PHE A 1 328 ? -9.178 -2.633 22.305 1.00 98.94 328 PHE A O 1
ATOM 2612 N N . VAL A 1 329 ? -7.845 -4.207 21.386 1.00 98.94 329 VAL A N 1
ATOM 2613 C CA . VAL A 1 329 ? -8.192 -3.918 19.985 1.00 98.94 329 VAL A CA 1
ATOM 2614 C C . VAL A 1 329 ? -9.693 -4.107 19.751 1.00 98.94 329 VAL A C 1
ATOM 2616 O O . VAL A 1 329 ? -10.336 -3.235 19.169 1.00 98.94 329 VAL A O 1
ATOM 2619 N N . GLN A 1 330 ? -10.299 -5.167 20.299 1.00 98.88 330 GLN A N 1
ATOM 2620 C CA . GLN A 1 330 ? -11.747 -5.387 20.218 1.00 98.88 330 GLN A CA 1
ATOM 2621 C C . GLN A 1 330 ? -12.557 -4.247 20.850 1.00 98.88 330 GLN A C 1
ATOM 2623 O O . GLN A 1 330 ? -13.560 -3.810 20.277 1.00 98.88 330 GLN A O 1
ATOM 2628 N N . LYS A 1 331 ? -12.158 -3.766 22.035 1.00 98.94 331 LYS A N 1
ATOM 2629 C CA . LYS A 1 331 ? -12.828 -2.643 22.714 1.00 98.94 331 LYS A CA 1
ATOM 2630 C C . LYS A 1 331 ? -12.686 -1.348 21.916 1.00 98.94 331 LYS A C 1
ATOM 2632 O O . LYS A 1 331 ? -13.665 -0.612 21.797 1.00 98.94 331 LYS A O 1
ATOM 2637 N N . LEU A 1 332 ? -11.501 -1.093 21.359 1.00 98.88 332 LEU A N 1
ATOM 2638 C CA . LEU A 1 332 ? -11.237 0.066 20.511 1.00 98.88 332 LEU A CA 1
ATOM 2639 C C . LEU A 1 332 ? -12.108 0.038 19.247 1.00 98.88 332 LEU A C 1
ATOM 2641 O O . LEU A 1 332 ? -12.843 0.992 19.000 1.00 98.88 332 LEU A O 1
ATOM 2645 N N . ALA A 1 333 ? -12.092 -1.066 18.497 1.00 98.88 333 ALA A N 1
ATOM 2646 C CA . ALA A 1 333 ? -12.878 -1.233 17.274 1.00 98.88 333 ALA A CA 1
ATOM 2647 C C . ALA A 1 333 ? -14.383 -1.055 17.527 1.00 98.88 333 ALA A C 1
ATOM 2649 O O . ALA A 1 333 ? -15.032 -0.254 16.855 1.00 98.88 333 ALA A O 1
ATOM 2650 N N . ASN A 1 334 ? -14.917 -1.672 18.589 1.00 98.75 334 ASN A N 1
ATOM 2651 C CA . ASN A 1 334 ? -16.320 -1.514 18.995 1.00 98.75 334 ASN A CA 1
ATOM 2652 C C . ASN A 1 334 ? -16.710 -0.058 19.307 1.00 98.75 334 ASN A C 1
ATOM 2654 O O . ASN A 1 334 ? -17.882 0.306 19.188 1.00 98.75 334 ASN A O 1
ATOM 2658 N N . GLN A 1 335 ? -15.758 0.771 19.740 1.00 98.81 335 GLN A N 1
ATOM 2659 C CA . GLN A 1 335 ? -15.990 2.187 20.020 1.00 98.81 335 GLN A CA 1
ATOM 2660 C C . GLN A 1 335 ? -15.858 3.068 18.767 1.00 98.81 335 GLN A C 1
ATOM 2662 O O . GLN A 1 335 ? -16.580 4.065 18.660 1.00 98.81 335 GLN A O 1
ATOM 2667 N N . LEU A 1 336 ? -14.956 2.717 17.847 1.00 98.88 336 LEU A N 1
ATOM 2668 C CA . LEU A 1 336 ? -14.562 3.537 16.700 1.00 98.88 336 LEU A CA 1
ATOM 2669 C C . LEU A 1 336 ? -15.344 3.227 15.415 1.00 98.88 336 LEU A C 1
ATOM 2671 O O . LEU A 1 336 ? -15.917 4.147 14.827 1.00 98.88 336 LEU A O 1
ATOM 2675 N N . GLN A 1 337 ? -15.452 1.958 15.017 1.00 98.25 337 GLN A N 1
ATOM 2676 C CA . GLN A 1 337 ? -16.049 1.560 13.733 1.00 98.25 337 GLN A CA 1
ATOM 2677 C C . GLN A 1 337 ? -17.515 2.000 13.569 1.00 98.25 337 GLN A C 1
ATOM 2679 O O . GLN A 1 337 ? -17.851 2.552 12.520 1.00 98.25 337 GLN A O 1
ATOM 2684 N N . PRO A 1 338 ? -18.406 1.908 14.588 1.00 98.31 338 PRO A N 1
ATOM 2685 C CA . PRO A 1 338 ? -19.779 2.414 14.460 1.00 98.31 338 PRO A CA 1
ATOM 2686 C C . PRO A 1 338 ? -19.882 3.929 14.221 1.00 98.31 338 PRO A C 1
ATOM 2688 O O . PRO A 1 338 ? -20.963 4.429 13.907 1.00 98.31 338 PRO A O 1
ATOM 2691 N N . LYS A 1 339 ? -18.784 4.671 14.412 1.00 98.25 339 LYS A N 1
ATOM 2692 C CA . LYS A 1 339 ? -18.683 6.119 14.183 1.00 98.25 339 LYS A CA 1
ATOM 2693 C C . LYS A 1 339 ? -18.032 6.455 12.838 1.00 98.25 339 LYS A C 1
ATOM 2695 O O . LYS A 1 339 ? -17.875 7.635 12.543 1.00 98.25 339 LYS A O 1
ATOM 2700 N N . GLY A 1 340 ? -17.693 5.443 12.038 1.00 97.56 340 GLY A N 1
ATOM 2701 C CA . GLY A 1 340 ? -17.041 5.596 10.740 1.00 97.56 340 GLY A CA 1
ATOM 2702 C C . GLY A 1 340 ? -15.522 5.747 10.811 1.00 97.56 340 GLY A C 1
ATOM 2703 O O . GLY A 1 340 ? -14.933 6.127 9.807 1.00 97.56 340 GLY A O 1
ATOM 2704 N N . TYR A 1 341 ? -14.900 5.481 11.966 1.00 98.81 341 TYR A N 1
ATOM 2705 C CA . TYR A 1 341 ? -13.443 5.434 12.069 1.00 98.81 341 TYR A CA 1
ATOM 2706 C C . TYR A 1 341 ? -12.934 4.025 11.787 1.00 98.81 341 TYR A C 1
ATOM 2708 O O . TYR A 1 341 ? -13.345 3.079 12.461 1.00 98.81 341 TYR A O 1
ATOM 2716 N N . GLU A 1 342 ? -12.007 3.908 10.846 1.00 98.69 342 GLU A N 1
ATOM 2717 C CA . GLU A 1 342 ? -11.333 2.645 10.549 1.00 98.69 342 GLU A CA 1
ATOM 2718 C C . GLU A 1 342 ? -10.230 2.339 11.577 1.00 98.69 342 GLU A C 1
ATOM 2720 O O . GLU A 1 342 ? -9.601 3.240 12.146 1.00 98.69 342 GLU A O 1
ATOM 2725 N N . VAL A 1 343 ? -9.980 1.051 11.804 1.00 98.94 343 VAL A N 1
ATOM 2726 C CA . VAL A 1 343 ? -8.923 0.539 12.679 1.00 98.94 343 VAL A CA 1
ATOM 2727 C C . VAL A 1 343 ? -7.970 -0.331 11.869 1.00 98.94 343 VAL A C 1
ATOM 2729 O O . VAL A 1 343 ? -8.370 -1.343 11.294 1.00 98.94 343 VAL A O 1
ATOM 2732 N N . ILE A 1 344 ? -6.695 0.052 11.878 1.00 98.94 344 ILE A N 1
ATOM 2733 C CA . ILE A 1 344 ? -5.572 -0.727 11.354 1.00 98.94 344 ILE A CA 1
ATOM 2734 C C . ILE A 1 344 ? -4.710 -1.186 12.530 1.00 98.94 344 ILE A C 1
ATOM 2736 O O . ILE A 1 344 ? -4.502 -0.426 13.479 1.00 98.94 344 ILE A O 1
ATOM 2740 N N . VAL A 1 345 ? -4.194 -2.411 12.473 1.00 98.94 345 VAL A N 1
ATOM 2741 C CA . VAL A 1 345 ? -3.120 -2.878 13.368 1.00 98.94 345 VAL A CA 1
ATOM 2742 C C . VAL A 1 345 ? -1.888 -3.230 12.541 1.00 98.94 345 VAL A C 1
ATOM 2744 O O . VAL A 1 345 ? -1.996 -3.998 11.583 1.00 98.94 345 VAL A O 1
ATOM 2747 N N . SER A 1 346 ? -0.732 -2.675 12.905 1.00 98.88 346 SER A N 1
ATOM 2748 C CA . SER A 1 346 ? 0.566 -3.157 12.427 1.00 98.88 346 SER A CA 1
ATOM 2749 C C . SER A 1 346 ? 0.918 -4.427 13.193 1.00 98.88 346 SER A C 1
ATOM 2751 O O . SER A 1 346 ? 0.791 -4.475 14.418 1.00 98.88 346 SER A O 1
ATOM 2753 N N . VAL A 1 347 ? 1.355 -5.470 12.493 1.00 98.75 347 VAL A N 1
ATOM 2754 C CA . VAL A 1 347 ? 1.759 -6.734 13.118 1.00 98.75 347 VAL A CA 1
ATOM 2755 C C . VAL A 1 347 ? 3.118 -7.180 12.600 1.00 98.75 347 VAL A C 1
ATOM 2757 O O . VAL A 1 347 ? 3.406 -7.090 11.403 1.00 98.75 347 VAL A O 1
ATOM 2760 N N . SER A 1 348 ? 3.956 -7.718 13.491 1.00 97.38 348 SER A N 1
ATOM 2761 C CA . SER A 1 348 ? 5.222 -8.324 13.074 1.00 97.38 348 SER A CA 1
ATOM 2762 C C . SER A 1 348 ? 4.958 -9.481 12.115 1.00 97.38 348 SER A C 1
ATOM 2764 O O . SER A 1 348 ? 4.093 -10.328 12.372 1.00 97.38 348 SER A O 1
ATOM 2766 N N . ALA A 1 349 ? 5.715 -9.536 11.022 1.00 97.00 349 ALA A N 1
ATOM 2767 C CA . ALA A 1 349 ? 5.611 -10.596 10.032 1.00 97.00 349 ALA A CA 1
ATOM 2768 C C . ALA A 1 349 ? 5.961 -11.970 10.629 1.00 97.00 349 ALA A C 1
ATOM 2770 O O . ALA A 1 349 ? 7.009 -12.156 11.252 1.00 97.00 349 ALA A O 1
ATOM 2771 N N . LYS A 1 350 ? 5.086 -12.959 10.416 1.00 96.56 350 LYS A N 1
ATOM 2772 C CA . LYS A 1 350 ? 5.324 -14.359 10.792 1.00 96.56 350 LYS A CA 1
ATOM 2773 C C . LYS A 1 350 ? 4.718 -15.319 9.774 1.00 96.56 350 LYS A C 1
ATOM 2775 O O . LYS A 1 350 ? 3.696 -15.020 9.171 1.00 96.56 350 LYS A O 1
ATOM 2780 N N . SER A 1 351 ? 5.338 -16.487 9.616 1.00 96.31 351 SER A N 1
ATOM 2781 C CA . SER A 1 351 ? 4.902 -17.560 8.704 1.00 96.31 351 SER A CA 1
ATOM 2782 C C . SER A 1 351 ? 4.261 -18.759 9.422 1.00 96.31 351 SER A C 1
ATOM 2784 O O . SER A 1 351 ? 3.928 -19.770 8.808 1.00 96.31 351 SER A O 1
ATOM 2786 N N . SER A 1 352 ? 4.109 -18.676 10.746 1.00 96.94 352 SER A N 1
ATOM 2787 C CA . SER A 1 352 ? 3.418 -19.664 11.580 1.00 96.94 352 SER A CA 1
ATOM 2788 C C . SER A 1 352 ? 3.048 -19.040 12.924 1.00 96.94 352 SER A C 1
ATOM 2790 O O . SER A 1 352 ? 3.651 -18.038 13.318 1.00 96.94 352 SER A O 1
ATOM 2792 N N . ASP A 1 353 ? 2.090 -19.623 13.651 1.00 97.31 353 ASP A N 1
ATOM 2793 C CA . ASP A 1 353 ? 1.799 -19.153 15.004 1.00 97.31 353 ASP A CA 1
ATOM 2794 C C . ASP A 1 353 ? 2.798 -19.711 16.021 1.00 97.31 353 ASP A C 1
ATOM 2796 O O . ASP A 1 353 ? 2.997 -20.923 16.137 1.00 97.31 353 ASP A O 1
ATOM 2800 N N . ASN A 1 354 ? 3.383 -18.813 16.806 1.00 97.25 354 ASN A N 1
ATOM 2801 C CA . ASN A 1 354 ? 4.139 -19.155 17.999 1.00 97.25 354 ASN A CA 1
ATOM 2802 C C . ASN A 1 354 ? 3.833 -18.117 19.087 1.00 97.25 354 ASN A C 1
ATOM 2804 O O . ASN A 1 354 ? 4.509 -17.089 19.148 1.00 97.25 354 ASN A O 1
ATOM 2808 N N . PRO A 1 355 ? 2.846 -18.377 19.962 1.00 96.50 355 PRO A N 1
ATOM 2809 C CA . PRO A 1 355 ? 2.448 -17.438 21.009 1.00 96.50 355 PRO A CA 1
ATOM 2810 C C . PRO A 1 355 ? 3.550 -17.090 22.016 1.00 96.50 355 PRO A C 1
ATOM 2812 O O . PRO A 1 355 ? 3.409 -16.111 22.727 1.00 96.50 355 PRO A O 1
ATOM 2815 N N . ASN A 1 356 ? 4.644 -17.860 22.075 1.00 96.75 356 ASN A N 1
ATOM 2816 C CA . ASN A 1 356 ? 5.776 -17.596 22.972 1.00 96.75 356 ASN A CA 1
ATOM 2817 C C . ASN A 1 356 ? 6.945 -16.884 22.268 1.00 96.75 356 ASN A C 1
ATOM 2819 O O . ASN A 1 356 ? 8.007 -16.709 22.866 1.00 96.75 356 ASN A O 1
ATOM 2823 N N . ALA A 1 357 ? 6.817 -16.554 20.978 1.00 95.81 357 ALA A N 1
ATOM 2824 C CA . ALA A 1 357 ? 7.875 -15.872 20.247 1.00 95.81 357 ALA A CA 1
ATOM 2825 C C . ALA A 1 357 ? 8.035 -14.435 20.753 1.00 95.81 357 ALA A C 1
ATOM 2827 O O . ALA A 1 357 ? 7.060 -13.691 20.840 1.00 95.81 357 ALA A O 1
ATOM 2828 N N . ALA A 1 358 ? 9.278 -14.024 21.008 1.00 91.81 358 ALA A N 1
ATOM 2829 C CA . ALA A 1 358 ? 9.590 -12.613 21.197 1.00 91.81 358 ALA A CA 1
ATOM 2830 C C . ALA A 1 358 ? 9.166 -11.812 19.954 1.00 91.81 358 ALA A C 1
ATOM 2832 O O . ALA A 1 358 ? 9.219 -12.340 18.836 1.00 91.81 358 ALA A O 1
ATOM 2833 N N . TRP A 1 359 ? 8.754 -10.559 20.158 1.00 92.31 359 TRP A N 1
ATOM 2834 C CA . TRP A 1 359 ? 8.242 -9.626 19.143 1.00 92.31 359 TRP A CA 1
ATOM 2835 C C . TRP A 1 359 ? 6.930 -10.026 18.456 1.00 92.31 359 TRP A C 1
ATOM 2837 O O . TRP A 1 359 ? 6.056 -9.187 18.314 1.00 92.31 359 TRP A O 1
ATOM 2847 N N . SER A 1 360 ? 6.746 -11.287 18.061 1.00 95.94 360 SER A N 1
ATOM 2848 C CA . SER A 1 360 ? 5.609 -11.721 17.230 1.00 95.94 360 SER A CA 1
ATOM 2849 C C . SER A 1 360 ? 4.524 -12.515 17.973 1.00 95.94 360 SER A C 1
ATOM 2851 O O . SER A 1 360 ? 3.427 -12.719 17.438 1.00 95.94 360 SER A O 1
ATOM 2853 N N . GLY A 1 361 ? 4.807 -12.983 19.194 1.00 96.94 361 GLY A N 1
ATOM 2854 C CA . GLY A 1 361 ? 3.928 -13.877 19.954 1.00 96.94 361 GLY A CA 1
ATOM 2855 C C . GLY A 1 361 ? 2.619 -13.231 20.402 1.00 96.94 361 GLY A C 1
ATOM 2856 O O . GLY A 1 361 ? 1.581 -13.894 20.389 1.00 96.94 361 GLY A O 1
ATOM 2857 N N . ALA A 1 362 ? 2.650 -11.928 20.691 1.00 97.94 362 ALA A N 1
ATOM 2858 C CA . ALA A 1 362 ? 1.497 -11.156 21.149 1.00 97.94 362 ALA A CA 1
ATOM 2859 C C . ALA A 1 362 ? 0.435 -10.887 20.059 1.00 97.94 362 ALA A C 1
ATOM 2861 O O . ALA A 1 362 ? -0.689 -10.504 20.374 1.00 97.94 362 ALA A O 1
ATOM 2862 N N . PHE A 1 363 ? 0.750 -11.110 18.778 1.00 98.56 363 PHE A N 1
ATOM 2863 C CA . PHE A 1 363 ? -0.175 -10.830 17.677 1.00 98.56 363 PHE A CA 1
ATOM 2864 C C . PHE A 1 363 ? -0.991 -12.064 17.294 1.00 98.56 363 PHE A C 1
ATOM 2866 O O . PHE A 1 363 ? -0.516 -12.929 16.554 1.00 98.56 363 PHE A O 1
ATOM 2873 N N . ASP A 1 364 ? -2.238 -12.152 17.746 1.00 98.62 364 ASP A N 1
ATOM 2874 C CA . ASP A 1 364 ? -3.171 -13.174 17.268 1.00 98.62 364 ASP A CA 1
ATOM 2875 C C . ASP A 1 364 ? -3.757 -12.788 15.906 1.00 98.62 364 ASP A C 1
ATOM 2877 O O . ASP A 1 364 ? -4.716 -12.029 15.832 1.00 98.62 364 ASP A O 1
ATOM 2881 N N . TYR A 1 365 ? -3.164 -13.274 14.811 1.00 98.69 365 TYR A N 1
ATOM 2882 C CA . TYR A 1 365 ? -3.585 -12.885 13.459 1.00 98.69 365 TYR A CA 1
ATOM 2883 C C . TYR A 1 365 ? -5.067 -13.181 13.205 1.00 98.69 365 TYR A C 1
ATOM 2885 O O . TYR A 1 365 ? -5.758 -12.324 12.664 1.00 98.69 365 TYR A O 1
ATOM 2893 N N . ALA A 1 366 ? -5.555 -14.357 13.611 1.00 97.56 366 ALA A N 1
ATOM 2894 C CA . ALA A 1 366 ? -6.940 -14.744 13.371 1.00 97.56 366 ALA A CA 1
ATOM 2895 C C . ALA A 1 366 ? -7.901 -13.843 14.151 1.00 97.56 366 ALA A C 1
ATOM 2897 O O . ALA A 1 366 ? -8.793 -13.232 13.565 1.00 97.56 366 ALA A O 1
ATOM 2898 N N . ALA A 1 367 ? -7.673 -13.685 15.458 1.00 98.62 367 ALA A N 1
ATOM 2899 C CA . ALA A 1 367 ? -8.553 -12.868 16.282 1.00 98.62 367 ALA A CA 1
ATOM 2900 C C . ALA A 1 367 ? -8.491 -11.382 15.895 1.00 98.62 367 ALA A C 1
ATOM 2902 O O . ALA A 1 367 ? -9.527 -10.730 15.802 1.00 98.62 367 ALA A O 1
ATOM 2903 N N . LEU A 1 368 ? -7.301 -10.838 15.618 1.00 98.88 368 LEU A N 1
ATOM 2904 C CA . LEU A 1 368 ? -7.152 -9.452 15.170 1.00 98.88 368 LEU A CA 1
ATOM 2905 C C . LEU A 1 368 ? -7.840 -9.225 13.817 1.00 98.88 368 LEU A C 1
ATOM 2907 O O . LEU A 1 368 ? -8.565 -8.243 13.675 1.00 98.88 368 LEU A O 1
ATOM 2911 N N . GLY A 1 369 ? -7.679 -10.142 12.856 1.00 98.06 369 GLY A N 1
ATOM 2912 C CA . GLY A 1 369 ? -8.290 -10.059 11.525 1.00 98.06 369 GLY A CA 1
ATOM 2913 C C . GLY A 1 369 ? -9.823 -10.055 11.526 1.00 98.06 369 GLY A C 1
ATOM 2914 O O . GLY A 1 369 ? -10.441 -9.407 10.677 1.00 98.06 369 GLY A O 1
ATOM 2915 N N . GLU A 1 370 ? -10.456 -10.715 12.499 1.00 97.69 370 GLU A N 1
ATOM 2916 C CA . GLU A 1 370 ? -11.913 -10.652 12.694 1.00 97.69 370 GLU A CA 1
ATOM 2917 C C . GLU A 1 370 ? -12.381 -9.265 13.171 1.00 97.69 370 GLU A C 1
ATOM 2919 O O . GLU A 1 370 ? -13.492 -8.841 12.847 1.00 97.69 370 GLU A O 1
ATOM 2924 N N . ILE A 1 371 ? -11.533 -8.547 13.911 1.00 98.62 371 ILE A N 1
ATOM 2925 C CA . ILE A 1 371 ? -11.881 -7.305 14.613 1.00 98.62 371 ILE A CA 1
ATOM 2926 C C . ILE A 1 371 ? -11.680 -6.066 13.736 1.00 98.62 371 ILE A C 1
ATOM 2928 O O . ILE A 1 371 ? -12.528 -5.173 13.705 1.00 98.62 371 ILE A O 1
ATOM 2932 N N . VAL A 1 372 ? -10.524 -5.971 13.083 1.00 98.81 372 VAL A N 1
ATOM 2933 C CA . VAL A 1 372 ? -10.049 -4.727 12.457 1.00 98.81 372 VAL A CA 1
ATOM 2934 C C . VAL A 1 372 ? -10.514 -4.589 11.009 1.00 98.81 372 VAL A C 1
ATOM 2936 O O . VAL A 1 372 ? -10.967 -5.559 10.392 1.00 98.81 372 VAL A O 1
ATOM 2939 N N . ASP A 1 373 ? -10.385 -3.382 10.461 1.00 98.75 373 ASP A N 1
ATOM 2940 C CA . ASP A 1 373 ? -10.630 -3.115 9.043 1.00 98.75 373 ASP A CA 1
ATOM 2941 C C . ASP A 1 373 ? -9.461 -3.631 8.198 1.00 98.75 373 ASP A C 1
ATOM 2943 O O . ASP A 1 373 ? -9.684 -4.323 7.207 1.00 98.75 373 ASP A O 1
ATOM 2947 N N . TYR A 1 374 ? -8.221 -3.379 8.642 1.00 98.88 374 TYR A N 1
ATOM 2948 C CA . TYR A 1 374 ? -7.018 -3.881 7.979 1.00 98.88 374 TYR A CA 1
ATOM 2949 C C . TYR A 1 374 ? -5.948 -4.363 8.962 1.00 98.88 374 TYR A C 1
ATOM 2951 O O . TYR A 1 374 ? -5.746 -3.792 10.035 1.00 98.88 374 TYR A O 1
ATOM 2959 N N . VAL A 1 375 ? -5.212 -5.393 8.554 1.00 98.94 375 VAL A N 1
ATOM 2960 C CA . VAL A 1 375 ? -3.976 -5.840 9.198 1.00 98.94 375 VAL A CA 1
ATOM 2961 C C . VAL A 1 375 ? -2.816 -5.450 8.290 1.00 98.94 375 VAL A C 1
ATOM 2963 O O . VAL A 1 375 ? -2.714 -5.933 7.161 1.00 98.94 375 VAL A O 1
ATOM 2966 N N . GLN A 1 376 ? -1.947 -4.572 8.783 1.00 98.88 376 GLN A N 1
ATOM 2967 C CA . GLN A 1 376 ? -0.720 -4.191 8.102 1.00 98.88 376 GLN A CA 1
ATOM 2968 C C . GLN A 1 376 ? 0.392 -5.154 8.513 1.00 98.88 376 GLN A C 1
ATOM 2970 O O . GLN A 1 376 ? 0.780 -5.230 9.676 1.00 98.88 376 GLN A O 1
ATOM 2975 N N . LEU A 1 377 ? 0.870 -5.943 7.554 1.00 98.81 377 LEU A N 1
ATOM 2976 C CA . LEU A 1 377 ? 1.989 -6.848 7.755 1.00 98.81 377 LEU A CA 1
ATOM 2977 C C . LEU A 1 377 ? 3.277 -6.048 7.613 1.00 98.81 377 LEU A C 1
ATOM 2979 O O . LEU A 1 377 ? 3.588 -5.570 6.522 1.00 98.81 377 LEU A O 1
ATOM 2983 N N . MET A 1 378 ? 4.074 -5.972 8.674 1.00 98.62 378 MET A N 1
ATOM 2984 C CA . MET A 1 378 ? 5.430 -5.425 8.602 1.00 98.62 378 MET A CA 1
ATOM 2985 C C . MET A 1 378 ? 6.367 -6.452 7.958 1.00 98.62 378 MET A C 1
ATOM 2987 O O . MET A 1 378 ? 7.261 -7.002 8.597 1.00 98.62 378 MET A O 1
ATOM 2991 N N . SER A 1 379 ? 6.112 -6.784 6.689 1.00 98.44 379 SER A N 1
ATOM 2992 C CA . SER A 1 379 ? 6.870 -7.746 5.879 1.00 98.44 379 SER A CA 1
ATOM 2993 C C . SER A 1 379 ? 8.187 -7.152 5.369 1.00 98.44 379 SER A C 1
ATOM 2995 O O . SER A 1 379 ? 8.541 -7.262 4.197 1.00 98.44 379 SER A O 1
ATOM 2997 N N . TYR A 1 380 ? 8.926 -6.539 6.284 1.00 98.38 380 TYR A N 1
ATOM 2998 C CA . TYR A 1 380 ? 10.282 -6.022 6.147 1.00 98.38 380 TYR A CA 1
ATOM 2999 C C . TYR A 1 380 ? 11.051 -6.296 7.445 1.00 98.38 380 TYR A C 1
ATOM 3001 O O . TYR A 1 380 ? 10.534 -6.946 8.351 1.00 98.38 380 TYR A O 1
ATOM 3009 N N . ASP A 1 381 ? 12.314 -5.881 7.500 1.00 97.25 381 ASP A N 1
ATOM 3010 C CA . ASP A 1 381 ? 13.242 -6.177 8.596 1.00 97.25 381 ASP A CA 1
ATOM 3011 C C . ASP A 1 381 ? 13.424 -7.677 8.874 1.00 97.25 381 ASP A C 1
ATOM 3013 O O . ASP A 1 381 ? 13.748 -8.095 9.988 1.00 97.25 381 ASP A O 1
ATOM 3017 N N . GLN A 1 382 ? 13.316 -8.499 7.821 1.00 97.69 382 GLN A N 1
ATOM 3018 C CA . GLN A 1 382 ? 13.714 -9.908 7.854 1.00 97.69 382 GLN A CA 1
ATOM 3019 C C . GLN A 1 382 ? 15.166 -10.050 8.338 1.00 97.69 382 GLN A C 1
ATOM 3021 O O . GLN A 1 382 ? 15.491 -10.951 9.112 1.00 97.69 382 GLN A O 1
ATOM 3026 N N . ASN A 1 383 ? 16.035 -9.144 7.875 1.00 98.06 383 ASN A N 1
ATOM 3027 C CA . ASN A 1 383 ? 17.394 -8.951 8.360 1.00 98.06 383 ASN A CA 1
ATOM 3028 C C . ASN A 1 383 ? 17.651 -7.451 8.552 1.00 98.06 383 ASN A C 1
ATOM 3030 O O . ASN A 1 383 ? 17.270 -6.640 7.709 1.00 98.06 383 ASN A O 1
ATOM 3034 N N . GLY A 1 384 ? 18.348 -7.097 9.633 1.00 96.00 384 GLY A N 1
ATOM 3035 C CA . GLY A 1 384 ? 18.662 -5.712 9.983 1.00 96.00 384 GLY A CA 1
ATOM 3036 C C . GLY A 1 384 ? 20.081 -5.535 10.538 1.00 96.00 384 GLY A C 1
ATOM 3037 O O . GLY A 1 384 ? 20.806 -6.516 10.742 1.00 96.00 384 GLY A O 1
ATOM 3038 N N . PRO A 1 385 ? 20.504 -4.291 10.818 1.00 94.69 385 PRO A N 1
ATOM 3039 C CA . PRO A 1 385 ? 21.874 -3.945 11.206 1.00 94.69 385 PRO A CA 1
ATOM 3040 C C . PRO A 1 385 ? 22.293 -4.540 12.558 1.00 94.69 385 PRO A C 1
ATOM 3042 O O . PRO A 1 385 ? 23.487 -4.615 12.848 1.00 94.69 385 PRO A O 1
ATOM 3045 N N . TRP A 1 386 ? 21.326 -4.989 13.363 1.00 93.75 386 TRP A N 1
ATOM 3046 C CA . TRP A 1 386 ? 21.512 -5.726 14.618 1.00 93.75 386 TRP A CA 1
ATOM 3047 C C . TRP A 1 386 ? 21.838 -7.217 14.427 1.00 93.75 386 TRP A C 1
ATOM 3049 O O . TRP A 1 386 ? 22.131 -7.911 15.400 1.00 93.75 386 TRP A O 1
ATOM 3059 N N . GLY A 1 387 ? 21.769 -7.728 13.196 1.00 93.56 387 GLY A N 1
ATOM 3060 C CA . GLY A 1 387 ? 21.975 -9.133 12.864 1.00 93.56 387 GLY A CA 1
ATOM 3061 C C . GLY A 1 387 ? 22.942 -9.346 11.703 1.00 93.56 387 GLY A C 1
ATOM 3062 O O . GLY A 1 387 ? 23.724 -8.473 11.324 1.00 93.56 387 GLY A O 1
ATOM 3063 N N . SER A 1 388 ? 22.898 -10.557 11.149 1.00 95.38 388 SER A N 1
ATOM 3064 C CA . SER A 1 388 ? 23.664 -10.903 9.949 1.00 95.38 388 SER A CA 1
ATOM 3065 C C . SER A 1 388 ? 23.086 -10.217 8.712 1.00 95.38 388 SER A C 1
ATOM 3067 O O . SER A 1 388 ? 21.880 -10.004 8.627 1.00 95.38 388 SER A O 1
ATOM 3069 N N . ALA A 1 389 ? 23.952 -9.896 7.750 1.00 98.06 389 ALA A N 1
ATOM 3070 C CA . ALA A 1 389 ? 23.535 -9.319 6.479 1.00 98.06 389 ALA A CA 1
ATOM 3071 C C . ALA A 1 389 ? 22.669 -10.298 5.677 1.00 98.06 389 ALA A C 1
ATOM 3073 O O . ALA A 1 389 ? 23.009 -11.476 5.552 1.00 98.06 389 ALA A O 1
ATOM 3074 N N . GLY A 1 390 ? 21.590 -9.787 5.092 1.00 98.38 390 GLY A N 1
ATOM 3075 C CA . GLY A 1 390 ? 20.665 -10.551 4.264 1.00 98.38 390 GLY A CA 1
ATOM 3076 C C . GLY A 1 390 ? 19.554 -9.668 3.692 1.00 98.38 390 GLY A C 1
ATOM 3077 O O . GLY A 1 390 ? 19.518 -8.473 3.998 1.00 98.38 390 GLY A O 1
ATOM 3078 N N . PRO A 1 391 ? 18.648 -10.245 2.882 1.00 98.44 391 PRO A N 1
ATOM 3079 C CA . PRO A 1 391 ? 17.482 -9.543 2.354 1.00 98.44 391 PRO A CA 1
ATOM 3080 C C . PRO A 1 391 ? 16.707 -8.817 3.454 1.00 98.44 391 PRO A C 1
ATOM 3082 O O . PRO A 1 391 ? 16.435 -9.401 4.504 1.00 98.44 391 PRO A O 1
ATOM 3085 N N . VAL A 1 392 ? 16.330 -7.563 3.211 1.00 98.44 392 VAL A N 1
ATOM 3086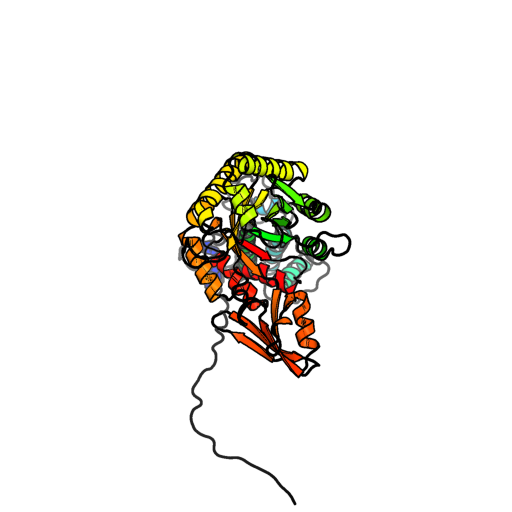 C CA . VAL A 1 392 ? 15.496 -6.796 4.154 1.00 98.44 392 VAL A CA 1
ATOM 3087 C C . VAL A 1 392 ? 14.048 -7.280 4.099 1.00 98.44 392 VAL A C 1
ATOM 3089 O O . VAL A 1 392 ? 13.378 -7.370 5.122 1.00 98.44 392 VAL A O 1
ATOM 3092 N N . SER A 1 393 ? 13.580 -7.650 2.908 1.00 98.19 393 SER A N 1
ATOM 3093 C CA . SER A 1 393 ? 12.223 -8.133 2.657 1.00 98.19 393 SER A CA 1
ATOM 3094 C C . SER A 1 393 ? 12.258 -9.184 1.539 1.00 98.19 393 SER A C 1
ATOM 3096 O O . SER A 1 393 ? 11.801 -8.938 0.435 1.00 98.19 393 SER A O 1
ATOM 3098 N N . GLY A 1 394 ? 12.887 -10.345 1.745 1.00 98.44 394 GLY A N 1
ATOM 3099 C CA . GLY A 1 394 ? 13.027 -11.344 0.673 1.00 98.44 394 GLY A CA 1
ATOM 3100 C C . GLY A 1 394 ? 11.676 -11.873 0.173 1.00 98.44 394 GLY A C 1
ATOM 3101 O O . GLY A 1 394 ? 10.847 -12.268 0.984 1.00 98.44 394 GLY A O 1
ATOM 3102 N N . LEU A 1 395 ? 11.460 -11.923 -1.146 1.00 98.44 395 LEU A N 1
ATOM 3103 C CA . LEU A 1 395 ? 10.205 -12.325 -1.798 1.00 98.44 395 LEU A CA 1
ATOM 3104 C C . LEU A 1 395 ? 9.670 -13.665 -1.283 1.00 98.44 395 LEU A C 1
ATOM 3106 O O . LEU A 1 395 ? 8.509 -13.748 -0.905 1.00 98.44 395 LEU A O 1
ATOM 3110 N N . ASN A 1 396 ? 10.512 -14.699 -1.212 1.00 97.12 396 ASN A N 1
ATOM 3111 C CA . ASN A 1 396 ? 10.124 -16.006 -0.676 1.00 97.12 396 ASN A CA 1
ATOM 3112 C C . ASN A 1 396 ? 9.618 -15.936 0.775 1.00 97.12 396 ASN A C 1
ATOM 3114 O O . ASN A 1 396 ? 8.640 -16.591 1.126 1.00 97.12 396 ASN A O 1
ATOM 3118 N N . TRP A 1 397 ? 10.265 -15.130 1.615 1.00 98.56 397 TRP A N 1
ATOM 3119 C CA . TRP A 1 397 ? 9.859 -14.931 3.000 1.00 98.56 397 TRP A CA 1
ATOM 3120 C C . TRP A 1 397 ? 8.576 -14.103 3.101 1.00 98.56 397 TRP A C 1
ATOM 3122 O O . TRP A 1 397 ? 7.687 -14.470 3.867 1.00 98.56 397 TRP A O 1
ATOM 3132 N N . VAL A 1 398 ? 8.442 -13.040 2.301 1.00 98.75 398 VAL A N 1
ATOM 3133 C CA . VAL A 1 398 ? 7.201 -12.256 2.208 1.00 98.75 398 VAL A CA 1
ATOM 3134 C C . VAL A 1 398 ? 6.046 -13.153 1.766 1.00 98.75 398 VAL A C 1
ATOM 3136 O O . VAL A 1 398 ? 4.982 -13.119 2.377 1.00 98.75 398 VAL A O 1
ATOM 3139 N N . GLU A 1 399 ? 6.251 -14.011 0.767 1.00 98.00 399 GLU A N 1
ATOM 3140 C CA . GLU A 1 399 ? 5.227 -14.941 0.295 1.00 98.00 399 GLU A CA 1
ATOM 3141 C C . GLU A 1 399 ? 4.838 -15.965 1.377 1.00 98.00 399 GLU A C 1
ATOM 3143 O O . GLU A 1 399 ? 3.655 -16.250 1.551 1.00 98.00 399 GLU A O 1
ATOM 3148 N N . ASP A 1 400 ? 5.791 -16.489 2.156 1.00 97.94 400 ASP A N 1
ATOM 3149 C CA . ASP A 1 400 ? 5.495 -17.376 3.293 1.00 97.94 400 ASP A CA 1
ATOM 3150 C C . ASP A 1 400 ? 4.687 -16.665 4.394 1.00 97.94 400 ASP A C 1
ATOM 3152 O O . ASP A 1 400 ? 3.775 -17.255 4.983 1.00 97.94 400 ASP A O 1
ATOM 3156 N N . VAL A 1 401 ? 4.987 -15.390 4.657 1.00 98.69 401 VAL A N 1
ATOM 3157 C CA . VAL A 1 401 ? 4.216 -14.543 5.580 1.00 98.69 401 VAL A CA 1
ATOM 3158 C C . VAL A 1 401 ? 2.802 -14.315 5.041 1.00 98.69 401 VAL A C 1
ATOM 3160 O O . VAL A 1 401 ? 1.838 -14.496 5.783 1.00 98.69 401 VAL A O 1
ATOM 3163 N N . VAL A 1 402 ? 2.653 -13.990 3.753 1.00 97.75 402 VAL A N 1
ATOM 3164 C CA . VAL A 1 402 ? 1.350 -13.805 3.093 1.00 97.75 402 VAL A CA 1
ATOM 3165 C C . VAL A 1 402 ? 0.530 -15.092 3.136 1.00 97.75 402 VAL A C 1
ATOM 3167 O O . VAL A 1 402 ? -0.617 -15.055 3.575 1.00 97.75 402 VAL A O 1
ATOM 3170 N N . LYS A 1 403 ? 1.112 -16.242 2.766 1.00 95.38 403 LYS A N 1
ATOM 3171 C CA . LYS A 1 403 ? 0.459 -17.565 2.816 1.00 95.38 403 LYS A CA 1
ATOM 3172 C C . LYS A 1 403 ? -0.075 -17.884 4.206 1.00 95.38 403 LYS A C 1
ATOM 3174 O O . LYS A 1 403 ? -1.181 -18.408 4.342 1.00 95.38 403 LYS A O 1
ATOM 3179 N N . TYR A 1 404 ? 0.701 -17.576 5.242 1.00 97.44 404 TYR A N 1
ATOM 3180 C CA . TYR A 1 404 ? 0.237 -17.738 6.609 1.00 97.44 404 TYR A CA 1
ATOM 3181 C C . TYR A 1 404 ? -0.876 -16.739 6.946 1.00 97.44 404 TYR A C 1
ATOM 3183 O O . TYR A 1 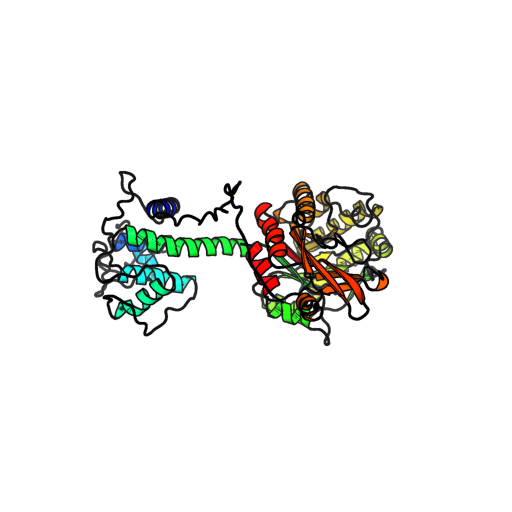404 ? -1.917 -17.154 7.454 1.00 97.44 404 TYR A O 1
ATOM 3191 N N . ALA A 1 405 ? -0.709 -15.458 6.618 1.00 97.81 405 ALA A N 1
ATOM 3192 C CA . ALA A 1 405 ? -1.691 -14.420 6.908 1.00 97.81 405 ALA A CA 1
ATOM 3193 C C . ALA A 1 405 ? -3.059 -14.712 6.274 1.00 97.81 405 ALA A C 1
ATOM 3195 O O . ALA A 1 405 ? -4.052 -14.712 6.995 1.00 97.81 405 ALA A O 1
ATOM 3196 N N . VAL A 1 406 ? -3.122 -15.080 4.988 1.00 90.75 406 VAL A N 1
ATOM 3197 C CA . VAL A 1 406 ? -4.388 -15.435 4.304 1.00 90.75 406 VAL A CA 1
ATOM 3198 C C . VAL A 1 406 ? -5.035 -16.713 4.845 1.00 90.75 406 VAL A C 1
ATOM 3200 O O . VAL A 1 406 ? -6.210 -16.966 4.599 1.00 90.75 406 VAL A O 1
ATOM 3203 N N . SER A 1 407 ? -4.285 -17.547 5.577 1.00 90.56 407 SER A N 1
ATOM 3204 C CA . SER A 1 407 ? -4.851 -18.712 6.268 1.00 90.56 407 SER A CA 1
ATOM 3205 C C . SER A 1 407 ? -5.555 -18.351 7.581 1.00 90.56 407 SER A C 1
ATOM 3207 O O . SER A 1 407 ? -6.267 -19.191 8.129 1.00 90.56 407 SER A O 1
ATOM 3209 N N . GLN A 1 408 ? -5.324 -17.139 8.100 1.00 94.06 408 GLN A N 1
ATOM 3210 C CA . GLN A 1 408 ? -5.826 -16.663 9.393 1.00 94.06 408 GLN A CA 1
ATOM 3211 C C . GLN A 1 408 ? -6.766 -15.457 9.262 1.00 94.06 408 GLN A C 1
ATOM 3213 O O . GLN A 1 408 ? -7.673 -15.309 10.071 1.00 94.06 408 GLN A O 1
ATOM 3218 N N . ILE A 1 409 ? -6.539 -14.593 8.273 1.00 91.62 409 ILE A N 1
ATOM 3219 C CA . ILE A 1 409 ? -7.210 -13.306 8.079 1.00 91.62 409 ILE A CA 1
ATOM 3220 C C . ILE A 1 409 ? -7.899 -13.327 6.714 1.00 91.62 409 ILE A C 1
ATOM 3222 O O . ILE A 1 409 ? -7.334 -13.837 5.743 1.00 91.62 409 ILE A O 1
ATOM 3226 N N . ASP A 1 410 ? -9.092 -12.736 6.620 1.00 83.31 410 ASP A N 1
ATOM 3227 C CA . ASP A 1 410 ? -9.734 -12.497 5.328 1.00 83.31 410 ASP A CA 1
ATOM 3228 C C . ASP A 1 410 ? -8.789 -11.697 4.419 1.00 83.31 410 ASP A C 1
ATOM 3230 O O . ASP A 1 410 ? -8.330 -10.608 4.765 1.00 83.31 410 ASP A O 1
ATOM 3234 N N . TYR A 1 411 ? -8.480 -12.249 3.245 1.00 83.94 411 TYR A N 1
ATOM 3235 C CA . TYR A 1 411 ? -7.439 -11.726 2.354 1.00 83.94 411 TYR A CA 1
ATOM 3236 C C . TYR A 1 411 ? -7.633 -10.237 2.011 1.00 83.94 411 TYR A C 1
ATOM 3238 O O . TYR A 1 411 ? -6.669 -9.475 1.958 1.00 83.94 411 TYR A O 1
ATOM 3246 N N . ASN A 1 412 ? -8.886 -9.792 1.875 1.00 88.50 412 ASN A N 1
ATOM 3247 C CA . ASN A 1 412 ? -9.267 -8.415 1.559 1.00 88.50 412 ASN A CA 1
ATOM 3248 C C . ASN A 1 412 ? -9.094 -7.425 2.726 1.00 88.50 412 ASN A C 1
ATOM 3250 O O . ASN A 1 412 ? -9.471 -6.264 2.586 1.00 88.50 412 ASN A O 1
ATOM 3254 N N . LYS A 1 413 ? -8.503 -7.855 3.847 1.00 97.00 413 LYS A N 1
ATOM 3255 C CA . LYS A 1 413 ? -8.072 -6.998 4.962 1.00 97.00 413 LYS A CA 1
ATOM 3256 C C . LYS A 1 413 ? -6.551 -6.897 5.103 1.00 97.00 413 LYS A C 1
ATOM 3258 O O . LYS A 1 413 ? -6.063 -6.193 5.981 1.00 97.00 413 LYS A O 1
ATOM 3263 N N . ILE A 1 414 ? -5.780 -7.613 4.290 1.00 98.38 414 ILE A N 1
ATOM 3264 C CA . ILE A 1 414 ? -4.326 -7.716 4.456 1.00 98.38 414 ILE A CA 1
ATOM 3265 C C . ILE A 1 414 ? -3.615 -6.655 3.615 1.00 98.38 414 ILE A C 1
ATOM 3267 O O . ILE A 1 414 ? -3.819 -6.586 2.402 1.00 98.38 414 ILE A O 1
ATOM 3271 N N . LEU A 1 415 ? -2.738 -5.874 4.249 1.00 98.81 415 LEU A N 1
ATOM 3272 C CA . LEU A 1 415 ? -1.812 -4.957 3.583 1.00 98.81 415 LEU A CA 1
ATOM 3273 C C . LEU A 1 415 ? -0.387 -5.493 3.722 1.00 98.81 415 LEU A C 1
ATOM 3275 O O . LEU A 1 415 ? 0.078 -5.689 4.844 1.00 98.81 415 LEU A O 1
ATOM 3279 N N . ILE A 1 416 ? 0.323 -5.705 2.615 1.00 98.31 416 ILE A N 1
ATOM 3280 C CA . ILE A 1 416 ? 1.741 -6.104 2.675 1.00 98.31 416 ILE A CA 1
ATOM 3281 C C . ILE A 1 416 ? 2.638 -4.888 2.903 1.00 98.31 416 ILE A C 1
ATOM 3283 O O . ILE A 1 416 ? 2.346 -3.801 2.415 1.00 98.31 416 ILE A O 1
ATOM 3287 N N . GLY A 1 417 ? 3.721 -5.046 3.652 1.00 98.56 417 GLY A N 1
ATOM 3288 C CA . GLY A 1 417 ? 4.718 -4.012 3.919 1.00 98.56 417 GLY A CA 1
ATOM 3289 C C . GLY A 1 417 ? 5.873 -4.053 2.928 1.00 98.56 417 GLY A C 1
ATOM 3290 O O . GLY A 1 417 ? 6.522 -5.089 2.792 1.00 98.56 417 GLY A O 1
ATOM 3291 N N . ILE A 1 418 ? 6.173 -2.916 2.298 1.00 98.31 418 ILE A N 1
ATOM 3292 C CA . ILE A 1 418 ? 7.330 -2.733 1.416 1.00 98.31 418 ILE A CA 1
ATOM 3293 C C . ILE A 1 418 ? 8.269 -1.671 2.009 1.00 98.31 418 ILE A C 1
ATOM 3295 O O . ILE A 1 418 ? 7.832 -0.537 2.246 1.00 98.31 418 ILE A O 1
ATOM 3299 N N . PRO A 1 419 ? 9.559 -1.996 2.224 1.00 98.06 419 PRO A N 1
ATOM 3300 C CA . PRO A 1 419 ? 10.528 -1.029 2.707 1.00 98.06 419 PRO A CA 1
ATOM 3301 C C . PRO A 1 419 ? 11.046 -0.162 1.550 1.00 98.06 419 PRO A C 1
ATOM 3303 O O . PRO A 1 419 ? 11.479 -0.654 0.512 1.00 98.06 419 PRO A O 1
ATOM 3306 N N . SER A 1 420 ? 11.083 1.154 1.739 1.00 97.00 420 SER A N 1
ATOM 3307 C CA . SER A 1 420 ? 11.776 2.108 0.864 1.00 97.00 420 SER A CA 1
ATOM 3308 C C . SER A 1 420 ? 13.220 2.353 1.330 1.00 97.00 420 SER A C 1
ATOM 3310 O O . SER A 1 420 ? 13.749 3.468 1.232 1.00 97.00 420 SER A O 1
ATOM 3312 N N . TYR A 1 421 ? 13.837 1.344 1.933 1.00 97.88 421 TYR A N 1
ATOM 3313 C CA . TYR A 1 421 ? 15.169 1.397 2.516 1.00 97.88 421 TYR A CA 1
ATOM 3314 C C . TYR A 1 421 ? 15.836 0.024 2.433 1.00 97.88 421 TYR A C 1
ATOM 3316 O O . TYR A 1 421 ? 15.206 -0.997 2.172 1.00 97.88 421 TYR A O 1
ATOM 3324 N N . GLY A 1 422 ? 17.140 0.035 2.648 1.00 98.12 422 GLY A N 1
ATOM 3325 C CA . GLY A 1 422 ? 17.974 -1.130 2.845 1.00 98.12 422 GLY A CA 1
ATOM 3326 C C . GLY A 1 422 ? 18.925 -0.904 4.012 1.00 98.12 422 GLY A C 1
ATOM 3327 O O . GLY A 1 422 ? 18.836 0.095 4.735 1.00 98.12 422 GLY A O 1
ATOM 3328 N N . TYR A 1 423 ? 19.897 -1.794 4.149 1.00 98.44 423 TYR A N 1
ATOM 3329 C CA . TYR A 1 423 ? 20.925 -1.696 5.176 1.00 98.44 423 TYR A CA 1
ATOM 3330 C C . TYR A 1 423 ? 22.311 -1.936 4.588 1.00 98.44 423 TYR A C 1
ATOM 3332 O O . TYR A 1 423 ? 22.499 -2.771 3.705 1.00 98.44 423 TYR A O 1
ATOM 3340 N N . ASP A 1 424 ? 23.276 -1.180 5.097 1.00 97.75 424 ASP A N 1
ATOM 3341 C CA . ASP A 1 424 ? 24.701 -1.282 4.815 1.00 97.75 424 ASP A CA 1
ATOM 3342 C C . ASP A 1 424 ? 25.400 -1.870 6.042 1.00 97.75 424 ASP A C 1
ATOM 3344 O O . ASP A 1 424 ? 25.435 -1.243 7.105 1.00 97.75 424 ASP A O 1
ATOM 3348 N N . TRP A 1 425 ? 25.937 -3.080 5.890 1.00 98.50 425 TRP A N 1
ATOM 3349 C CA . TRP A 1 425 ? 26.754 -3.742 6.896 1.00 98.50 425 TRP A CA 1
ATOM 3350 C C . TRP A 1 425 ? 28.227 -3.502 6.603 1.00 98.50 425 TRP A C 1
ATOM 3352 O O . TRP A 1 425 ? 28.735 -3.894 5.549 1.00 98.50 425 TRP A O 1
ATOM 3362 N N . ASN A 1 426 ? 28.930 -2.935 7.580 1.00 97.75 426 ASN A N 1
ATOM 3363 C CA . ASN A 1 426 ? 30.382 -2.883 7.564 1.00 97.75 426 ASN A CA 1
ATOM 3364 C C . ASN A 1 426 ? 30.918 -4.213 8.110 1.00 97.75 426 ASN A C 1
ATOM 3366 O O . ASN A 1 426 ? 30.702 -4.563 9.272 1.00 97.75 426 ASN A O 1
ATOM 3370 N N . LEU A 1 427 ? 31.607 -4.964 7.253 1.00 97.00 427 LEU A N 1
ATOM 3371 C CA . LEU A 1 427 ? 32.077 -6.317 7.549 1.00 97.00 427 LEU A CA 1
ATOM 3372 C C . LEU A 1 427 ? 33.276 -6.338 8.507 1.00 97.00 427 LEU A C 1
ATOM 3374 O O . LEU A 1 427 ? 33.555 -7.373 9.111 1.00 97.00 427 LEU A O 1
ATOM 3378 N N . ASP A 1 428 ? 33.944 -5.198 8.686 1.00 96.56 428 ASP A N 1
ATOM 3379 C CA . ASP A 1 428 ? 35.081 -5.040 9.594 1.00 96.56 428 ASP A CA 1
ATOM 3380 C C . ASP A 1 428 ? 34.687 -4.448 10.959 1.00 96.56 428 ASP A C 1
ATOM 3382 O O . ASP A 1 428 ? 35.395 -4.639 11.949 1.00 96.56 428 ASP A O 1
ATOM 3386 N N . ASP A 1 429 ? 33.578 -3.706 11.029 1.00 95.81 429 ASP A N 1
ATOM 3387 C CA . ASP A 1 429 ? 33.113 -2.994 12.219 1.00 95.81 429 ASP A CA 1
ATOM 3388 C C . ASP A 1 429 ? 31.585 -2.848 12.231 1.00 95.81 429 ASP A C 1
ATOM 3390 O O . ASP A 1 429 ? 31.025 -1.844 11.789 1.00 95.81 429 ASP A O 1
ATOM 3394 N N . SER A 1 430 ? 30.908 -3.833 12.825 1.00 94.94 430 SER A N 1
ATOM 3395 C CA . SER A 1 430 ? 29.441 -3.854 12.949 1.00 94.94 430 SER A CA 1
ATOM 3396 C C . SER A 1 430 ? 28.832 -2.629 13.649 1.00 94.94 430 SER A C 1
ATOM 3398 O O . SER A 1 430 ? 27.653 -2.345 13.452 1.00 94.94 430 SER A O 1
ATOM 3400 N N . SER A 1 431 ? 29.609 -1.858 14.427 1.00 95.25 431 SER A N 1
ATOM 3401 C CA . SER A 1 431 ? 29.107 -0.618 15.042 1.00 95.25 431 SER A CA 1
ATOM 3402 C C . SER A 1 431 ? 28.836 0.493 14.020 1.00 95.25 431 SER A C 1
ATOM 3404 O O . SER A 1 431 ? 28.192 1.489 14.345 1.00 95.25 431 SER A O 1
ATOM 3406 N N . LYS A 1 432 ? 29.310 0.316 12.779 1.00 95.69 432 LYS A N 1
ATOM 3407 C CA . LYS A 1 432 ? 29.090 1.219 11.645 1.00 95.69 432 LYS A CA 1
ATOM 3408 C C . LYS A 1 432 ? 27.978 0.763 10.699 1.00 95.69 432 LYS A C 1
ATOM 3410 O O . LYS A 1 432 ? 27.783 1.415 9.670 1.00 95.69 432 LYS A O 1
ATOM 3415 N N . ASN A 1 433 ? 27.271 -0.324 11.016 1.00 97.25 433 ASN A N 1
ATOM 3416 C CA . ASN A 1 433 ? 26.094 -0.729 10.252 1.00 97.25 433 ASN A CA 1
ATOM 3417 C C . ASN A 1 433 ? 25.058 0.401 10.261 1.00 97.25 433 ASN A C 1
ATOM 3419 O O . ASN A 1 433 ? 24.883 1.081 11.275 1.00 97.25 433 ASN A O 1
ATOM 3423 N N . LYS A 1 434 ? 24.373 0.621 9.139 1.00 96.25 434 LYS A N 1
ATOM 3424 C CA . LYS A 1 434 ? 23.434 1.743 9.004 1.00 96.25 434 LYS A CA 1
ATOM 3425 C C . LYS A 1 434 ? 22.329 1.472 7.995 1.00 96.25 434 LYS A C 1
ATOM 3427 O O . LYS A 1 434 ? 22.500 0.697 7.059 1.00 96.25 434 LYS A O 1
ATOM 3432 N N . THR A 1 435 ? 21.219 2.178 8.158 1.00 96.69 435 THR A N 1
ATOM 3433 C CA . THR A 1 435 ? 20.150 2.263 7.159 1.00 96.69 435 THR A CA 1
ATOM 3434 C C . THR A 1 435 ? 20.615 3.057 5.946 1.00 96.69 435 THR A C 1
ATOM 3436 O O . THR A 1 435 ? 21.294 4.075 6.089 1.00 96.69 435 THR A O 1
ATOM 3439 N N . ILE A 1 436 ? 20.215 2.608 4.759 1.00 95.19 436 ILE A N 1
ATOM 3440 C CA . ILE A 1 436 ? 20.362 3.335 3.499 1.00 95.19 436 ILE A CA 1
ATOM 3441 C C . ILE A 1 436 ? 18.977 3.544 2.909 1.00 95.19 436 ILE A C 1
ATOM 3443 O O . ILE A 1 436 ? 18.263 2.581 2.645 1.00 95.19 436 ILE A O 1
ATOM 3447 N N . LEU A 1 437 ? 18.591 4.793 2.673 1.00 94.88 437 LEU A N 1
ATOM 3448 C CA . LEU A 1 437 ? 17.304 5.082 2.048 1.00 94.88 437 LEU A CA 1
ATOM 3449 C C . LEU A 1 437 ? 17.356 4.767 0.552 1.00 94.88 437 LEU A C 1
ATOM 3451 O O . LEU A 1 437 ? 18.397 4.940 -0.090 1.00 94.88 437 LEU A O 1
ATOM 3455 N N . TRP A 1 438 ? 16.221 4.383 -0.034 1.00 93.19 438 TRP A N 1
ATOM 3456 C CA . TRP A 1 438 ? 16.111 4.146 -1.477 1.00 93.19 438 TRP A CA 1
ATOM 3457 C C . TRP A 1 438 ? 16.652 5.326 -2.297 1.00 93.19 438 TRP A C 1
ATOM 3459 O O . TRP A 1 438 ? 17.436 5.158 -3.233 1.00 93.19 438 TRP A O 1
ATOM 3469 N N . SER A 1 439 ? 16.301 6.550 -1.896 1.00 88.06 439 SER A N 1
ATOM 3470 C CA . SER A 1 439 ? 16.762 7.792 -2.530 1.00 88.06 439 SER A CA 1
ATOM 3471 C C . SER A 1 439 ? 18.286 8.015 -2.475 1.00 88.06 439 SER A C 1
ATOM 3473 O O . SER A 1 439 ? 18.820 8.828 -3.235 1.00 88.06 439 SER A O 1
ATOM 3475 N N . GLU A 1 440 ? 19.012 7.293 -1.621 1.00 89.62 440 GLU A N 1
ATOM 3476 C CA . GLU A 1 440 ? 20.451 7.454 -1.399 1.00 89.62 440 GLU A CA 1
ATOM 3477 C C . GLU A 1 440 ? 21.305 6.372 -2.065 1.00 89.62 440 GLU A C 1
ATOM 3479 O O . GLU A 1 440 ? 22.512 6.577 -2.223 1.00 89.62 440 GLU A O 1
ATOM 3484 N N . LEU A 1 441 ? 20.703 5.267 -2.518 1.00 87.44 441 LEU A N 1
ATOM 3485 C CA . LEU A 1 441 ? 21.414 4.119 -3.099 1.00 87.44 441 LEU A CA 1
ATOM 3486 C C . LEU A 1 441 ? 22.328 4.505 -4.265 1.00 87.44 441 LEU A C 1
ATOM 3488 O O . LEU A 1 441 ? 23.476 4.060 -4.342 1.00 87.44 441 LEU A O 1
ATOM 3492 N N . SER A 1 442 ? 21.856 5.401 -5.136 1.00 86.06 442 SER A N 1
ATOM 3493 C CA . SER A 1 442 ? 22.636 5.878 -6.284 1.00 86.06 442 SER A CA 1
ATOM 3494 C C . SER A 1 442 ? 23.966 6.515 -5.867 1.00 86.06 442 SER A C 1
ATOM 3496 O O . SER A 1 442 ? 24.965 6.341 -6.562 1.00 86.06 442 SER A O 1
ATOM 3498 N N . LYS A 1 443 ? 24.024 7.177 -4.701 1.00 87.25 443 LYS A N 1
ATOM 3499 C CA . LYS A 1 443 ? 25.251 7.807 -4.189 1.00 87.25 443 LYS A CA 1
ATOM 3500 C C . LYS A 1 443 ? 26.308 6.768 -3.829 1.00 87.25 443 LYS A C 1
ATOM 3502 O O . LYS A 1 443 ? 27.492 7.016 -4.045 1.00 87.25 443 LYS A O 1
ATOM 3507 N N . ILE A 1 444 ? 25.908 5.614 -3.290 1.00 86.69 444 ILE A N 1
ATOM 3508 C CA . ILE A 1 444 ? 26.847 4.527 -2.969 1.00 86.69 444 ILE A CA 1
ATOM 3509 C C . ILE A 1 444 ? 27.471 4.002 -4.259 1.00 86.69 444 ILE A C 1
ATOM 3511 O O . ILE A 1 444 ? 28.696 3.899 -4.347 1.00 86.69 444 ILE A O 1
ATOM 3515 N N . MET A 1 445 ? 26.633 3.755 -5.270 1.00 83.94 445 MET A N 1
ATOM 3516 C CA . MET A 1 445 ? 27.058 3.240 -6.571 1.00 83.94 445 MET A CA 1
ATOM 3517 C C . MET A 1 445 ? 27.989 4.213 -7.307 1.00 83.94 445 MET A C 1
ATOM 3519 O O . MET A 1 445 ? 28.936 3.777 -7.957 1.00 83.94 445 MET A O 1
ATOM 3523 N N . THR A 1 446 ? 27.763 5.527 -7.198 1.00 86.81 446 THR A N 1
ATOM 3524 C CA . THR A 1 446 ? 28.610 6.530 -7.864 1.00 86.81 446 THR A CA 1
ATOM 3525 C C . THR A 1 446 ? 29.903 6.840 -7.117 1.00 86.81 446 THR A C 1
ATOM 3527 O O . THR A 1 446 ? 30.891 7.197 -7.753 1.00 86.81 446 THR A O 1
ATOM 3530 N N . ASN A 1 447 ? 29.911 6.749 -5.783 1.00 88.19 447 ASN A N 1
ATOM 3531 C CA . ASN A 1 447 ? 31.052 7.183 -4.969 1.00 88.19 447 ASN A CA 1
ATOM 3532 C C . ASN A 1 447 ? 32.113 6.094 -4.763 1.00 88.19 447 ASN A C 1
ATOM 3534 O O . ASN A 1 447 ? 33.215 6.413 -4.321 1.00 88.19 447 ASN A O 1
ATOM 3538 N N . ASN A 1 448 ? 31.805 4.832 -5.073 1.00 88.12 448 ASN A N 1
ATOM 3539 C CA . ASN A 1 448 ? 32.706 3.708 -4.837 1.00 88.12 448 ASN A CA 1
ATOM 3540 C C . ASN A 1 448 ? 32.966 2.937 -6.137 1.00 88.12 448 ASN A C 1
ATOM 3542 O O . ASN A 1 448 ? 32.151 2.121 -6.564 1.00 88.12 448 ASN A O 1
ATOM 3546 N N . GLU A 1 449 ? 34.139 3.141 -6.743 1.00 85.69 449 GLU A N 1
ATOM 3547 C CA . GLU A 1 449 ? 34.551 2.445 -7.979 1.00 85.69 449 GLU A CA 1
ATOM 3548 C C . GLU A 1 449 ? 34.652 0.914 -7.813 1.00 85.69 449 GLU A C 1
ATOM 3550 O O . GLU A 1 449 ? 34.619 0.175 -8.794 1.00 85.69 449 GLU A O 1
ATOM 3555 N N . SER A 1 450 ? 34.768 0.428 -6.572 1.00 89.69 450 SER A N 1
ATOM 3556 C CA . SER A 1 450 ? 34.829 -0.995 -6.215 1.00 89.69 450 SER A CA 1
ATOM 3557 C C . SER A 1 450 ? 33.463 -1.693 -6.190 1.00 89.69 450 SER A C 1
ATOM 3559 O O . SER A 1 450 ? 33.418 -2.908 -5.986 1.00 89.69 450 SER A O 1
ATOM 3561 N N . THR A 1 451 ? 32.366 -0.952 -6.399 1.00 94.94 451 THR A N 1
ATOM 3562 C CA . THR A 1 451 ? 30.996 -1.471 -6.295 1.00 94.94 451 THR A CA 1
ATOM 3563 C C . THR A 1 451 ? 30.751 -2.623 -7.267 1.00 94.94 451 THR A C 1
ATOM 3565 O O . THR A 1 451 ? 30.965 -2.505 -8.475 1.00 94.94 451 THR A O 1
ATOM 3568 N N . LYS A 1 452 ? 30.237 -3.737 -6.741 1.00 96.12 452 LYS A N 1
ATOM 3569 C CA . LYS A 1 452 ? 29.733 -4.877 -7.518 1.00 96.12 452 LYS A CA 1
ATOM 3570 C C . LYS A 1 452 ? 28.311 -5.186 -7.086 1.00 96.12 452 LYS A C 1
ATOM 3572 O O . LYS A 1 452 ? 28.064 -5.263 -5.889 1.00 96.12 452 LYS A O 1
ATOM 3577 N N . MET A 1 453 ? 27.417 -5.365 -8.053 1.00 95.75 453 MET A N 1
ATOM 3578 C CA . MET A 1 453 ? 25.996 -5.637 -7.827 1.00 95.75 453 MET A CA 1
ATOM 3579 C C . MET A 1 453 ? 25.676 -7.100 -8.121 1.00 95.75 453 MET A C 1
ATOM 3581 O O . MET A 1 453 ? 26.257 -7.701 -9.028 1.00 95.75 453 MET A O 1
ATOM 3585 N N . TYR A 1 454 ? 24.740 -7.640 -7.356 1.00 97.94 454 TYR A N 1
ATOM 3586 C CA . TYR A 1 454 ? 24.295 -9.022 -7.380 1.00 97.94 454 TYR A CA 1
ATOM 3587 C C . TYR A 1 454 ? 22.798 -9.077 -7.053 1.00 97.94 454 TYR A C 1
ATOM 3589 O O . TYR A 1 454 ? 22.215 -8.095 -6.591 1.00 97.94 454 TYR A O 1
ATOM 3597 N N . ARG A 1 455 ? 22.189 -10.243 -7.257 1.00 98.00 455 ARG A N 1
ATOM 3598 C CA . ARG A 1 455 ? 20.814 -10.538 -6.857 1.00 98.00 455 ARG A CA 1
ATOM 3599 C C . ARG A 1 455 ? 20.771 -11.935 -6.256 1.00 98.00 455 ARG A C 1
ATOM 3601 O O . ARG A 1 455 ? 21.405 -12.849 -6.785 1.00 98.00 455 ARG A O 1
ATOM 3608 N N . ASP A 1 456 ? 20.057 -12.085 -5.148 1.00 98.25 456 ASP A N 1
ATOM 3609 C CA . ASP A 1 456 ? 19.667 -13.402 -4.655 1.00 98.25 456 ASP A CA 1
ATOM 3610 C C . ASP A 1 456 ? 18.383 -13.839 -5.358 1.00 98.25 456 ASP A C 1
ATOM 3612 O O . ASP A 1 456 ? 17.362 -13.164 -5.261 1.00 98.25 456 ASP A O 1
ATOM 3616 N N . GLU A 1 457 ? 18.453 -14.950 -6.088 1.00 93.56 457 GLU A N 1
ATOM 3617 C CA . GLU A 1 457 ? 17.352 -15.449 -6.921 1.00 93.56 457 GLU A CA 1
ATOM 3618 C C . GLU A 1 457 ? 16.137 -15.889 -6.091 1.00 93.56 457 GLU A C 1
ATOM 3620 O O . GLU A 1 457 ? 15.002 -15.700 -6.511 1.00 93.56 457 GLU A O 1
ATOM 3625 N N . ALA A 1 458 ? 16.349 -16.474 -4.907 1.00 89.25 458 ALA A N 1
ATOM 3626 C CA . ALA A 1 458 ? 15.250 -17.000 -4.096 1.00 89.25 458 ALA A CA 1
ATOM 3627 C C . ALA A 1 458 ? 14.497 -15.881 -3.366 1.00 89.25 458 ALA A C 1
ATOM 3629 O O . ALA A 1 458 ? 13.274 -15.915 -3.261 1.00 89.25 458 ALA A O 1
ATOM 3630 N N . ALA A 1 459 ? 15.226 -14.889 -2.864 1.00 95.31 459 ALA A N 1
ATOM 3631 C CA . ALA A 1 459 ? 14.659 -13.713 -2.226 1.00 95.31 459 ALA A CA 1
ATOM 3632 C C . ALA A 1 459 ? 14.215 -12.642 -3.235 1.00 95.31 459 ALA A C 1
ATOM 3634 O O . ALA A 1 459 ? 13.608 -11.656 -2.825 1.00 95.31 459 ALA A O 1
ATOM 3635 N N . ASN A 1 460 ? 14.570 -12.781 -4.516 1.00 95.25 460 ASN A N 1
ATOM 3636 C CA . ASN A 1 460 ? 14.538 -11.701 -5.503 1.00 95.25 460 ASN A CA 1
ATOM 3637 C C . ASN A 1 460 ? 14.966 -10.345 -4.897 1.00 95.25 460 ASN A C 1
ATOM 3639 O O . ASN A 1 460 ? 14.292 -9.325 -5.032 1.00 95.25 460 ASN A O 1
ATOM 3643 N N . SER A 1 461 ? 16.068 -10.340 -4.146 1.00 97.62 461 SER A N 1
ATOM 3644 C CA . SER A 1 461 ? 16.566 -9.139 -3.472 1.00 97.62 461 SER A CA 1
ATOM 3645 C C . SER A 1 461 ? 17.933 -8.760 -4.023 1.00 97.62 461 SER A C 1
ATOM 3647 O O . SER A 1 461 ? 18.833 -9.612 -4.056 1.00 97.62 461 SER A O 1
ATOM 3649 N N . PRO A 1 462 ? 18.119 -7.506 -4.461 1.00 97.88 462 PRO A N 1
ATOM 3650 C CA . PRO A 1 462 ? 19.412 -7.043 -4.909 1.00 97.88 462 PRO A CA 1
ATOM 3651 C C . PRO A 1 462 ? 20.331 -6.765 -3.714 1.00 97.88 462 PRO A C 1
ATOM 3653 O O . PRO A 1 462 ? 19.914 -6.346 -2.630 1.00 97.88 462 PRO A O 1
ATOM 3656 N N . TYR A 1 463 ? 21.623 -6.973 -3.933 1.00 98.38 463 TYR A N 1
ATOM 3657 C CA . TYR A 1 463 ? 22.651 -6.545 -2.999 1.00 98.38 463 TYR A CA 1
ATOM 3658 C C . TYR A 1 463 ? 23.901 -6.096 -3.738 1.00 98.38 463 TYR A C 1
ATOM 3660 O O . TYR A 1 463 ? 24.165 -6.481 -4.878 1.00 98.38 463 TYR A O 1
ATOM 3668 N N . LEU A 1 464 ? 24.699 -5.266 -3.083 1.00 97.81 464 LEU A N 1
ATOM 3669 C CA . LEU A 1 464 ? 25.983 -4.835 -3.605 1.00 97.81 464 LEU A CA 1
ATOM 3670 C C . LEU A 1 464 ? 27.076 -4.972 -2.557 1.00 97.81 464 LEU A C 1
ATOM 3672 O O . LEU A 1 464 ? 26.818 -4.988 -1.358 1.00 97.81 464 LEU A O 1
ATOM 3676 N N . THR A 1 465 ? 28.314 -5.061 -3.023 1.00 97.94 465 THR A N 1
ATOM 3677 C CA . THR A 1 465 ? 29.506 -5.021 -2.174 1.00 97.94 465 THR A CA 1
ATOM 3678 C C . THR A 1 465 ? 30.404 -3.888 -2.622 1.00 97.94 465 THR A C 1
ATOM 3680 O O . THR A 1 465 ? 30.571 -3.702 -3.831 1.00 97.94 465 THR A O 1
ATOM 3683 N N . TYR A 1 466 ? 31.036 -3.190 -1.687 1.00 97.25 466 TYR A N 1
ATOM 3684 C CA . TYR A 1 466 ? 32.060 -2.197 -1.999 1.00 97.25 466 TYR A CA 1
ATOM 3685 C C . TYR A 1 466 ? 33.125 -2.141 -0.898 1.00 97.25 466 TYR A C 1
ATOM 3687 O O . TYR A 1 466 ? 32.947 -2.680 0.192 1.00 97.25 466 TYR A O 1
ATOM 3695 N N . THR A 1 467 ? 34.243 -1.489 -1.201 1.00 96.12 467 THR A N 1
ATOM 3696 C CA . THR A 1 467 ? 35.282 -1.140 -0.225 1.00 96.12 467 THR A CA 1
ATOM 3697 C C . THR A 1 467 ? 35.289 0.370 -0.045 1.00 96.12 467 THR A C 1
ATOM 3699 O O . THR A 1 467 ? 35.390 1.088 -1.044 1.00 96.12 467 THR A O 1
ATOM 3702 N N . ASP A 1 468 ? 35.167 0.844 1.196 1.00 93.88 468 ASP A N 1
ATOM 3703 C CA . ASP A 1 468 ? 35.128 2.273 1.511 1.00 93.88 468 ASP A CA 1
ATOM 3704 C C . ASP A 1 468 ? 36.514 2.944 1.388 1.00 93.88 468 ASP A C 1
ATOM 3706 O O . ASP A 1 468 ? 37.544 2.301 1.164 1.00 93.88 468 ASP A O 1
ATOM 3710 N N . ALA A 1 469 ? 36.564 4.268 1.559 1.00 91.50 469 ALA A N 1
ATOM 3711 C CA . ALA A 1 469 ? 37.809 5.039 1.469 1.00 91.50 469 ALA A CA 1
ATOM 3712 C C . ALA A 1 469 ? 38.857 4.683 2.547 1.00 91.50 469 ALA A C 1
ATOM 3714 O O . ALA A 1 469 ? 40.031 5.021 2.388 1.00 91.50 469 ALA A O 1
ATOM 3715 N N . ASN A 1 470 ? 38.452 4.019 3.634 1.00 93.88 470 ASN A N 1
ATOM 3716 C CA . ASN A 1 470 ? 39.338 3.537 4.693 1.00 93.88 470 ASN A CA 1
ATOM 3717 C C . ASN A 1 470 ? 39.823 2.100 4.440 1.00 93.88 470 ASN A C 1
ATOM 3719 O O . ASN A 1 470 ? 40.604 1.577 5.235 1.00 93.88 470 ASN A O 1
ATOM 3723 N N . GLY A 1 471 ? 39.392 1.474 3.341 1.00 95.12 471 GLY A N 1
ATOM 3724 C CA . GLY A 1 471 ? 39.713 0.092 3.012 1.00 95.12 471 GLY A CA 1
ATOM 3725 C C . GLY A 1 471 ? 38.815 -0.936 3.699 1.00 95.12 471 GLY A C 1
ATOM 3726 O O . GLY A 1 471 ? 39.180 -2.108 3.687 1.00 95.12 471 GLY A O 1
ATOM 3727 N N . GLN A 1 472 ? 37.691 -0.523 4.298 1.00 96.81 472 GLN A N 1
ATOM 3728 C CA . GLN A 1 472 ? 36.755 -1.430 4.962 1.00 96.81 472 GLN A CA 1
ATOM 3729 C C . GLN A 1 472 ? 35.791 -2.057 3.956 1.00 96.81 472 GLN A C 1
ATOM 3731 O O . GLN A 1 472 ? 35.339 -1.381 3.029 1.00 96.81 472 GLN A O 1
ATOM 3736 N N . GLU A 1 473 ? 35.463 -3.332 4.131 1.00 97.75 473 GLU A N 1
ATOM 3737 C CA . GLU A 1 473 ? 34.527 -4.053 3.269 1.00 97.75 473 GLU A CA 1
ATOM 3738 C C . GLU A 1 473 ? 33.079 -3.864 3.728 1.00 97.75 473 GLU A C 1
ATOM 3740 O O . GLU A 1 473 ? 32.763 -3.874 4.917 1.00 97.75 473 GLU A O 1
ATOM 3745 N N . HIS A 1 474 ? 32.186 -3.698 2.756 1.00 98.06 474 HIS A N 1
ATOM 3746 C CA . HIS A 1 474 ? 30.768 -3.456 2.975 1.00 98.06 474 HIS A CA 1
ATOM 3747 C C . HIS A 1 474 ? 29.908 -4.377 2.113 1.00 98.06 474 HIS A C 1
ATOM 3749 O O . HIS A 1 474 ? 30.248 -4.667 0.960 1.00 98.06 474 HIS A O 1
ATOM 3755 N N . ILE A 1 475 ? 28.755 -4.767 2.655 1.00 98.31 475 ILE A N 1
ATOM 3756 C CA . ILE A 1 475 ? 27.651 -5.375 1.909 1.00 98.31 475 ILE A CA 1
ATOM 3757 C C . ILE A 1 475 ? 26.370 -4.586 2.172 1.00 98.31 475 ILE A C 1
ATOM 3759 O O . ILE A 1 475 ? 26.028 -4.308 3.318 1.00 98.31 475 ILE A O 1
ATOM 3763 N N . VAL A 1 476 ? 25.656 -4.236 1.105 1.00 98.38 476 VAL A N 1
ATOM 3764 C CA . VAL A 1 476 ? 24.397 -3.493 1.171 1.00 98.38 476 VAL A CA 1
ATOM 3765 C C . VAL A 1 476 ? 23.297 -4.341 0.561 1.00 98.38 476 VAL A C 1
ATOM 3767 O O . VAL A 1 476 ? 23.381 -4.665 -0.622 1.00 98.38 476 VAL A O 1
ATOM 3770 N N . TRP A 1 477 ? 22.273 -4.667 1.344 1.00 98.56 477 TRP A N 1
ATOM 3771 C CA . TRP A 1 477 ? 21.028 -5.250 0.837 1.00 98.56 477 TRP A CA 1
ATOM 3772 C C . TRP A 1 477 ? 19.985 -4.155 0.729 1.00 98.56 477 TRP A C 1
ATOM 3774 O O . TRP A 1 477 ? 19.843 -3.344 1.645 1.00 98.56 477 TRP A O 1
ATOM 3784 N N . TYR A 1 478 ? 19.299 -4.103 -0.405 1.00 97.25 478 TYR A N 1
ATOM 3785 C CA . TYR A 1 478 ? 18.404 -3.007 -0.741 1.00 97.25 478 TYR A CA 1
ATOM 3786 C C . TYR A 1 478 ? 17.239 -3.494 -1.602 1.00 97.25 478 TYR A C 1
ATOM 3788 O O . TYR A 1 478 ? 17.127 -4.681 -1.889 1.00 97.25 478 TYR A O 1
ATOM 3796 N N . GLU A 1 479 ? 16.378 -2.566 -2.005 1.00 96.62 479 GLU A N 1
ATOM 3797 C CA . GLU A 1 479 ? 15.248 -2.815 -2.895 1.00 96.62 479 GLU A CA 1
ATOM 3798 C C . GLU A 1 479 ? 15.457 -2.092 -4.229 1.00 96.62 479 GLU A C 1
ATOM 3800 O O . GLU A 1 479 ? 16.003 -0.987 -4.265 1.00 96.62 479 GLU A O 1
ATOM 3805 N N . ASP A 1 480 ? 15.007 -2.689 -5.328 1.00 93.81 480 ASP A N 1
ATOM 3806 C CA . ASP A 1 480 ? 14.918 -2.031 -6.629 1.00 93.81 480 ASP A CA 1
ATOM 3807 C C . ASP A 1 480 ? 13.545 -2.241 -7.267 1.00 93.81 480 ASP A C 1
ATOM 3809 O O . ASP A 1 480 ? 12.644 -2.830 -6.677 1.00 93.81 480 ASP A O 1
ATOM 3813 N N . SER A 1 481 ? 13.339 -1.682 -8.461 1.00 93.56 481 SER A N 1
ATOM 3814 C CA . SER A 1 481 ? 12.026 -1.738 -9.100 1.00 93.56 481 SER A CA 1
ATOM 3815 C C . SER A 1 481 ? 11.563 -3.176 -9.353 1.00 93.56 481 SER A C 1
ATOM 3817 O O . SER A 1 481 ? 10.372 -3.427 -9.261 1.00 93.56 481 SER A O 1
ATOM 3819 N N . GLU A 1 482 ? 12.472 -4.111 -9.645 1.00 93.38 482 GLU A N 1
ATOM 3820 C CA . GLU A 1 482 ? 12.131 -5.520 -9.882 1.00 93.38 482 GLU A CA 1
ATOM 3821 C C . GLU A 1 482 ? 11.691 -6.201 -8.583 1.00 93.38 482 GLU A C 1
ATOM 3823 O O . GLU A 1 482 ? 10.634 -6.821 -8.554 1.00 93.38 482 GLU A O 1
ATOM 3828 N N . SER A 1 483 ? 12.431 -6.014 -7.483 1.00 95.56 483 SER A N 1
ATOM 3829 C CA . SER A 1 483 ? 12.043 -6.601 -6.195 1.00 95.56 483 SER A CA 1
ATOM 3830 C C . SER A 1 483 ? 10.746 -6.010 -5.635 1.00 95.56 483 SER A C 1
ATOM 3832 O O . SER A 1 483 ? 9.979 -6.724 -4.993 1.00 95.56 483 SER A O 1
ATOM 3834 N N . VAL A 1 484 ? 10.485 -4.719 -5.873 1.00 97.88 484 VAL A N 1
ATOM 3835 C CA . VAL A 1 484 ? 9.234 -4.063 -5.467 1.00 97.88 484 VAL A CA 1
ATOM 3836 C C . VAL A 1 484 ? 8.054 -4.572 -6.293 1.00 97.88 484 VAL A C 1
ATOM 3838 O O . VAL A 1 484 ? 7.046 -4.935 -5.694 1.00 97.88 484 VAL A O 1
ATOM 3841 N N . ILE A 1 485 ? 8.174 -4.636 -7.627 1.00 96.06 485 ILE A N 1
ATOM 3842 C CA . ILE A 1 485 ? 7.099 -5.132 -8.507 1.00 96.06 485 ILE A CA 1
ATOM 3843 C C . ILE A 1 485 ? 6.671 -6.534 -8.072 1.00 96.06 485 ILE A C 1
ATOM 3845 O O . ILE A 1 485 ? 5.511 -6.717 -7.725 1.00 96.06 485 ILE A O 1
ATOM 3849 N N . ASP A 1 486 ? 7.605 -7.482 -7.984 1.00 94.62 486 ASP A N 1
ATOM 3850 C CA . ASP A 1 486 ? 7.280 -8.884 -7.696 1.00 94.62 486 ASP A CA 1
ATOM 3851 C C . ASP A 1 486 ? 6.597 -9.080 -6.333 1.00 94.62 486 ASP A C 1
ATOM 3853 O O . ASP A 1 486 ? 5.758 -9.964 -6.165 1.00 94.62 486 ASP A O 1
ATOM 3857 N N . LYS A 1 487 ? 6.943 -8.259 -5.334 1.00 98.19 487 LYS A N 1
ATOM 3858 C CA . LYS A 1 487 ? 6.285 -8.311 -4.019 1.00 98.19 487 LYS A CA 1
ATOM 3859 C C . LYS A 1 487 ? 4.901 -7.692 -4.066 1.00 98.19 487 LYS A C 1
ATOM 3861 O O . LYS A 1 487 ? 3.989 -8.223 -3.443 1.00 98.19 487 LYS A O 1
ATOM 3866 N N . VAL A 1 488 ? 4.741 -6.579 -4.776 1.00 97.88 488 VAL A N 1
ATOM 3867 C CA . VAL A 1 488 ? 3.444 -5.912 -4.931 1.00 97.88 488 VAL A CA 1
ATOM 3868 C C . VAL A 1 488 ? 2.487 -6.777 -5.760 1.00 97.88 488 VAL A C 1
ATOM 3870 O O . VAL A 1 488 ? 1.319 -6.868 -5.400 1.00 97.88 488 VAL A O 1
ATOM 3873 N N . GLU A 1 489 ? 2.979 -7.534 -6.744 1.00 95.56 489 GLU A N 1
ATOM 3874 C CA . GLU A 1 489 ? 2.188 -8.514 -7.509 1.00 95.56 489 GLU A CA 1
ATOM 3875 C C . GLU A 1 489 ? 1.564 -9.612 -6.620 1.00 95.56 489 GLU A C 1
ATOM 3877 O O . GLU A 1 489 ? 0.534 -10.189 -6.979 1.00 95.56 489 GLU A O 1
ATOM 3882 N N . LEU A 1 490 ? 2.104 -9.874 -5.416 1.00 91.94 490 LEU A N 1
ATOM 3883 C CA . LEU A 1 490 ? 1.467 -10.778 -4.444 1.00 91.94 490 LEU A CA 1
ATOM 3884 C C . LEU A 1 490 ? 0.059 -10.307 -4.044 1.00 91.94 490 LEU A C 1
ATOM 3886 O O . LEU A 1 490 ? -0.766 -11.119 -3.626 1.00 91.94 490 LEU A O 1
ATOM 3890 N N . ILE A 1 491 ? -0.234 -9.011 -4.170 1.00 95.38 491 ILE A N 1
ATOM 3891 C CA . ILE A 1 491 ? -1.550 -8.445 -3.865 1.00 95.38 491 ILE A CA 1
ATOM 3892 C C . ILE A 1 491 ? -2.599 -9.003 -4.813 1.00 95.38 491 ILE A C 1
ATOM 3894 O O . ILE A 1 491 ? -3.640 -9.452 -4.342 1.00 95.38 491 ILE A O 1
ATOM 3898 N N . ASP A 1 492 ? -2.338 -9.023 -6.118 1.00 87.62 492 ASP A N 1
ATOM 3899 C CA . ASP A 1 492 ? -3.274 -9.620 -7.071 1.00 87.62 492 ASP A CA 1
ATOM 3900 C C . ASP A 1 492 ? -3.296 -11.148 -6.930 1.00 87.62 492 ASP A C 1
ATOM 3902 O O . ASP A 1 492 ? -4.361 -11.746 -6.763 1.00 87.62 492 ASP A O 1
ATOM 3906 N N . GLN A 1 493 ? -2.118 -11.781 -6.843 1.00 82.69 493 GLN A N 1
ATOM 3907 C CA . GLN A 1 493 ? -1.997 -13.242 -6.740 1.00 82.69 493 GLN A CA 1
ATOM 3908 C C . GLN A 1 493 ? -2.783 -13.843 -5.564 1.00 82.69 493 GLN A C 1
ATOM 3910 O O . GLN A 1 493 ? -3.324 -14.945 -5.682 1.00 82.69 493 GLN A O 1
ATOM 3915 N N . TYR A 1 494 ? -2.847 -13.133 -4.434 1.00 83.00 494 TYR A N 1
ATOM 3916 C CA . TYR A 1 494 ? -3.553 -13.567 -3.225 1.00 83.00 494 TYR A CA 1
ATOM 3917 C C . TYR A 1 494 ? -4.839 -12.770 -2.947 1.00 83.00 494 TYR A C 1
ATOM 3919 O O . TYR A 1 494 ? -5.490 -12.996 -1.926 1.00 83.00 494 TYR A O 1
ATOM 3927 N N . GLY A 1 495 ? -5.229 -11.855 -3.840 1.00 83.19 495 GLY A N 1
ATOM 3928 C CA . GLY A 1 495 ? -6.422 -11.016 -3.706 1.00 83.19 495 GLY A CA 1
ATOM 3929 C C . GLY A 1 495 ? -6.365 -9.974 -2.580 1.00 83.19 495 GLY A C 1
ATOM 3930 O O . GLY A 1 495 ? -7.412 -9.466 -2.188 1.00 83.19 495 GLY A O 1
ATOM 3931 N N . LEU A 1 496 ? -5.182 -9.646 -2.055 1.00 93.88 496 LEU A N 1
ATOM 3932 C CA . LEU A 1 496 ? -4.981 -8.846 -0.841 1.00 93.88 496 LEU A CA 1
ATOM 3933 C C . LEU A 1 496 ? -5.594 -7.439 -0.929 1.00 93.88 496 LEU A C 1
ATOM 3935 O O . LEU A 1 496 ? -5.861 -6.923 -2.016 1.00 93.88 496 LEU A O 1
ATOM 3939 N N . ALA A 1 497 ? -5.787 -6.794 0.221 1.00 95.94 497 ALA A N 1
ATOM 3940 C CA . ALA A 1 497 ? -6.383 -5.460 0.300 1.00 95.94 497 ALA A CA 1
ATOM 3941 C C . ALA A 1 497 ? -5.503 -4.367 -0.320 1.00 95.94 497 ALA A C 1
ATOM 3943 O O . ALA A 1 497 ? -6.020 -3.363 -0.805 1.00 95.94 497 ALA A O 1
ATOM 3944 N N . GLY A 1 498 ? -4.180 -4.542 -0.291 1.00 97.56 498 GLY A N 1
ATOM 3945 C CA . GLY A 1 498 ? -3.258 -3.569 -0.858 1.00 97.56 498 GLY A CA 1
ATOM 3946 C C . GLY A 1 498 ? -1.850 -3.611 -0.274 1.00 97.56 498 GLY A C 1
ATOM 3947 O O . GLY A 1 498 ? -1.393 -4.627 0.253 1.00 97.56 498 GLY A O 1
ATOM 3948 N N . VAL A 1 499 ? -1.161 -2.480 -0.388 1.00 98.25 499 VAL A N 1
ATOM 3949 C CA . VAL A 1 499 ? 0.240 -2.282 -0.009 1.00 98.25 499 VAL A CA 1
ATOM 3950 C C . VAL A 1 499 ? 0.368 -1.191 1.047 1.00 98.25 499 VAL A C 1
ATOM 3952 O O . VAL A 1 499 ? -0.379 -0.214 1.072 1.00 98.25 499 VAL A O 1
ATOM 3955 N N . SER A 1 500 ? 1.366 -1.340 1.905 1.00 98.69 500 SER A N 1
ATOM 3956 C CA . SER A 1 500 ? 1.852 -0.328 2.825 1.00 98.69 500 SER A CA 1
ATOM 3957 C C . SER A 1 500 ? 3.333 -0.042 2.565 1.00 98.69 500 SER A C 1
ATOM 3959 O O . SER A 1 500 ? 4.110 -0.955 2.290 1.00 98.69 500 SER A O 1
ATOM 3961 N N . VAL A 1 501 ? 3.726 1.229 2.622 1.00 98.44 501 VAL A N 1
ATOM 3962 C CA . VAL A 1 501 ? 5.084 1.691 2.305 1.00 98.44 501 VAL A CA 1
ATOM 3963 C C . VAL A 1 501 ? 5.705 2.343 3.531 1.00 98.44 501 VAL A C 1
ATOM 3965 O O . VAL A 1 501 ? 5.239 3.397 3.978 1.00 98.44 501 VAL A O 1
ATOM 3968 N N . TRP A 1 502 ? 6.795 1.752 4.022 1.00 97.75 502 TRP A N 1
ATOM 3969 C CA . TRP A 1 502 ? 7.664 2.355 5.031 1.00 97.75 502 TRP A CA 1
ATOM 3970 C C . TRP A 1 502 ? 8.954 2.844 4.364 1.00 97.75 502 TRP A C 1
ATOM 3972 O O . TRP A 1 502 ? 9.818 2.046 4.020 1.00 97.75 502 TRP A O 1
ATOM 3982 N N . GLU A 1 503 ? 9.157 4.130 4.109 1.00 95.06 503 GLU A N 1
ATOM 3983 C CA . GLU A 1 503 ? 8.346 5.296 4.470 1.00 95.06 503 GLU A CA 1
ATOM 3984 C C . GLU A 1 503 ? 8.376 6.338 3.345 1.00 95.06 503 GLU A C 1
ATOM 3986 O O . GLU A 1 503 ? 9.311 6.410 2.538 1.00 95.06 503 GLU A O 1
ATOM 3991 N N . ILE A 1 504 ? 7.379 7.220 3.304 1.00 93.75 504 ILE A N 1
ATOM 3992 C CA . ILE A 1 504 ? 7.378 8.289 2.301 1.00 93.75 504 ILE A CA 1
ATOM 3993 C C . ILE A 1 504 ? 8.386 9.387 2.640 1.00 93.75 504 ILE A C 1
ATOM 3995 O O . ILE A 1 504 ? 8.625 9.722 3.801 1.00 93.75 504 ILE A O 1
ATOM 3999 N N . GLY A 1 505 ? 8.958 9.999 1.604 1.00 89.81 505 GLY A N 1
ATOM 4000 C CA . GLY A 1 505 ? 10.086 10.930 1.735 1.00 89.81 505 GLY A CA 1
ATOM 4001 C C . GLY A 1 505 ? 11.452 10.256 1.604 1.00 89.81 505 GLY A C 1
ATOM 4002 O O . GLY A 1 505 ? 12.454 10.943 1.415 1.00 89.81 505 GLY A O 1
ATOM 4003 N N . SER A 1 506 ? 11.488 8.923 1.624 1.00 89.25 506 SER A N 1
ATOM 4004 C CA . SER A 1 506 ? 12.683 8.117 1.348 1.00 89.25 506 SER A CA 1
ATOM 4005 C C . SER A 1 506 ? 12.667 7.497 -0.066 1.00 89.25 506 SER A C 1
ATOM 4007 O O . SER A 1 506 ? 13.673 6.938 -0.502 1.00 89.25 506 SER A O 1
ATOM 4009 N N . THR A 1 507 ? 11.564 7.675 -0.803 1.00 90.44 507 THR A N 1
ATOM 4010 C CA . THR A 1 507 ? 11.248 7.149 -2.148 1.00 90.44 507 THR A CA 1
ATOM 4011 C C . THR A 1 507 ? 11.619 8.108 -3.298 1.00 90.44 507 THR A C 1
ATOM 4013 O O . THR A 1 507 ? 11.998 9.256 -3.072 1.00 90.44 507 THR A O 1
ATOM 4016 N N . ASN A 1 508 ? 11.455 7.671 -4.554 1.00 87.00 508 ASN A N 1
ATOM 4017 C CA . ASN A 1 508 ? 11.505 8.511 -5.765 1.00 87.00 508 ASN A CA 1
ATOM 4018 C C . ASN A 1 508 ? 10.534 7.990 -6.853 1.00 87.00 508 ASN A C 1
ATOM 4020 O O . ASN A 1 508 ? 9.860 6.987 -6.621 1.00 87.00 508 ASN A O 1
ATOM 4024 N N . ASP A 1 509 ? 10.504 8.622 -8.035 1.00 85.69 509 ASP A N 1
ATOM 4025 C CA . ASP A 1 509 ? 9.644 8.225 -9.166 1.00 85.69 509 ASP A CA 1
ATOM 4026 C C . ASP A 1 509 ? 9.770 6.733 -9.515 1.00 85.69 509 ASP A C 1
ATOM 4028 O O . ASP A 1 509 ? 8.779 6.074 -9.808 1.00 85.69 509 ASP A O 1
ATOM 4032 N N . GLY A 1 510 ? 10.984 6.174 -9.451 1.00 85.62 510 GLY A N 1
ATOM 4033 C CA . GLY A 1 510 ? 11.232 4.765 -9.767 1.00 85.62 510 GLY A CA 1
ATOM 4034 C C . GLY A 1 510 ? 10.651 3.786 -8.744 1.00 85.62 510 GLY A C 1
ATOM 4035 O O . GLY A 1 510 ? 10.324 2.661 -9.114 1.00 85.62 510 GLY A O 1
ATOM 4036 N N . PHE A 1 511 ? 10.512 4.203 -7.481 1.00 93.00 511 PHE A N 1
ATOM 4037 C CA . PHE A 1 511 ? 9.831 3.414 -6.453 1.00 93.00 511 PHE A CA 1
ATOM 4038 C C . PHE A 1 511 ? 8.320 3.401 -6.699 1.00 93.00 511 PHE A C 1
ATOM 4040 O O . PHE A 1 511 ? 7.721 2.335 -6.783 1.00 93.00 511 PHE A O 1
ATOM 4047 N N . TRP A 1 512 ? 7.707 4.575 -6.875 1.00 92.88 512 TRP A N 1
ATOM 4048 C CA . TRP A 1 512 ? 6.258 4.669 -7.073 1.00 92.88 512 TRP A CA 1
ATOM 4049 C C . TRP A 1 512 ? 5.807 4.060 -8.397 1.00 92.88 512 TRP A C 1
ATOM 4051 O O . TRP A 1 512 ? 4.819 3.342 -8.407 1.00 92.88 512 TRP A O 1
ATOM 4061 N N . ALA A 1 513 ? 6.585 4.212 -9.472 1.00 87.94 513 ALA A N 1
ATOM 4062 C CA . ALA A 1 513 ? 6.320 3.511 -10.726 1.00 87.94 513 ALA A CA 1
ATOM 4063 C C . ALA A 1 513 ? 6.396 1.979 -10.578 1.00 87.94 513 ALA A C 1
ATOM 4065 O O . ALA A 1 513 ? 5.694 1.261 -11.285 1.00 87.94 513 ALA A O 1
ATOM 4066 N N . ALA A 1 514 ? 7.243 1.462 -9.679 1.00 91.00 514 ALA A N 1
ATOM 4067 C CA . ALA A 1 514 ? 7.313 0.031 -9.390 1.00 91.00 514 ALA A CA 1
ATOM 4068 C C . ALA A 1 514 ? 6.096 -0.447 -8.584 1.00 91.00 514 ALA A C 1
ATOM 4070 O O . ALA A 1 514 ? 5.528 -1.481 -8.918 1.00 91.00 514 ALA A O 1
ATOM 4071 N N . VAL A 1 515 ? 5.664 0.328 -7.581 1.00 95.19 515 VAL A N 1
ATOM 4072 C CA . VAL A 1 515 ? 4.429 0.056 -6.828 1.00 95.19 515 VAL A CA 1
ATOM 4073 C C . VAL A 1 515 ? 3.216 0.085 -7.755 1.00 95.19 515 VAL A C 1
ATOM 4075 O O . VAL A 1 515 ? 2.460 -0.875 -7.791 1.00 95.19 515 VAL A O 1
ATOM 4078 N N . GLU A 1 516 ? 3.054 1.144 -8.549 1.00 91.25 516 GLU A N 1
ATOM 4079 C CA . GLU A 1 516 ? 1.956 1.261 -9.512 1.00 91.25 516 GLU A CA 1
ATOM 4080 C C . GLU A 1 516 ? 1.947 0.096 -10.487 1.00 91.25 516 GLU A C 1
ATOM 4082 O O . GLU A 1 516 ? 0.887 -0.460 -10.731 1.00 91.25 516 GLU A O 1
ATOM 4087 N N . LYS A 1 517 ? 3.115 -0.285 -11.017 1.00 87.00 517 LYS A N 1
ATOM 4088 C CA . LYS A 1 517 ? 3.231 -1.392 -11.963 1.00 87.00 517 LYS A CA 1
ATOM 4089 C C . LYS A 1 517 ? 2.894 -2.744 -11.337 1.00 87.00 517 LYS A C 1
ATOM 4091 O O . LYS A 1 517 ? 2.258 -3.539 -12.008 1.00 87.00 517 LYS A O 1
ATOM 4096 N N . GLY A 1 518 ? 3.321 -3.011 -10.104 1.00 87.44 518 GLY A N 1
ATOM 4097 C CA . GLY A 1 518 ? 2.992 -4.269 -9.427 1.00 87.44 518 GLY A CA 1
ATOM 4098 C C . GLY A 1 518 ? 1.522 -4.377 -9.009 1.00 87.44 518 GLY A C 1
ATOM 4099 O O . GLY A 1 518 ? 1.066 -5.466 -8.684 1.00 87.44 518 GLY A O 1
ATOM 4100 N N . LEU A 1 519 ? 0.786 -3.259 -8.989 1.00 87.38 519 LEU A N 1
ATOM 4101 C CA . LEU A 1 519 ? -0.660 -3.239 -8.754 1.00 87.38 519 LEU A CA 1
ATOM 4102 C C . LEU A 1 519 ? -1.490 -3.466 -10.034 1.00 87.38 519 LEU A C 1
ATOM 4104 O O . LEU A 1 519 ? -2.707 -3.581 -9.912 1.00 87.38 519 LEU A O 1
ATOM 4108 N N . GLN A 1 520 ? -0.873 -3.496 -11.225 1.00 76.88 520 GLN A N 1
ATOM 4109 C CA . GLN A 1 520 ? -1.533 -3.762 -12.521 1.00 76.88 520 GLN A CA 1
ATOM 4110 C C . GLN A 1 520 ? -1.493 -5.249 -12.849 1.00 76.88 520 GLN A C 1
ATOM 4112 O O . GLN A 1 520 ? -2.464 -5.715 -13.488 1.00 76.88 520 GLN A O 1
#

pLDDT: mean 89.83, std 15.9, range [26.27, 98.94]

Secondary structure (DSSP, 8-state):
-----------S------------PPPPHHHHHHHHHHTTSS---TTS---TTSB-BHHHHHHHHHHHTT---SS--SS-SSTT--TTSTTHHHHHHHHHTTS---SBTTB--TTSBPBHHHHHHHHHHHHHHHH-----SS---SSB--TTTHHHHHHHHHTTSS---SBSSSBPBHHHHHHHHHHHHHHHHHHHHTTGGGGSEEEEEE---SSS--HHHHHHHHSTTT-SEEEEEEEEE-TTS-EEE---HHHHHHHHHTT-EEEEEEESTTTT-HHHHHHHHH-HHHHHHHHHHHHHHHHHHT-SEEEEE--S--GGGHHHHHHHHHHHHHHHGGGT-EEEEEEE--SS--TT-TTTTT--HHHHHHH-SEEEEE---SS-TTS----SS-HHHHHHHHHHHHTTS-GGGEEEEEESEEEEEESS-GGG-EEEEGGGHHHHHHH-TT-EEEEETTTTEEEEEEE-TTS-EEEEE---HHHHHHHHTHHHHTT-SEEEEE-TTS--HHHHHHHHHHT-

Radius of gyration: 30.39 Å; chains: 1; bounding box: 100×53×83 Å

Organism: NCBI:txid2507566